Protein AF-W3AQH5-F1 (afdb_monomer_lite)

Structure (mmCIF, N/CA/C/O backbone):
data_AF-W3AQH5-F1
#
_entry.id   AF-W3AQH5-F1
#
loop_
_atom_site.group_PDB
_atom_site.id
_atom_site.type_symbol
_atom_site.label_atom_id
_atom_site.label_alt_id
_atom_site.label_comp_id
_atom_site.label_asym_id
_atom_site.label_entity_id
_atom_site.label_seq_id
_atom_site.pdbx_PDB_ins_code
_atom_site.Cartn_x
_atom_site.Cartn_y
_atom_site.Cartn_z
_atom_site.occupancy
_atom_site.B_iso_or_equiv
_atom_site.auth_seq_id
_atom_site.auth_comp_id
_atom_site.auth_asym_id
_atom_site.auth_atom_id
_atom_site.pdbx_PDB_model_num
ATOM 1 N N . MET A 1 1 ? -11.670 -75.601 -4.849 1.00 37.59 1 MET A N 1
ATOM 2 C CA . MET A 1 1 ? -11.246 -74.268 -4.365 1.00 37.59 1 MET A CA 1
ATOM 3 C C . MET A 1 1 ? -11.220 -73.338 -5.579 1.00 37.59 1 MET A C 1
ATOM 5 O O . MET A 1 1 ? -10.335 -73.478 -6.403 1.00 37.59 1 MET A O 1
ATOM 9 N N . LYS A 1 2 ? -12.421 -72.874 -5.970 1.00 36.34 2 LYS A N 1
ATOM 10 C CA . LYS A 1 2 ? -12.915 -71.470 -6.003 1.00 36.34 2 LYS A CA 1
ATOM 11 C C . LYS A 1 2 ? -12.340 -70.676 -7.206 1.00 36.34 2 LYS A C 1
ATOM 13 O O . LYS A 1 2 ? -11.312 -70.041 -7.059 1.00 36.34 2 LYS A O 1
ATOM 18 N N . LYS A 1 3 ? -12.753 -71.006 -8.447 1.00 29.41 3 LYS A N 1
ATOM 19 C CA . LYS A 1 3 ? -13.833 -70.408 -9.306 1.00 29.41 3 LYS A CA 1
ATOM 20 C C . LYS A 1 3 ? -13.543 -68.942 -9.722 1.00 29.41 3 LYS A C 1
ATOM 22 O O . LYS A 1 3 ? -13.540 -68.099 -8.844 1.00 29.41 3 LYS A O 1
ATOM 27 N N . GLN A 1 4 ? -13.121 -68.682 -10.980 1.00 31.50 4 GLN A N 1
ATOM 28 C CA . GLN A 1 4 ? -13.925 -68.304 -12.192 1.00 31.50 4 GLN A CA 1
ATOM 29 C C . GLN A 1 4 ? -14.362 -66.811 -12.161 1.00 31.50 4 GLN A C 1
ATOM 31 O O . GLN A 1 4 ? -14.837 -66.409 -11.115 1.00 31.50 4 GLN A O 1
ATOM 36 N N . PHE A 1 5 ? -14.272 -65.907 -13.162 1.00 25.17 5 PHE A N 1
ATOM 37 C CA . PHE A 1 5 ? -14.244 -65.874 -14.651 1.00 25.17 5 PHE A CA 1
ATOM 38 C C . PHE A 1 5 ? -13.725 -64.455 -15.088 1.00 25.17 5 PHE A C 1
ATOM 40 O O . PHE A 1 5 ? -13.974 -63.505 -14.362 1.00 25.17 5 PHE A O 1
ATOM 47 N N . ILE A 1 6 ? -12.843 -64.275 -16.091 1.00 28.55 6 ILE A N 1
ATOM 48 C CA . ILE A 1 6 ? -13.040 -63.952 -17.540 1.00 28.55 6 ILE A CA 1
ATOM 49 C C . ILE A 1 6 ? -13.237 -62.458 -17.946 1.00 28.55 6 ILE A C 1
ATOM 51 O O . ILE A 1 6 ? -14.267 -61.867 -17.666 1.00 28.55 6 ILE A O 1
ATOM 55 N N . LYS A 1 7 ? -12.262 -61.990 -18.763 1.00 26.92 7 LYS A N 1
ATOM 56 C CA . LYS A 1 7 ? -12.228 -61.018 -19.896 1.00 26.92 7 LYS A CA 1
ATOM 57 C C . LYS A 1 7 ? -12.841 -59.610 -19.777 1.00 26.92 7 LYS A C 1
ATOM 59 O O . LYS A 1 7 ? -14.047 -59.469 -19.640 1.00 26.92 7 LYS A O 1
ATOM 64 N N . GLY A 1 8 ? -12.045 -58.626 -20.222 1.00 23.48 8 GLY A N 1
ATOM 65 C CA . GLY A 1 8 ? -12.546 -57.560 -21.097 1.00 23.48 8 GLY A CA 1
ATOM 66 C C . GLY A 1 8 ? -11.755 -56.248 -21.109 1.00 23.48 8 GLY A C 1
ATOM 67 O O . GLY A 1 8 ? -11.875 -55.468 -20.184 1.00 23.48 8 GLY A O 1
ATOM 68 N N . LEU A 1 9 ? -11.101 -55.996 -22.247 1.00 22.64 9 LEU A N 1
ATOM 69 C CA . LEU A 1 9 ? -11.027 -54.708 -22.952 1.00 22.64 9 LEU A CA 1
ATOM 70 C C . LEU A 1 9 ? -10.055 -53.590 -22.500 1.00 22.64 9 LEU A C 1
ATOM 72 O O . LEU A 1 9 ? -10.113 -53.026 -21.418 1.00 22.64 9 LEU A O 1
ATOM 76 N N . SER A 1 10 ? -9.212 -53.259 -23.478 1.00 24.50 10 SER A N 1
ATOM 77 C CA . SER A 1 10 ? -8.414 -52.061 -23.742 1.00 24.50 10 SER A CA 1
ATOM 78 C C . SER A 1 10 ? -9.037 -50.708 -23.386 1.00 24.50 10 SER A C 1
ATOM 80 O O . SER A 1 10 ? -10.172 -50.478 -23.789 1.00 24.50 10 SER A O 1
ATOM 82 N N . VAL A 1 11 ? -8.219 -49.767 -22.895 1.00 26.39 11 VAL A N 1
ATOM 83 C CA . VAL A 1 11 ? -8.145 -48.379 -23.400 1.00 26.39 11 VAL A CA 1
ATOM 84 C C . VAL A 1 11 ? -6.698 -47.891 -23.252 1.00 26.39 11 VAL A C 1
ATOM 86 O O . VAL A 1 11 ? -6.056 -48.114 -22.229 1.00 26.39 11 VAL A O 1
ATOM 89 N N . ALA A 1 12 ? -6.184 -47.295 -24.325 1.00 25.00 12 ALA A N 1
ATOM 90 C CA . ALA A 1 12 ? -4.857 -46.716 -24.437 1.00 25.00 12 ALA A CA 1
ATOM 91 C C . ALA A 1 12 ? -4.754 -45.388 -23.670 1.00 25.00 12 ALA A C 1
ATOM 93 O O . ALA A 1 12 ? -5.664 -44.564 -23.713 1.00 25.00 12 ALA A O 1
ATOM 94 N N . THR A 1 13 ? -3.615 -45.180 -23.015 1.00 26.56 13 THR A N 1
ATOM 95 C CA . THR A 1 13 ? -3.215 -43.921 -22.384 1.00 26.56 13 THR A CA 1
ATOM 96 C C . THR A 1 13 ? -3.049 -42.839 -23.454 1.00 26.56 13 THR A C 1
ATOM 98 O O . THR A 1 13 ? -2.139 -42.918 -24.281 1.00 26.56 13 THR A O 1
ATOM 101 N N . ALA A 1 14 ? -3.937 -41.843 -23.460 1.00 24.09 14 ALA A N 1
ATOM 102 C CA . ALA A 1 14 ? -3.798 -40.646 -24.277 1.00 24.09 14 ALA A CA 1
ATOM 103 C C . ALA A 1 14 ? -2.811 -39.686 -23.599 1.00 24.09 14 ALA A C 1
ATOM 105 O O . ALA A 1 14 ? -3.080 -39.132 -22.537 1.00 24.09 14 ALA A O 1
ATOM 106 N N . VAL A 1 15 ? -1.651 -39.532 -24.229 1.00 25.28 15 VAL A N 1
ATOM 107 C CA . VAL A 1 15 ? -0.686 -38.460 -23.991 1.00 25.28 15 VAL A CA 1
ATOM 108 C C . VAL A 1 15 ? -1.190 -37.241 -24.768 1.00 25.28 15 VAL A C 1
ATOM 110 O O . VAL A 1 15 ? -1.307 -37.312 -25.992 1.00 25.28 15 VAL A O 1
ATOM 113 N N . CYS A 1 16 ? -1.501 -36.135 -24.089 1.00 22.92 16 CYS A N 1
ATOM 114 C CA . CYS A 1 16 ? -1.743 -34.853 -24.754 1.00 22.92 16 CYS A CA 1
ATOM 115 C C . CYS A 1 16 ? -0.412 -34.302 -25.285 1.00 22.92 16 CYS A C 1
ATOM 117 O O . CYS A 1 16 ? 0.308 -33.591 -24.594 1.00 22.92 16 CYS A O 1
ATOM 119 N N . LEU A 1 17 ? -0.086 -34.672 -26.522 1.00 24.77 17 LEU A N 1
ATOM 120 C CA . LEU A 1 17 ? 0.850 -33.966 -27.390 1.00 24.77 17 LEU A CA 1
ATOM 121 C C . LEU A 1 17 ? 0.073 -32.836 -28.080 1.00 24.77 17 LEU A C 1
ATOM 123 O O . LEU A 1 17 ? -0.717 -33.102 -28.986 1.00 24.77 17 LEU A O 1
ATOM 127 N N . SER A 1 18 ? 0.283 -31.581 -27.681 1.00 24.09 18 SER A N 1
ATOM 128 C CA . SER A 1 18 ? -0.084 -30.431 -28.511 1.00 24.09 18 SER A CA 1
ATOM 129 C C . SER A 1 18 ? 0.940 -30.314 -29.639 1.00 24.09 18 SER A C 1
ATOM 131 O O . SER A 1 18 ? 2.008 -29.723 -29.505 1.00 24.09 18 SER A O 1
ATOM 133 N N . VAL A 1 19 ? 0.630 -30.957 -30.764 1.00 26.00 19 VAL A N 1
ATOM 134 C CA . VAL A 1 19 ? 1.411 -30.848 -31.996 1.00 26.00 19 VAL A CA 1
ATOM 135 C C . VAL A 1 19 ? 1.088 -29.503 -32.641 1.00 26.00 19 VAL A C 1
ATOM 137 O O . VAL A 1 19 ? 0.041 -29.328 -33.260 1.00 26.00 19 VAL A O 1
ATOM 140 N N . SER A 1 20 ? 2.005 -28.556 -32.492 1.00 27.83 20 SER A N 1
ATOM 141 C CA . SER A 1 20 ? 2.173 -27.437 -33.406 1.00 27.83 20 SER A CA 1
ATOM 142 C C . SER A 1 20 ? 2.752 -27.962 -34.724 1.00 27.83 20 SER A C 1
ATOM 144 O O . SER A 1 20 ? 3.819 -28.574 -34.757 1.00 27.83 20 SER A O 1
ATOM 146 N N . ALA A 1 21 ? 2.044 -27.741 -35.831 1.00 27.06 21 ALA A N 1
ATOM 147 C CA . ALA A 1 21 ? 2.630 -27.755 -37.167 1.00 27.06 21 ALA A CA 1
ATOM 148 C C . ALA A 1 21 ? 1.795 -26.885 -38.125 1.00 27.06 21 ALA A C 1
ATOM 150 O O . ALA A 1 21 ? 0.585 -26.747 -37.936 1.00 27.06 21 ALA A O 1
ATOM 151 N N . PRO A 1 22 ? 2.437 -26.270 -39.131 1.00 31.92 22 PRO A N 1
ATOM 152 C CA . PRO A 1 22 ? 2.016 -25.008 -39.716 1.00 31.92 22 PRO A CA 1
ATOM 153 C C . PRO A 1 22 ? 1.216 -25.203 -41.004 1.00 31.92 22 PRO A C 1
ATOM 155 O O . PRO A 1 22 ? 1.447 -26.137 -41.771 1.00 31.92 22 PRO A O 1
ATOM 158 N N . VAL A 1 23 ? 0.326 -24.257 -41.296 1.00 25.56 23 VAL A N 1
ATOM 159 C CA . VAL A 1 23 ? -0.225 -24.094 -42.643 1.00 25.56 23 VAL A CA 1
ATOM 160 C C . VAL A 1 23 ? 0.662 -23.092 -43.374 1.00 25.56 23 VAL A C 1
ATOM 162 O O . VAL A 1 23 ? 0.473 -21.885 -43.271 1.00 25.56 23 VAL A O 1
ATOM 165 N N . SER A 1 24 ? 1.649 -23.596 -44.114 1.00 29.34 24 SER A N 1
ATOM 166 C CA . SER A 1 24 ? 2.305 -22.839 -45.177 1.00 29.34 24 SER A CA 1
ATOM 167 C C . SER A 1 24 ? 2.138 -23.582 -46.498 1.00 29.34 24 SER A C 1
ATOM 169 O O . SER A 1 24 ? 2.506 -24.747 -46.641 1.00 29.34 24 SER A O 1
ATOM 171 N N . THR A 1 25 ? 1.543 -22.914 -47.484 1.00 25.55 25 THR A N 1
ATOM 172 C CA . THR A 1 25 ? 1.892 -23.067 -48.904 1.00 25.55 25 THR A CA 1
ATOM 173 C C . THR A 1 25 ? 1.196 -21.982 -49.719 1.00 25.55 25 THR A C 1
ATOM 175 O O . THR A 1 25 ? -0.022 -21.998 -49.838 1.00 25.55 25 THR A O 1
ATOM 178 N N . LEU A 1 26 ? 1.983 -21.050 -50.274 1.00 25.59 26 LEU A N 1
ATOM 179 C CA . LEU A 1 26 ? 2.098 -20.736 -51.713 1.00 25.59 26 LEU A CA 1
ATOM 180 C C . LEU A 1 26 ? 2.549 -19.284 -51.949 1.00 25.59 26 LEU A C 1
ATOM 182 O O . LEU A 1 26 ? 1.730 -18.375 -51.931 1.00 25.59 26 LEU A O 1
ATOM 186 N N . ALA A 1 27 ? 3.844 -19.112 -52.244 1.00 25.94 27 ALA A N 1
ATOM 187 C CA . ALA A 1 27 ? 4.422 -18.287 -53.326 1.00 25.94 27 ALA A CA 1
ATOM 188 C C . ALA A 1 27 ? 5.926 -18.093 -53.024 1.00 25.94 27 ALA A C 1
ATOM 190 O O . ALA A 1 27 ? 6.291 -17.358 -52.122 1.00 25.94 27 ALA A O 1
ATOM 191 N N . LYS A 1 28 ? 6.800 -18.973 -53.517 1.00 24.17 28 LYS A N 1
ATOM 192 C CA . LYS A 1 28 ? 7.515 -18.923 -54.809 1.00 24.17 28 LYS A CA 1
ATOM 193 C C . LYS A 1 28 ? 8.732 -17.978 -54.790 1.00 24.17 28 LYS A C 1
ATOM 195 O O . LYS A 1 28 ? 8.599 -16.765 -54.733 1.00 24.17 28 LYS A O 1
ATOM 200 N N . GLU A 1 29 ? 9.889 -18.635 -54.865 1.00 23.14 29 GLU A N 1
ATOM 201 C CA . GLU A 1 29 ? 11.266 -18.184 -55.095 1.00 23.14 29 GLU A CA 1
ATOM 202 C C . GLU A 1 29 ? 11.461 -16.830 -55.793 1.00 23.14 29 GLU A C 1
ATOM 204 O O . GLU A 1 29 ? 10.935 -16.601 -56.884 1.00 23.14 29 GLU A O 1
ATOM 209 N N . THR A 1 30 ? 12.409 -16.036 -55.285 1.00 24.88 30 THR A N 1
ATOM 210 C CA . THR A 1 30 ? 13.553 -15.590 -56.101 1.00 24.88 30 THR A CA 1
ATOM 211 C C . THR A 1 30 ? 14.770 -15.298 -55.217 1.00 24.88 30 THR A C 1
ATOM 213 O O . THR A 1 30 ? 14.682 -14.602 -54.212 1.00 24.88 30 THR A O 1
ATOM 216 N N . THR A 1 31 ? 15.900 -15.883 -55.597 1.00 24.75 31 THR A N 1
ATOM 217 C CA . THR A 1 31 ? 17.250 -15.760 -55.032 1.00 24.75 31 THR A CA 1
ATOM 218 C C . THR A 1 31 ? 17.922 -14.430 -55.390 1.00 24.75 31 THR A C 1
ATOM 220 O O . THR A 1 31 ? 17.860 -14.048 -56.557 1.00 24.75 31 THR A O 1
ATOM 223 N N . SER A 1 32 ? 18.700 -13.835 -54.478 1.00 25.39 32 SER A N 1
ATOM 224 C CA . SER A 1 32 ? 20.060 -13.365 -54.805 1.00 25.39 32 SER A CA 1
ATOM 225 C C . SER A 1 32 ? 20.898 -13.095 -53.553 1.00 25.39 32 SER A C 1
ATOM 227 O O . SER A 1 32 ? 20.524 -12.301 -52.693 1.00 25.39 32 SER A O 1
ATOM 229 N N . GLU A 1 33 ? 22.051 -13.749 -53.521 1.00 24.02 33 GLU A N 1
ATOM 230 C CA . GLU A 1 33 ? 23.244 -13.445 -52.736 1.00 24.02 33 GLU A CA 1
ATOM 231 C C . GLU A 1 33 ? 23.699 -11.990 -52.964 1.00 24.02 33 GLU A C 1
ATOM 233 O O . GLU A 1 33 ? 23.639 -11.521 -54.101 1.00 24.02 33 GLU A O 1
ATOM 238 N N . ASN A 1 34 ? 24.224 -11.308 -51.938 1.00 24.94 34 ASN A N 1
ATOM 239 C CA . ASN A 1 34 ? 25.545 -10.686 -52.073 1.00 24.94 34 ASN A CA 1
ATOM 240 C C . ASN A 1 34 ? 26.180 -10.314 -50.727 1.00 24.94 34 ASN A C 1
ATOM 242 O O . ASN A 1 34 ? 25.529 -9.796 -49.821 1.00 24.94 34 ASN A O 1
ATOM 246 N N . GLU A 1 35 ? 27.475 -10.585 -50.653 1.00 23.75 35 GLU A N 1
ATOM 247 C CA . GLU A 1 35 ? 28.387 -10.331 -49.548 1.00 23.75 35 GLU A CA 1
ATOM 248 C C . GLU A 1 35 ? 28.813 -8.855 -49.454 1.00 23.75 35 GLU A C 1
ATOM 250 O O . GLU A 1 35 ? 28.937 -8.176 -50.470 1.00 23.75 35 GLU A O 1
ATOM 255 N N . GLY A 1 36 ? 29.162 -8.437 -48.230 1.00 22.44 36 GLY A N 1
ATOM 256 C CA . GLY A 1 36 ? 30.272 -7.525 -47.928 1.00 22.44 36 GLY A CA 1
ATOM 257 C C . GLY A 1 36 ? 30.087 -6.030 -48.217 1.00 22.44 36 GLY A C 1
ATOM 258 O O . GLY A 1 36 ? 29.911 -5.627 -49.356 1.00 22.44 36 GLY A O 1
ATOM 259 N N . TYR A 1 37 ? 30.285 -5.183 -47.201 1.00 22.56 37 TYR A N 1
ATOM 260 C CA . TYR A 1 37 ? 31.459 -4.298 -47.137 1.00 22.56 37 TYR A CA 1
ATOM 261 C C . TYR A 1 37 ? 31.524 -3.525 -45.809 1.00 22.56 37 TYR A C 1
ATOM 263 O O . TYR A 1 37 ? 30.525 -3.057 -45.277 1.00 22.56 37 TYR A O 1
ATOM 271 N N . VAL A 1 38 ? 32.753 -3.405 -45.314 1.00 27.23 38 VAL A N 1
ATOM 272 C CA . VAL A 1 38 ? 33.215 -2.623 -44.162 1.00 27.23 38 VAL A CA 1
ATOM 273 C C . VAL A 1 38 ? 33.351 -1.155 -44.574 1.00 27.23 38 VAL A C 1
ATOM 275 O O . VAL A 1 38 ? 33.935 -0.910 -45.631 1.00 27.23 38 VAL A O 1
ATOM 278 N N . ASN A 1 39 ? 32.932 -0.189 -43.743 1.00 24.59 39 ASN A N 1
ATOM 279 C CA . ASN A 1 39 ? 33.721 1.038 -43.580 1.00 24.59 39 ASN A CA 1
ATOM 280 C C . ASN A 1 39 ? 33.394 1.853 -42.319 1.00 24.59 39 ASN A C 1
ATOM 282 O O . ASN A 1 39 ? 32.238 2.080 -41.979 1.00 24.59 39 ASN A O 1
ATOM 286 N N . GLU A 1 40 ? 34.469 2.315 -41.686 1.00 22.77 40 GLU A N 1
ATOM 287 C CA . GLU A 1 40 ? 34.540 3.288 -40.596 1.00 22.77 40 GLU A CA 1
ATOM 288 C C . GLU A 1 40 ? 34.145 4.708 -41.067 1.00 22.77 40 GLU A C 1
ATOM 290 O O . GLU A 1 40 ? 34.311 5.021 -42.248 1.00 22.77 40 GLU A O 1
ATOM 295 N N . VAL A 1 41 ? 33.708 5.582 -40.137 1.00 24.58 41 VAL A N 1
ATOM 296 C CA . VAL A 1 41 ? 34.250 6.946 -39.859 1.00 24.58 41 VAL A CA 1
ATOM 297 C C . VAL A 1 41 ? 33.249 7.829 -39.063 1.00 24.58 41 VAL A C 1
ATOM 299 O O . VAL A 1 41 ? 32.211 8.244 -39.559 1.00 24.58 41 VAL A O 1
ATOM 302 N N . SER A 1 42 ? 33.646 8.114 -37.815 1.00 22.78 42 SER A N 1
ATOM 303 C CA . SER A 1 42 ? 33.515 9.299 -36.929 1.00 22.78 42 SER A CA 1
ATOM 304 C C . SER A 1 42 ? 32.421 10.403 -37.047 1.00 22.78 42 SER A C 1
ATOM 306 O O . SER A 1 42 ? 32.362 11.125 -38.038 1.00 22.78 42 SER A O 1
ATOM 308 N N . ASN A 1 43 ? 31.849 10.708 -35.863 1.00 25.42 43 ASN A N 1
ATOM 309 C CA . ASN A 1 43 ? 31.730 12.016 -35.159 1.00 25.42 43 ASN A CA 1
ATOM 310 C C . ASN A 1 43 ? 30.646 13.081 -35.510 1.00 25.42 43 ASN A C 1
ATOM 312 O O . ASN A 1 43 ? 30.813 13.859 -36.442 1.00 25.42 43 ASN A O 1
ATOM 316 N N . ASN A 1 44 ? 29.714 13.275 -34.549 1.00 24.08 44 ASN A N 1
ATOM 317 C CA . ASN A 1 44 ? 29.500 14.479 -33.693 1.00 24.08 44 ASN A CA 1
ATOM 318 C C . ASN A 1 44 ? 28.120 15.208 -33.714 1.00 24.08 44 ASN A C 1
ATOM 320 O O . ASN A 1 44 ? 27.762 15.857 -34.690 1.00 24.08 44 ASN A O 1
ATOM 324 N N . SER A 1 45 ? 27.485 15.214 -32.526 1.00 25.86 45 SER A N 1
ATOM 325 C CA . SER A 1 45 ? 26.721 16.273 -31.811 1.00 25.86 45 SER A CA 1
ATOM 326 C C . SER A 1 45 ? 25.408 16.918 -32.326 1.00 25.86 45 SER A C 1
ATOM 328 O O . SER A 1 45 ? 25.397 17.610 -33.337 1.00 25.86 45 SER A O 1
ATOM 330 N N . ASN A 1 46 ? 24.425 16.894 -31.404 1.00 24.31 46 ASN A N 1
ATOM 331 C CA . ASN A 1 46 ? 23.414 17.904 -31.012 1.00 24.31 46 ASN A CA 1
ATOM 332 C C . ASN A 1 46 ? 22.097 18.131 -31.801 1.00 24.31 46 ASN A C 1
ATOM 334 O O . ASN A 1 46 ? 22.056 18.850 -32.791 1.00 24.31 46 ASN A O 1
ATOM 338 N N . ALA A 1 47 ? 21.013 17.683 -31.146 1.00 25.28 47 ALA A N 1
ATOM 339 C CA . ALA A 1 47 ? 19.779 18.399 -30.770 1.00 25.28 47 ALA A CA 1
ATOM 340 C C . ALA A 1 47 ? 18.702 18.824 -31.805 1.00 25.28 47 ALA A C 1
ATOM 342 O O . ALA A 1 47 ? 18.873 19.741 -32.604 1.00 25.28 47 ALA A O 1
ATOM 343 N N . SER A 1 48 ? 17.496 18.314 -31.510 1.00 26.27 48 SER A N 1
ATOM 344 C CA . SER A 1 48 ? 16.150 18.911 -31.630 1.00 26.27 48 SER A CA 1
ATOM 345 C C . SER A 1 48 ? 15.366 18.842 -32.953 1.00 26.27 48 SER A C 1
ATOM 347 O O . SER A 1 48 ? 15.836 19.217 -34.021 1.00 26.27 48 SER A O 1
ATOM 349 N N . ASN A 1 49 ? 14.094 18.463 -32.765 1.00 25.94 49 ASN A N 1
ATOM 350 C CA . ASN A 1 49 ? 12.901 18.626 -33.598 1.00 25.94 49 ASN A CA 1
ATOM 351 C C . ASN A 1 49 ? 12.811 17.918 -34.959 1.00 25.94 49 ASN A C 1
ATOM 353 O O . ASN A 1 49 ? 13.351 18.364 -35.965 1.00 25.94 49 ASN A O 1
ATOM 357 N N . GLY A 1 50 ? 11.927 16.913 -34.981 1.00 29.91 50 GLY A N 1
ATOM 358 C CA . GLY A 1 50 ? 10.913 16.728 -36.019 1.00 29.91 50 GLY A CA 1
ATOM 359 C C . GLY A 1 50 ? 11.415 16.633 -37.454 1.00 29.91 50 GLY A C 1
ATOM 360 O O . GLY A 1 50 ? 11.322 17.595 -38.210 1.00 29.91 50 GLY A O 1
ATOM 361 N N . SER A 1 51 ? 11.834 15.436 -37.861 1.00 24.45 51 SER A N 1
ATOM 362 C CA . SER A 1 51 ? 11.770 15.008 -39.259 1.00 24.45 51 SER A CA 1
ATOM 363 C C . SER A 1 51 ? 11.948 13.495 -39.342 1.00 24.45 51 SER A C 1
ATOM 365 O O . SER A 1 51 ? 13.052 12.986 -39.167 1.00 24.45 51 SER A O 1
ATOM 367 N N . VAL A 1 52 ? 10.868 12.789 -39.680 1.00 41.03 52 VAL A N 1
ATOM 368 C CA . VAL A 1 52 ? 10.925 11.426 -40.215 1.00 41.03 52 VAL A CA 1
ATOM 369 C C . VAL A 1 52 ? 11.791 11.449 -41.474 1.00 41.03 52 VAL A C 1
ATOM 371 O O . VAL A 1 52 ? 11.394 11.987 -42.507 1.00 41.03 52 VAL A O 1
ATOM 374 N N . THR A 1 53 ? 12.975 10.849 -41.402 1.00 28.30 53 THR A N 1
ATOM 375 C CA . THR A 1 53 ? 13.704 10.387 -42.584 1.00 28.30 53 THR A CA 1
ATOM 376 C C . THR A 1 53 ? 14.220 8.984 -42.323 1.00 28.30 53 THR A C 1
ATOM 378 O O . THR A 1 53 ? 15.133 8.803 -41.522 1.00 28.30 53 THR A O 1
ATOM 381 N N . ASN A 1 54 ? 13.632 8.015 -43.034 1.00 38.25 54 ASN A N 1
ATOM 382 C CA . ASN A 1 54 ? 14.183 6.683 -43.273 1.00 38.25 54 ASN A CA 1
ATOM 383 C C . ASN A 1 54 ? 15.704 6.764 -43.479 1.00 38.25 54 ASN A C 1
ATOM 385 O O . ASN A 1 54 ? 16.165 7.304 -44.487 1.00 38.25 54 ASN A O 1
ATOM 389 N N . SER A 1 55 ? 16.464 6.210 -42.540 1.00 30.41 55 SER A N 1
ATOM 390 C CA . SER A 1 55 ? 17.896 5.974 -42.676 1.00 30.41 55 SER A CA 1
ATOM 391 C C . SER A 1 55 ? 18.182 4.571 -42.161 1.00 30.41 55 SER A C 1
ATOM 393 O O . SER A 1 55 ? 18.096 4.322 -40.963 1.00 30.41 55 SER A O 1
ATOM 395 N N . ASP A 1 56 ? 18.528 3.673 -43.081 1.00 35.75 56 ASP A N 1
ATOM 396 C CA . ASP A 1 56 ? 18.891 2.258 -42.902 1.00 35.75 56 ASP A CA 1
ATOM 397 C C . ASP A 1 56 ? 20.139 2.006 -42.016 1.00 35.75 56 ASP A C 1
ATOM 399 O O . ASP A 1 56 ? 20.850 1.021 -42.200 1.00 35.75 56 ASP A O 1
ATOM 403 N N . THR A 1 57 ? 20.445 2.857 -41.036 1.00 41.25 57 THR A N 1
ATOM 404 C CA . THR A 1 57 ? 21.550 2.635 -40.089 1.00 41.25 57 THR A CA 1
ATOM 405 C C . THR A 1 57 ? 21.242 3.245 -38.723 1.00 41.25 57 THR A C 1
ATOM 407 O O . THR A 1 57 ? 21.953 4.131 -38.249 1.00 41.25 57 THR A O 1
ATOM 410 N N . LEU A 1 58 ? 20.177 2.787 -38.073 1.00 55.66 58 LEU A N 1
ATOM 411 C CA . LEU A 1 58 ? 20.213 2.757 -36.615 1.00 55.66 58 LEU A CA 1
ATOM 412 C C . LEU A 1 58 ? 21.170 1.619 -36.230 1.00 55.66 58 LEU A C 1
ATOM 414 O O . LEU A 1 58 ? 21.049 0.513 -36.761 1.00 55.66 58 LEU A O 1
ATOM 418 N N . ASP A 1 59 ? 22.167 1.918 -35.397 1.00 81.00 59 ASP A N 1
ATOM 419 C CA . ASP A 1 59 ? 23.267 1.014 -35.030 1.00 81.00 59 ASP A CA 1
ATOM 420 C C . ASP A 1 59 ? 22.744 -0.073 -34.070 1.00 81.00 59 ASP A C 1
ATOM 422 O O . ASP A 1 59 ? 23.011 -0.062 -32.877 1.00 81.00 59 ASP A O 1
ATOM 426 N N . TYR A 1 60 ? 21.903 -0.980 -34.578 1.00 90.69 60 TYR A N 1
ATOM 427 C CA . TYR A 1 60 ? 21.348 -2.108 -33.828 1.00 90.69 60 TYR A CA 1
ATOM 428 C C . TYR A 1 60 ? 21.851 -3.427 -34.407 1.00 90.69 60 TYR A C 1
ATOM 430 O O . TYR A 1 60 ? 21.933 -3.598 -35.626 1.00 90.69 60 TYR A O 1
ATOM 438 N N . ALA A 1 61 ? 22.134 -4.401 -33.540 1.00 93.38 61 ALA A N 1
ATOM 439 C CA . ALA A 1 61 ? 22.586 -5.725 -33.962 1.00 93.38 61 ALA A CA 1
ATOM 440 C C . ALA A 1 61 ? 21.544 -6.437 -34.843 1.00 93.38 61 ALA A C 1
ATOM 442 O O . ALA A 1 61 ? 21.900 -7.131 -35.801 1.00 93.38 61 ALA A O 1
ATOM 443 N N . VAL A 1 62 ? 20.255 -6.249 -34.545 1.00 95.12 62 VAL A N 1
ATOM 444 C CA . VAL A 1 62 ? 19.145 -6.766 -35.348 1.00 95.12 62 VAL A CA 1
ATOM 445 C C . VAL A 1 62 ? 18.095 -5.681 -35.547 1.00 95.12 62 VAL A C 1
ATOM 447 O O . VAL A 1 62 ? 17.368 -5.338 -34.626 1.00 95.12 62 VAL A O 1
ATOM 450 N N . SER A 1 63 ? 17.962 -5.191 -36.777 1.00 94.81 63 SER A N 1
ATOM 451 C CA . SER A 1 63 ? 16.912 -4.239 -37.152 1.00 94.81 63 SER A CA 1
ATOM 452 C C . SER A 1 63 ? 15.924 -4.814 -38.168 1.00 94.81 63 SER A C 1
ATOM 454 O O . SER A 1 63 ? 16.315 -5.575 -39.063 1.00 94.81 63 SER A O 1
ATOM 456 N N . ASN A 1 64 ? 14.652 -4.442 -38.055 1.00 96.38 64 ASN A N 1
ATOM 457 C CA . ASN A 1 64 ? 13.652 -4.582 -39.106 1.00 96.38 64 ASN A CA 1
ATOM 458 C C . ASN A 1 64 ? 12.866 -3.271 -39.233 1.00 96.38 64 ASN A C 1
ATOM 460 O O . ASN A 1 64 ? 12.376 -2.741 -38.247 1.00 96.38 64 ASN A O 1
ATOM 464 N N . SER A 1 65 ? 12.760 -2.748 -40.449 1.00 94.88 65 SER A N 1
ATOM 465 C CA . SER A 1 65 ? 12.047 -1.490 -40.728 1.00 94.88 65 SER A CA 1
ATOM 466 C C . SER A 1 65 ? 11.133 -1.605 -41.943 1.00 94.88 65 SER A C 1
ATOM 468 O O . SER A 1 65 ? 10.624 -0.605 -42.450 1.00 94.88 65 SER A O 1
ATOM 470 N N . LYS A 1 66 ? 10.962 -2.831 -42.459 1.00 93.44 66 LYS A N 1
ATOM 471 C CA . LYS A 1 66 ? 10.142 -3.104 -43.634 1.00 93.44 66 LYS A CA 1
ATOM 472 C C . LYS A 1 66 ? 8.751 -3.543 -43.196 1.00 93.44 66 LYS A C 1
ATOM 474 O O . LYS A 1 66 ? 8.588 -4.624 -42.626 1.00 93.44 66 LYS A O 1
ATOM 479 N N . GLU A 1 67 ? 7.769 -2.727 -43.547 1.00 94.81 67 GLU A N 1
ATOM 480 C CA . GLU A 1 67 ? 6.366 -2.900 -43.177 1.00 94.81 67 GLU A CA 1
ATOM 481 C C . GLU A 1 67 ? 5.831 -4.301 -43.477 1.00 94.81 67 GLU A C 1
ATOM 483 O O . GLU A 1 67 ? 6.072 -4.872 -44.549 1.00 94.81 67 GLU A O 1
ATOM 488 N N . GLY A 1 68 ? 5.123 -4.868 -42.495 1.00 92.56 68 GLY A N 1
ATOM 489 C CA . GLY A 1 68 ? 4.479 -6.174 -42.598 1.00 92.56 68 GLY A CA 1
ATOM 490 C C . GLY A 1 68 ? 5.446 -7.354 -42.695 1.00 92.56 68 GLY A C 1
ATOM 491 O O . GLY A 1 68 ? 5.026 -8.448 -43.078 1.00 92.56 68 GLY A O 1
ATOM 492 N N . THR A 1 69 ? 6.737 -7.166 -42.402 1.00 96.94 69 THR A N 1
ATOM 493 C CA . THR A 1 69 ? 7.717 -8.258 -42.445 1.00 96.94 69 THR A CA 1
ATOM 494 C C . THR A 1 69 ? 8.165 -8.702 -41.066 1.00 96.94 69 THR A C 1
ATOM 496 O O . THR A 1 69 ? 8.152 -7.934 -40.108 1.00 96.94 69 THR A O 1
ATOM 499 N N . VAL A 1 70 ? 8.615 -9.954 -40.998 1.00 97.69 70 VAL A N 1
ATOM 500 C CA . VAL A 1 70 ? 9.154 -10.586 -39.794 1.00 97.69 70 VAL A CA 1
ATOM 501 C C . VAL A 1 70 ? 10.628 -10.905 -40.020 1.00 97.69 70 VAL A C 1
ATOM 503 O O . VAL A 1 70 ? 10.987 -11.496 -41.042 1.00 97.69 70 VAL A O 1
ATOM 506 N N . LYS A 1 71 ? 11.472 -10.538 -39.056 1.00 97.25 71 LYS A N 1
ATOM 507 C CA . LYS A 1 71 ? 12.887 -10.907 -39.008 1.00 97.25 71 LYS A CA 1
ATOM 508 C C . LYS A 1 71 ? 13.137 -11.834 -37.826 1.00 97.25 71 LYS A C 1
ATOM 510 O O . LYS A 1 71 ? 12.856 -11.479 -36.689 1.00 97.25 71 LYS A O 1
ATOM 515 N N . GLU A 1 72 ? 13.694 -13.003 -38.116 1.00 97.50 72 GLU A N 1
ATOM 516 C CA . GLU A 1 72 ? 14.069 -14.010 -37.122 1.00 97.50 72 GLU A CA 1
ATOM 517 C C . GLU A 1 72 ? 15.574 -13.929 -36.849 1.00 97.50 72 GLU A C 1
ATOM 519 O O . GLU A 1 72 ? 16.376 -13.995 -37.787 1.00 97.50 72 GLU A O 1
ATOM 524 N N . ASN A 1 73 ? 15.970 -13.836 -35.581 1.00 95.88 73 ASN A N 1
ATOM 525 C CA . ASN A 1 73 ? 17.350 -14.044 -35.156 1.00 95.88 73 ASN A CA 1
ATOM 526 C C . ASN A 1 73 ? 17.414 -15.139 -34.085 1.00 95.88 73 ASN A C 1
ATOM 528 O O . ASN A 1 73 ? 16.861 -15.012 -32.996 1.00 95.88 73 ASN A O 1
ATOM 532 N N . ASN A 1 74 ? 18.118 -16.227 -34.401 1.00 94.44 74 ASN A N 1
ATOM 533 C CA . ASN A 1 74 ? 18.137 -17.447 -33.585 1.00 94.44 74 ASN A CA 1
ATOM 534 C C . ASN A 1 74 ? 19.390 -17.591 -32.703 1.00 94.44 74 ASN A C 1
ATOM 536 O O . ASN A 1 74 ? 19.670 -18.677 -32.198 1.00 94.44 74 ASN A O 1
ATOM 540 N N . SER A 1 75 ? 20.168 -16.518 -32.556 1.00 91.19 75 SER A N 1
ATOM 541 C CA . SER A 1 75 ? 21.410 -16.494 -31.779 1.00 91.19 75 SER A CA 1
ATOM 542 C C . SER A 1 75 ? 21.356 -15.388 -30.736 1.00 91.19 75 SER A C 1
ATOM 544 O O . SER A 1 75 ? 20.827 -14.315 -31.020 1.00 91.19 75 SER A O 1
ATOM 546 N N . ALA A 1 76 ? 21.974 -15.609 -29.574 1.00 95.00 76 ALA A N 1
ATOM 547 C CA . ALA A 1 76 ? 22.145 -14.562 -28.570 1.00 95.00 76 ALA A CA 1
ATOM 548 C C . ALA A 1 76 ? 22.870 -13.337 -29.158 1.00 95.00 76 ALA A C 1
ATOM 550 O O . ALA A 1 76 ? 23.800 -13.478 -29.959 1.00 95.00 76 ALA A O 1
ATOM 551 N N . ILE A 1 77 ? 22.454 -12.145 -28.741 1.00 96.50 77 ILE A N 1
ATOM 552 C CA . ILE A 1 77 ? 23.042 -10.873 -29.161 1.00 96.50 77 ILE A CA 1
ATOM 553 C C . ILE A 1 77 ? 24.028 -10.412 -28.089 1.00 96.50 77 ILE A C 1
ATOM 555 O O . ILE A 1 77 ? 23.703 -10.372 -26.904 1.00 96.50 77 ILE A O 1
ATOM 559 N N . LYS A 1 78 ? 25.234 -10.027 -28.513 1.00 95.44 78 LYS A N 1
ATOM 560 C CA . LYS A 1 78 ? 26.185 -9.273 -27.695 1.00 95.44 78 LYS A CA 1
ATOM 561 C C . LYS A 1 78 ? 26.781 -8.157 -28.540 1.00 95.44 78 LYS A C 1
ATOM 563 O O . LYS A 1 78 ? 27.466 -8.441 -29.521 1.00 95.44 78 LYS A O 1
ATOM 568 N N . THR A 1 79 ? 26.519 -6.914 -28.166 1.00 90.69 79 THR A N 1
ATOM 569 C CA . THR A 1 79 ? 26.903 -5.735 -28.946 1.00 90.69 79 THR A CA 1
ATOM 570 C C . THR A 1 79 ? 27.257 -4.566 -28.031 1.00 90.69 79 THR A C 1
ATOM 572 O O . THR A 1 79 ? 26.755 -4.466 -26.917 1.00 90.69 79 THR A O 1
ATOM 575 N N . ASP A 1 80 ? 28.129 -3.678 -28.506 1.00 88.31 80 ASP A N 1
ATOM 576 C CA . ASP A 1 80 ? 28.425 -2.401 -27.841 1.00 88.31 80 ASP A CA 1
ATOM 577 C C . ASP A 1 80 ? 27.439 -1.289 -28.258 1.00 88.31 80 ASP A C 1
ATOM 579 O O . ASP A 1 80 ? 27.627 -0.131 -27.899 1.00 88.31 80 ASP A O 1
ATOM 583 N N . LYS A 1 81 ? 26.428 -1.642 -29.056 1.00 88.25 81 LYS A N 1
ATOM 584 C CA . LYS A 1 81 ? 25.431 -0.757 -29.669 1.00 88.25 81 LYS A CA 1
ATOM 585 C C . LYS A 1 81 ? 24.020 -1.168 -29.257 1.00 88.25 81 LYS A C 1
ATOM 587 O O . LYS A 1 81 ? 23.891 -1.926 -28.296 1.00 88.25 81 LYS A O 1
ATOM 592 N N . GLY A 1 82 ? 22.986 -0.718 -29.964 1.00 90.31 82 GLY A N 1
ATOM 593 C CA . GLY A 1 82 ? 21.617 -1.178 -29.746 1.00 90.31 82 GLY A CA 1
ATOM 594 C C . GLY A 1 82 ? 21.456 -2.679 -30.023 1.00 90.31 82 GLY A C 1
ATOM 595 O O . GLY A 1 82 ? 22.105 -3.246 -30.907 1.00 90.31 82 GLY A O 1
ATOM 596 N N . GLY A 1 83 ? 20.601 -3.362 -29.268 1.00 95.00 83 GLY A N 1
ATOM 597 C CA . GLY A 1 83 ? 20.315 -4.785 -29.440 1.00 95.00 83 GLY A CA 1
ATOM 598 C C . GLY A 1 83 ? 19.360 -5.033 -30.606 1.00 95.00 83 GLY A C 1
ATOM 599 O O . GLY A 1 83 ? 19.774 -5.492 -31.676 1.00 95.00 83 GLY A O 1
ATOM 600 N N . ILE A 1 84 ? 18.079 -4.725 -30.398 1.00 97.12 84 ILE A N 1
ATOM 601 C CA . ILE A 1 84 ? 16.996 -4.966 -31.360 1.00 97.12 84 ILE A CA 1
ATOM 602 C C . ILE A 1 84 ? 16.253 -3.675 -31.695 1.00 97.12 84 ILE A C 1
ATOM 604 O O . ILE A 1 84 ? 15.920 -2.911 -30.795 1.00 97.12 84 ILE A O 1
ATOM 608 N N . TYR A 1 85 ? 15.924 -3.484 -32.972 1.00 96.69 85 TYR A N 1
ATOM 609 C CA . TYR A 1 85 ? 15.080 -2.390 -33.440 1.00 96.69 85 TYR A CA 1
ATOM 610 C C . TYR A 1 85 ? 13.990 -2.879 -34.402 1.00 96.69 85 TYR A C 1
ATOM 612 O O . TYR A 1 85 ? 14.288 -3.569 -35.380 1.00 96.69 85 TYR A O 1
ATOM 620 N N . ALA A 1 86 ? 12.739 -2.501 -34.151 1.00 97.06 86 ALA A N 1
ATOM 621 C CA . ALA A 1 86 ? 11.613 -2.716 -35.055 1.00 97.06 86 ALA A CA 1
ATOM 622 C C . ALA A 1 86 ? 10.882 -1.393 -35.330 1.00 97.06 86 ALA A C 1
ATOM 624 O O . ALA A 1 86 ? 10.558 -0.660 -34.398 1.00 97.06 86 ALA A O 1
ATOM 625 N N . SER A 1 87 ? 10.609 -1.092 -36.599 1.00 96.56 87 SER A N 1
ATOM 626 C CA . SER A 1 87 ? 9.840 0.096 -36.998 1.00 96.56 87 SER A CA 1
ATOM 627 C C . SER A 1 87 ? 8.916 -0.145 -38.189 1.00 96.56 87 SER A C 1
ATOM 629 O O . SER A 1 87 ? 9.012 -1.180 -38.859 1.00 96.56 87 SER A O 1
ATOM 631 N N . ASN A 1 88 ? 8.040 0.825 -38.468 1.00 95.50 88 ASN A N 1
ATOM 632 C CA . ASN A 1 88 ? 7.091 0.832 -39.584 1.00 95.50 88 ASN A CA 1
ATOM 633 C C . ASN A 1 88 ? 6.186 -0.414 -39.636 1.00 95.50 88 ASN A C 1
ATOM 635 O O . ASN A 1 88 ? 6.071 -1.040 -40.688 1.00 95.50 88 ASN A O 1
ATOM 639 N N . GLY A 1 89 ? 5.578 -0.831 -38.525 1.00 95.50 89 GLY A N 1
ATOM 640 C CA . GLY A 1 89 ? 4.694 -2.001 -38.491 1.00 95.50 89 GLY A CA 1
ATOM 641 C C . GLY A 1 89 ? 5.402 -3.317 -38.828 1.00 95.50 89 GLY A C 1
ATOM 642 O O . GLY A 1 89 ? 4.838 -4.182 -39.507 1.00 95.50 89 GLY A O 1
ATOM 643 N N . SER A 1 90 ? 6.670 -3.452 -38.436 1.00 97.75 90 SER A N 1
ATOM 644 C CA . SER A 1 90 ? 7.466 -4.661 -38.664 1.00 97.75 90 SER A CA 1
ATOM 645 C C . SER A 1 90 ? 7.636 -5.484 -37.385 1.00 97.75 90 SER A C 1
ATOM 647 O O . SER A 1 90 ? 7.286 -5.054 -36.286 1.00 97.75 90 SER A O 1
ATOM 649 N N . THR A 1 91 ? 8.153 -6.706 -37.518 1.00 98.56 91 THR A N 1
ATOM 650 C CA . THR A 1 91 ? 8.366 -7.614 -36.385 1.00 98.56 91 THR A CA 1
ATOM 651 C C . THR A 1 91 ? 9.804 -8.113 -36.322 1.00 98.56 91 THR A C 1
ATOM 653 O O . THR A 1 91 ? 10.376 -8.501 -37.348 1.00 98.56 91 THR A O 1
ATOM 656 N N . VAL A 1 92 ? 10.368 -8.174 -35.114 1.00 98.44 92 VAL A N 1
ATOM 657 C CA . VAL A 1 92 ? 11.603 -8.910 -34.815 1.00 98.44 92 VAL A CA 1
ATOM 658 C C . VAL A 1 92 ? 11.332 -9.984 -33.765 1.00 98.44 92 VAL A C 1
ATOM 660 O O . VAL A 1 92 ? 10.837 -9.698 -32.680 1.00 98.44 92 VAL A O 1
ATOM 663 N N . ASN A 1 93 ? 11.710 -11.218 -34.081 1.00 97.88 93 ASN A N 1
ATOM 664 C CA . ASN A 1 93 ? 11.692 -12.350 -33.166 1.00 97.88 93 ASN A CA 1
ATOM 665 C C . ASN A 1 93 ? 13.138 -12.735 -32.830 1.00 97.88 93 ASN A C 1
ATOM 667 O O . ASN A 1 93 ? 13.926 -13.096 -33.707 1.00 97.88 93 ASN A O 1
ATOM 671 N N . GLN A 1 94 ? 13.484 -12.640 -31.552 1.00 97.94 94 GLN A N 1
ATOM 672 C CA . GLN A 1 94 ? 14.801 -12.924 -31.004 1.00 97.94 94 GLN A CA 1
ATOM 673 C C . GLN A 1 94 ? 14.750 -14.170 -30.119 1.00 97.94 94 GLN A C 1
ATOM 675 O O . GLN A 1 94 ? 14.071 -14.192 -29.091 1.00 97.94 94 GLN A O 1
ATOM 680 N N . THR A 1 95 ? 15.555 -15.178 -30.459 1.00 96.56 95 THR A N 1
ATOM 681 C CA . THR A 1 95 ? 15.792 -16.334 -29.587 1.00 96.56 95 THR A CA 1
ATOM 682 C C . THR A 1 95 ? 17.077 -16.163 -28.781 1.00 96.56 95 THR A C 1
ATOM 684 O O . THR A 1 95 ? 18.160 -15.987 -29.339 1.00 96.56 95 THR A O 1
ATOM 687 N N . GLY A 1 96 ? 16.970 -16.312 -27.462 1.00 94.62 96 GLY A N 1
ATOM 688 C CA . GLY A 1 96 ? 18.091 -16.207 -26.524 1.00 94.62 96 GLY A CA 1
ATOM 689 C C . GLY A 1 96 ? 18.337 -14.784 -26.023 1.00 94.62 96 GLY A C 1
ATOM 690 O O . GLY A 1 96 ? 17.589 -13.865 -26.348 1.00 94.62 96 GLY A O 1
ATOM 691 N N . ASP A 1 97 ? 19.377 -14.631 -25.205 1.00 98.00 97 ASP A N 1
ATOM 692 C CA . ASP A 1 97 ? 19.655 -13.385 -24.484 1.00 98.00 97 ASP A CA 1
ATOM 693 C C . ASP A 1 97 ? 20.122 -12.245 -25.403 1.00 98.00 97 ASP A C 1
ATOM 695 O O . ASP A 1 97 ? 20.798 -12.469 -26.414 1.00 98.00 97 ASP A O 1
ATOM 699 N N . VAL A 1 98 ? 19.815 -11.014 -24.995 1.00 97.94 98 VAL A N 1
ATOM 700 C CA . VAL A 1 98 ? 20.266 -9.765 -25.612 1.00 97.94 98 VAL A CA 1
ATOM 701 C C . VAL A 1 98 ? 21.132 -9.006 -24.620 1.00 97.94 98 VAL A C 1
ATOM 703 O O . VAL A 1 98 ? 20.679 -8.663 -23.531 1.00 97.94 98 VAL A O 1
ATOM 706 N N . LYS A 1 99 ? 22.380 -8.737 -25.006 1.00 96.62 99 LYS A N 1
ATOM 707 C CA . LYS A 1 99 ? 23.305 -7.880 -24.266 1.00 96.62 99 LYS A CA 1
ATOM 708 C C . LYS A 1 99 ? 23.752 -6.709 -25.131 1.00 96.62 99 LYS A C 1
ATOM 710 O O . LYS A 1 99 ? 24.363 -6.935 -26.180 1.00 96.62 99 LYS A O 1
ATOM 715 N N . SER A 1 100 ? 23.464 -5.492 -24.691 1.00 92.50 100 SER A N 1
ATOM 716 C CA . SER A 1 100 ? 23.782 -4.240 -25.392 1.00 92.50 100 SER A CA 1
ATOM 717 C C . SER A 1 100 ? 24.456 -3.234 -24.458 1.00 92.50 100 SER A C 1
ATOM 719 O O . SER A 1 100 ? 24.487 -3.437 -23.244 1.00 92.50 100 SER A O 1
ATOM 721 N N . LYS A 1 101 ? 25.007 -2.159 -25.036 1.00 88.88 101 LYS A N 1
ATOM 722 C CA . LYS A 1 101 ? 25.479 -0.980 -24.284 1.00 88.88 101 LYS A CA 1
ATOM 723 C C . LYS A 1 101 ? 24.717 0.316 -24.572 1.00 88.88 101 LYS A C 1
ATOM 725 O O . LYS A 1 101 ? 24.981 1.352 -23.966 1.00 88.88 101 LYS A O 1
ATOM 730 N N . GLU A 1 102 ? 23.819 0.247 -25.543 1.00 87.44 102 GLU A N 1
ATOM 731 C CA . GLU A 1 102 ? 22.765 1.224 -25.810 1.00 87.44 102 GLU A CA 1
ATOM 732 C C . GLU A 1 102 ? 21.431 0.478 -25.593 1.00 87.44 102 GLU A C 1
ATOM 734 O O . GLU A 1 102 ? 21.388 -0.485 -24.825 1.00 87.44 102 GLU A O 1
ATOM 739 N N . ASP A 1 103 ? 20.356 0.838 -26.289 1.00 89.88 103 ASP A N 1
ATOM 740 C CA . ASP A 1 103 ? 19.042 0.228 -26.061 1.00 89.88 103 ASP A CA 1
ATOM 741 C C . ASP A 1 103 ? 19.037 -1.302 -26.219 1.00 89.88 103 ASP A C 1
ATOM 743 O O . ASP A 1 103 ? 19.632 -1.849 -27.152 1.00 89.88 103 ASP A O 1
ATOM 747 N N . GLY A 1 104 ? 18.330 -2.008 -25.336 1.00 94.88 104 GLY A N 1
ATOM 748 C CA . GLY A 1 104 ? 18.194 -3.467 -25.409 1.00 94.88 104 GLY A CA 1
ATOM 749 C C . GLY A 1 104 ? 17.264 -3.898 -26.541 1.00 94.88 104 GLY A C 1
ATOM 750 O O . GLY A 1 104 ? 17.676 -4.579 -27.487 1.00 94.88 104 GLY A O 1
ATOM 751 N N . ALA A 1 105 ? 16.006 -3.472 -26.463 1.00 97.12 105 ALA A N 1
ATOM 752 C CA . ALA A 1 105 ? 14.997 -3.676 -27.491 1.00 97.12 105 ALA A CA 1
ATOM 753 C C . ALA A 1 105 ? 14.144 -2.420 -27.668 1.00 97.12 105 ALA A C 1
ATOM 755 O O . ALA A 1 105 ? 13.597 -1.902 -26.697 1.00 97.12 105 ALA A O 1
ATOM 756 N N . ARG A 1 106 ? 13.994 -1.979 -28.917 1.00 96.94 106 ARG A N 1
ATOM 757 C CA . ARG A 1 106 ? 13.201 -0.808 -29.283 1.00 96.94 106 ARG A CA 1
ATOM 758 C C . ARG A 1 106 ? 12.178 -1.137 -30.368 1.00 96.94 106 ARG A C 1
ATOM 760 O O . ARG A 1 106 ? 12.533 -1.727 -31.390 1.00 96.94 106 ARG A O 1
ATOM 767 N N . ALA A 1 107 ? 10.926 -0.736 -30.164 1.00 97.56 107 ALA A N 1
ATOM 768 C CA . ALA A 1 107 ? 9.836 -0.888 -31.125 1.00 97.56 107 ALA A CA 1
ATOM 769 C C . ALA A 1 107 ? 9.063 0.430 -31.271 1.00 97.56 107 ALA A C 1
ATOM 771 O O . ALA A 1 107 ? 8.616 0.986 -30.271 1.00 97.56 107 ALA A O 1
ATOM 772 N N . ILE A 1 108 ? 8.908 0.912 -32.505 1.00 96.44 108 ILE A N 1
ATOM 773 C CA . ILE A 1 108 ? 8.192 2.160 -32.823 1.00 96.44 108 ILE A CA 1
ATOM 774 C C . ILE A 1 108 ? 7.220 1.963 -33.995 1.00 96.44 108 ILE A C 1
ATOM 776 O O . ILE A 1 108 ? 7.332 0.971 -34.724 1.00 96.44 108 ILE A O 1
ATOM 780 N N . ASP A 1 109 ? 6.301 2.904 -34.218 1.00 96.19 109 ASP A N 1
ATOM 781 C CA . ASP A 1 109 ? 5.344 2.880 -35.333 1.00 96.19 109 ASP A C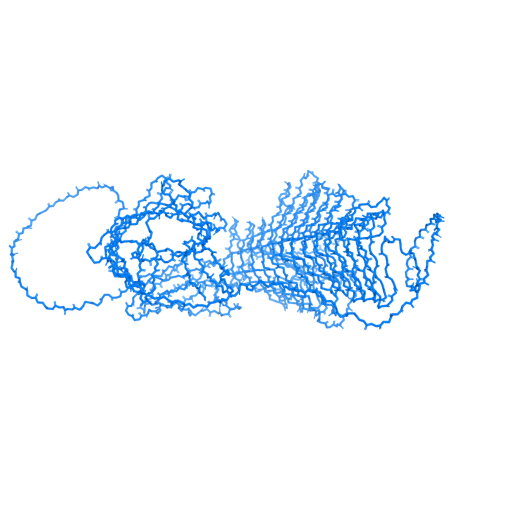A 1
ATOM 782 C C . ASP A 1 109 ? 4.575 1.546 -35.455 1.00 96.19 109 ASP A C 1
ATOM 784 O O . ASP A 1 109 ? 4.649 0.853 -36.476 1.00 96.19 109 ASP A O 1
ATOM 788 N N . SER A 1 110 ? 3.845 1.150 -34.408 1.00 97.25 110 SER A N 1
ATOM 789 C CA . SER A 1 110 ? 3.020 -0.073 -34.372 1.00 97.25 110 SER A CA 1
ATOM 790 C C . SER A 1 110 ? 3.790 -1.376 -34.645 1.00 97.25 110 SER A C 1
ATOM 792 O O . SER A 1 110 ? 3.263 -2.310 -35.256 1.00 97.25 110 SER A O 1
ATOM 794 N N . SER A 1 111 ? 5.052 -1.445 -34.219 1.00 98.31 111 SER A N 1
ATOM 795 C CA . SER A 1 111 ? 5.925 -2.604 -34.448 1.00 98.31 111 SER A CA 1
ATOM 796 C C . SER A 1 111 ? 5.925 -3.589 -33.279 1.00 98.31 111 SER A C 1
ATOM 798 O O . SER A 1 111 ? 5.457 -3.289 -32.181 1.00 98.31 111 SER A O 1
ATOM 800 N N . THR A 1 112 ? 6.478 -4.783 -33.506 1.00 98.62 112 THR A N 1
ATOM 801 C CA . THR A 1 112 ? 6.541 -5.847 -32.494 1.00 98.62 112 THR A CA 1
ATOM 802 C C . THR A 1 112 ? 7.959 -6.375 -32.301 1.00 98.62 112 THR A C 1
ATOM 804 O O . THR A 1 112 ? 8.632 -6.734 -33.270 1.00 98.62 112 THR A O 1
ATOM 807 N N . VAL A 1 113 ? 8.393 -6.520 -31.048 1.00 98.69 113 VAL A N 1
ATOM 808 C CA . VAL A 1 113 ? 9.611 -7.262 -30.690 1.00 98.69 113 VAL A CA 1
ATOM 809 C C . VAL A 1 113 ? 9.276 -8.377 -29.703 1.00 98.69 113 VAL A C 1
ATOM 811 O O . VAL A 1 113 ? 8.684 -8.132 -28.658 1.00 98.69 113 VAL A O 1
ATOM 814 N N . ASN A 1 114 ? 9.693 -9.605 -30.011 1.00 98.44 114 ASN A N 1
ATOM 815 C CA . ASN A 1 114 ? 9.559 -10.755 -29.116 1.00 98.44 114 ASN A CA 1
ATOM 816 C C . ASN A 1 114 ? 10.941 -11.302 -28.764 1.00 98.44 114 ASN A C 1
ATOM 818 O O . ASN A 1 114 ? 11.704 -11.653 -29.663 1.00 98.44 114 ASN A O 1
ATOM 822 N N . VAL A 1 115 ? 11.253 -11.426 -27.476 1.00 98.56 115 VAL A N 1
ATOM 823 C CA . VAL A 1 115 ? 12.531 -11.949 -26.977 1.00 98.56 115 VAL A CA 1
ATOM 824 C C . VAL A 1 115 ? 12.271 -13.164 -26.096 1.00 98.56 115 VAL A C 1
ATOM 826 O O . VAL A 1 115 ? 11.552 -13.079 -25.105 1.00 98.56 115 VAL A O 1
ATOM 829 N N . THR A 1 116 ? 12.854 -14.319 -26.430 1.00 97.56 116 THR A N 1
ATOM 830 C CA . THR A 1 116 ? 12.665 -15.535 -25.617 1.00 97.56 116 THR A CA 1
ATOM 831 C C . THR A 1 116 ? 13.590 -15.613 -24.398 1.00 97.56 116 THR A C 1
ATOM 833 O O . THR A 1 116 ? 13.398 -16.493 -23.565 1.00 97.56 116 THR A O 1
ATOM 836 N N . GLY A 1 117 ? 14.650 -14.803 -24.362 1.00 95.94 117 GLY A N 1
ATOM 837 C CA . GLY A 1 117 ? 15.660 -14.779 -23.302 1.00 95.94 117 GLY A CA 1
ATOM 838 C C . GLY A 1 117 ? 15.615 -13.502 -22.468 1.00 95.94 117 GLY A C 1
ATOM 839 O O . GLY A 1 117 ? 14.621 -12.780 -22.465 1.00 95.94 117 GLY A O 1
ATOM 840 N N . ASN A 1 118 ? 16.711 -13.230 -21.767 1.00 98.44 118 ASN A N 1
ATOM 841 C CA . ASN A 1 118 ? 16.872 -12.017 -20.971 1.00 98.44 118 ASN A CA 1
ATOM 842 C C . ASN A 1 118 ? 17.309 -10.834 -21.840 1.00 98.44 118 ASN A C 1
ATOM 844 O O . ASN A 1 118 ? 17.982 -11.016 -22.856 1.00 98.44 118 ASN A O 1
ATOM 848 N N . ILE A 1 119 ? 17.013 -9.623 -21.381 1.00 98.44 119 ILE A N 1
ATOM 849 C CA . ILE A 1 119 ? 17.628 -8.390 -21.872 1.00 98.44 119 ILE A CA 1
ATOM 850 C C . ILE A 1 119 ? 18.519 -7.836 -20.759 1.00 98.44 119 ILE A C 1
ATOM 852 O O . ILE A 1 119 ? 18.110 -7.747 -19.600 1.00 98.44 119 ILE A O 1
ATOM 856 N N . SER A 1 120 ? 19.758 -7.494 -21.096 1.00 96.56 120 SER A N 1
ATOM 857 C CA . SER A 1 120 ? 20.697 -6.841 -20.186 1.00 96.56 120 SER A CA 1
ATOM 858 C C . SER A 1 120 ? 21.394 -5.700 -20.909 1.00 96.56 120 SER A C 1
ATOM 860 O O . SER A 1 120 ? 22.145 -5.936 -21.858 1.00 96.56 120 SER A O 1
ATOM 862 N N . VAL A 1 121 ? 21.165 -4.480 -20.446 1.00 92.56 121 VAL A N 1
ATOM 863 C CA . VAL A 1 121 ? 21.874 -3.303 -20.930 1.00 92.56 121 VAL A CA 1
ATOM 864 C C . VAL A 1 121 ? 22.948 -2.934 -19.928 1.00 92.56 121 VAL A C 1
ATOM 866 O O . VAL A 1 121 ? 22.660 -2.616 -18.779 1.00 92.56 121 VAL A O 1
ATOM 869 N N . GLU A 1 122 ? 24.194 -3.038 -20.371 1.00 85.69 122 GLU A N 1
ATOM 870 C CA . GLU A 1 122 ? 25.361 -2.613 -19.611 1.00 85.69 122 GLU A CA 1
ATOM 871 C C . GLU A 1 122 ? 25.720 -1.179 -19.991 1.00 85.69 122 GLU A C 1
ATOM 873 O O . GLU A 1 122 ? 25.418 -0.705 -21.082 1.00 85.69 122 GLU A O 1
ATOM 878 N N . LYS A 1 123 ? 26.464 -0.499 -19.132 1.00 73.38 123 LYS A N 1
ATOM 879 C CA . LYS A 1 123 ? 26.924 0.849 -19.423 1.00 73.38 123 LYS A CA 1
ATOM 880 C C . LYS A 1 123 ? 27.709 0.983 -20.732 1.00 73.38 123 LYS A C 1
ATOM 882 O O . LYS A 1 123 ? 28.753 0.346 -20.933 1.00 73.38 123 LYS A O 1
ATOM 887 N N . GLY A 1 124 ? 27.284 1.919 -21.578 1.00 63.19 124 GLY A N 1
ATOM 888 C CA . GLY A 1 124 ? 28.079 2.452 -22.683 1.00 63.19 124 GLY A CA 1
ATOM 889 C C . GLY A 1 124 ? 29.024 3.569 -22.230 1.00 63.19 124 GLY A C 1
ATOM 890 O O . GLY A 1 124 ? 28.673 4.408 -21.411 1.00 63.19 124 GLY A O 1
ATOM 891 N N . ALA A 1 125 ? 30.226 3.656 -22.807 1.00 49.66 125 ALA A N 1
ATOM 892 C CA . ALA A 1 125 ? 31.223 4.681 -22.457 1.00 49.66 125 ALA A CA 1
ATOM 893 C C . ALA A 1 125 ? 30.835 6.132 -22.849 1.00 49.66 125 ALA A C 1
ATOM 895 O O . ALA A 1 125 ? 31.686 7.020 -22.803 1.00 49.66 125 ALA A O 1
ATOM 896 N N . SER A 1 126 ? 29.614 6.385 -23.337 1.00 51.91 126 SER A N 1
ATOM 897 C CA . SER A 1 126 ? 29.245 7.648 -24.003 1.00 51.91 126 SER A CA 1
ATOM 898 C C . SER A 1 126 ? 27.805 8.130 -23.786 1.00 51.91 126 SER A C 1
ATOM 900 O O . SER A 1 126 ? 27.482 9.203 -24.289 1.00 51.91 126 SER A O 1
ATOM 902 N N . TYR A 1 127 ? 26.957 7.401 -23.055 1.00 52.78 127 TYR A N 1
ATOM 903 C CA . TYR A 1 127 ? 25.544 7.760 -22.878 1.00 52.78 127 TYR A CA 1
ATOM 904 C C . TYR A 1 127 ? 25.184 7.824 -21.398 1.00 52.78 127 TYR A C 1
ATOM 906 O O . TYR A 1 127 ? 25.612 6.975 -20.623 1.00 52.78 127 TYR A O 1
ATOM 914 N N . SER A 1 128 ? 24.428 8.855 -21.021 1.00 52.50 128 SER A N 1
ATOM 915 C CA . SER A 1 128 ? 24.041 9.135 -19.637 1.00 52.50 128 SER A CA 1
ATOM 916 C C . SER A 1 128 ? 22.838 8.317 -19.159 1.00 52.50 128 SER A C 1
ATOM 918 O O . SER A 1 128 ? 22.618 8.242 -17.963 1.00 52.50 128 SER A O 1
ATOM 920 N N . SER A 1 129 ? 22.073 7.673 -20.042 1.00 59.97 129 SER A N 1
ATOM 921 C CA . SER A 1 129 ? 20.973 6.781 -19.652 1.00 59.97 129 SER A CA 1
ATOM 922 C C . SER A 1 129 ? 20.631 5.852 -20.811 1.00 59.97 129 SER A C 1
ATOM 924 O O . SER A 1 129 ? 20.298 6.327 -21.897 1.00 59.97 129 SER A O 1
ATOM 926 N N . SER A 1 130 ? 20.732 4.545 -20.595 1.00 75.44 130 SER A N 1
ATOM 927 C CA . SER A 1 130 ? 20.342 3.532 -21.579 1.00 75.44 130 SER A CA 1
ATOM 928 C C . SER A 1 130 ? 19.014 2.885 -21.177 1.00 75.44 130 SER A C 1
ATOM 930 O O . SER A 1 130 ? 18.757 2.720 -19.983 1.00 75.44 130 SER A O 1
ATOM 932 N N . THR A 1 131 ? 18.167 2.548 -22.156 1.00 89.88 131 THR A N 1
ATOM 933 C CA . THR A 1 131 ? 16.842 1.957 -21.905 1.00 89.88 131 THR A CA 1
ATOM 934 C C . THR A 1 131 ? 16.838 0.481 -22.291 1.00 89.88 131 THR A C 1
ATOM 936 O O . THR A 1 131 ? 17.132 0.130 -23.436 1.00 89.88 131 THR A O 1
ATOM 939 N N . ALA A 1 132 ? 16.492 -0.424 -21.372 1.00 95.62 132 ALA A N 1
ATOM 940 C CA . ALA A 1 132 ? 16.475 -1.847 -21.716 1.00 95.62 132 ALA A CA 1
ATOM 941 C C . ALA A 1 132 ? 15.331 -2.225 -22.656 1.00 95.62 132 ALA A C 1
ATOM 943 O O . ALA A 1 132 ? 15.555 -2.966 -23.618 1.00 95.62 132 ALA A O 1
ATOM 944 N N . VAL A 1 133 ? 14.134 -1.694 -22.421 1.00 97.88 133 VAL A N 1
ATOM 945 C CA . VAL A 1 133 ? 12.966 -1.915 -23.276 1.00 97.88 133 VAL A CA 1
ATOM 946 C C . VAL A 1 133 ? 12.281 -0.590 -23.574 1.00 97.88 133 VAL A C 1
ATOM 948 O O . VAL A 1 133 ? 11.811 0.072 -22.657 1.00 97.88 133 VAL A O 1
ATOM 951 N N . GLU A 1 134 ? 12.188 -0.222 -24.850 1.00 96.50 134 GLU A N 1
ATOM 952 C CA . GLU A 1 134 ? 11.502 0.991 -25.300 1.00 96.50 134 GLU A CA 1
ATOM 953 C C . GLU A 1 134 ? 10.419 0.660 -26.336 1.00 96.50 134 GLU A C 1
ATOM 955 O O . GLU A 1 134 ? 10.720 0.245 -27.457 1.00 96.50 134 GLU A O 1
ATOM 960 N N . ALA A 1 135 ? 9.152 0.848 -25.972 1.00 97.12 135 ALA A N 1
ATOM 961 C CA . ALA A 1 135 ? 8.009 0.663 -26.860 1.00 97.12 135 ALA A CA 1
ATOM 962 C C . ALA A 1 135 ? 7.275 1.995 -27.033 1.00 97.12 135 ALA A C 1
ATOM 964 O O . ALA A 1 135 ? 6.894 2.620 -26.049 1.00 97.12 135 ALA A O 1
ATOM 965 N N . LEU A 1 136 ? 7.085 2.429 -28.279 1.00 94.50 136 LEU A N 1
ATOM 966 C CA . LEU A 1 136 ? 6.468 3.716 -28.608 1.00 94.50 136 LEU A CA 1
ATOM 967 C C . LEU A 1 136 ? 5.384 3.543 -29.685 1.00 94.50 136 LEU A C 1
ATOM 969 O O . LEU A 1 136 ? 5.478 2.640 -30.523 1.00 94.50 136 LEU A O 1
ATOM 973 N N . GLU A 1 137 ? 4.391 4.430 -29.715 1.00 94.75 137 GLU A N 1
ATOM 974 C CA . GLU A 1 137 ? 3.504 4.668 -30.872 1.00 94.75 137 GLU A CA 1
ATOM 975 C C . GLU A 1 137 ? 2.749 3.411 -31.356 1.00 94.75 137 GLU A C 1
ATOM 977 O O . GLU A 1 137 ? 2.887 2.944 -32.491 1.00 94.75 137 GLU A O 1
ATOM 982 N N . GLY A 1 138 ? 1.957 2.809 -30.476 1.00 93.88 138 GLY A N 1
ATOM 983 C CA . GLY A 1 138 ? 1.156 1.612 -30.743 1.00 93.88 138 GLY A CA 1
ATOM 984 C C . GLY A 1 138 ? 1.956 0.308 -30.776 1.00 93.88 138 GLY A C 1
ATOM 985 O O . GLY A 1 138 ? 1.419 -0.731 -31.165 1.00 93.88 138 GLY A O 1
ATOM 986 N N . SER A 1 139 ? 3.244 0.342 -30.423 1.00 98.12 139 SER A N 1
ATOM 987 C CA . SER A 1 139 ? 4.126 -0.826 -30.500 1.00 98.12 139 SER A CA 1
ATOM 988 C C . SER A 1 139 ? 3.947 -1.806 -29.339 1.00 98.12 139 SER A C 1
ATOM 990 O O . SER A 1 139 ? 3.324 -1.518 -28.317 1.00 98.12 139 SER A O 1
ATOM 992 N N . SER A 1 140 ? 4.508 -3.004 -29.508 1.00 98.44 140 SER A N 1
ATOM 993 C CA . SER A 1 140 ? 4.447 -4.092 -28.529 1.00 98.44 140 SER A CA 1
ATOM 994 C C . SER A 1 140 ? 5.807 -4.755 -28.330 1.00 98.44 140 SER A C 1
ATOM 996 O O . SER A 1 140 ? 6.476 -5.121 -29.299 1.00 98.44 140 SER A O 1
ATOM 998 N N . ILE A 1 141 ? 6.216 -4.958 -27.077 1.00 98.75 141 ILE A N 1
ATOM 999 C CA . ILE A 1 141 ? 7.416 -5.736 -26.746 1.00 98.75 141 ILE A CA 1
ATOM 1000 C C . ILE A 1 141 ? 7.080 -6.823 -25.727 1.00 98.75 141 ILE A C 1
ATOM 1002 O O . ILE A 1 141 ? 6.480 -6.551 -24.692 1.00 98.75 141 ILE A O 1
ATOM 1006 N N . THR A 1 142 ? 7.489 -8.062 -26.009 1.00 98.81 142 THR A N 1
ATOM 1007 C CA . THR A 1 142 ? 7.380 -9.196 -25.077 1.00 98.81 142 THR A CA 1
ATOM 1008 C C . THR A 1 142 ? 8.754 -9.782 -24.770 1.00 98.81 142 THR A C 1
ATOM 1010 O O . THR A 1 142 ? 9.505 -10.117 -25.688 1.00 98.81 142 THR A O 1
ATOM 1013 N N . VAL A 1 143 ? 9.067 -9.959 -23.485 1.00 98.75 143 VAL A N 1
ATOM 1014 C CA . VAL A 1 143 ? 10.313 -10.560 -22.990 1.00 98.75 143 VAL A CA 1
ATOM 1015 C C . VAL A 1 143 ? 9.982 -11.762 -22.104 1.00 98.75 143 VAL A C 1
ATOM 1017 O O . VAL A 1 143 ? 9.424 -11.616 -21.020 1.00 98.75 143 VAL A O 1
ATOM 1020 N N . ASN A 1 144 ? 10.357 -12.970 -22.531 1.00 98.00 144 ASN A N 1
ATOM 1021 C CA . ASN A 1 144 ? 10.143 -14.216 -21.776 1.00 98.00 144 ASN A CA 1
ATOM 1022 C C . ASN A 1 144 ? 11.253 -14.489 -20.738 1.00 98.00 144 ASN A C 1
ATOM 1024 O O . ASN A 1 144 ? 11.563 -15.641 -20.435 1.00 98.00 144 ASN A O 1
ATOM 1028 N N . GLY A 1 145 ? 11.884 -13.436 -20.225 1.00 97.44 145 GLY A N 1
ATOM 1029 C CA . GLY A 1 145 ? 13.015 -13.492 -19.306 1.00 97.44 145 GLY A CA 1
ATOM 1030 C C . GLY A 1 145 ? 13.110 -12.220 -18.471 1.00 97.44 145 GLY A C 1
ATOM 1031 O O . GLY A 1 145 ? 12.169 -11.431 -18.422 1.00 97.44 145 GLY A O 1
ATOM 1032 N N . ASN A 1 146 ? 14.248 -12.027 -17.809 1.00 98.56 146 ASN A N 1
ATOM 1033 C CA . ASN A 1 146 ? 14.504 -10.839 -17.001 1.00 98.56 146 ASN A CA 1
ATOM 1034 C C . ASN A 1 146 ? 14.963 -9.663 -17.867 1.00 98.56 146 ASN A C 1
ATOM 1036 O O . ASN A 1 146 ? 15.641 -9.851 -18.880 1.00 98.56 146 ASN A O 1
ATOM 1040 N N . VAL A 1 147 ? 14.662 -8.453 -17.412 1.00 98.62 147 VAL A N 1
ATOM 1041 C CA . VAL A 1 147 ? 15.142 -7.193 -17.983 1.00 98.62 147 VAL A CA 1
ATOM 1042 C C . VAL A 1 147 ? 16.065 -6.536 -16.965 1.00 98.62 147 VAL A C 1
ATOM 1044 O O . VAL A 1 147 ? 15.692 -6.384 -15.809 1.00 98.62 147 VAL A O 1
ATOM 1047 N N . ASN A 1 148 ? 17.279 -6.180 -17.380 1.00 96.81 148 ASN A N 1
ATOM 1048 C CA . ASN A 1 148 ? 18.260 -5.499 -16.537 1.00 96.81 148 ASN A CA 1
ATOM 1049 C C . ASN A 1 148 ? 18.783 -4.267 -17.280 1.00 96.81 148 ASN A C 1
ATOM 1051 O O . ASN A 1 148 ? 19.141 -4.391 -18.455 1.00 96.81 148 ASN A O 1
ATOM 1055 N N . SER A 1 149 ? 18.857 -3.121 -16.614 1.00 92.94 149 SER A N 1
ATOM 1056 C CA . SER A 1 149 ? 19.316 -1.859 -17.201 1.00 92.94 149 SER A CA 1
ATOM 1057 C C . SER A 1 149 ? 20.247 -1.086 -16.281 1.00 92.94 149 SER A C 1
ATOM 1059 O O . SER A 1 149 ? 20.021 -1.033 -15.074 1.00 92.94 149 SER A O 1
ATOM 1061 N N . ASP A 1 150 ? 21.210 -0.398 -16.891 1.00 87.62 150 ASP A N 1
ATOM 1062 C CA . ASP A 1 150 ? 21.952 0.711 -16.292 1.00 87.62 150 ASP A CA 1
ATOM 1063 C C . ASP A 1 150 ? 21.256 2.045 -16.637 1.00 87.62 150 ASP A C 1
ATOM 1065 O O . ASP A 1 150 ? 21.576 2.693 -17.644 1.00 87.62 150 ASP A O 1
ATOM 1069 N N . GLY A 1 151 ? 20.196 2.386 -15.893 1.00 84.88 151 GLY A N 1
ATOM 1070 C CA . GLY A 1 151 ? 19.318 3.530 -16.181 1.00 84.88 151 GLY A CA 1
ATOM 1071 C C . GLY A 1 151 ? 17.824 3.195 -16.177 1.00 84.88 151 GLY A C 1
ATOM 1072 O O . GLY A 1 151 ? 17.240 3.017 -15.110 1.00 84.88 151 GLY A O 1
ATOM 1073 N N . ILE A 1 152 ? 17.191 3.169 -17.358 1.00 91.25 152 ILE A N 1
ATOM 1074 C CA . ILE A 1 152 ? 15.739 2.966 -17.496 1.00 91.25 152 ILE A CA 1
ATOM 1075 C C . ILE A 1 152 ? 15.440 1.504 -17.842 1.00 91.25 152 ILE A C 1
ATOM 1077 O O . ILE A 1 152 ? 15.921 0.983 -18.852 1.00 91.25 152 ILE A O 1
ATOM 1081 N N . GLY A 1 153 ? 14.600 0.851 -17.040 1.00 95.56 153 GLY A N 1
ATOM 1082 C CA . GLY A 1 153 ? 14.198 -0.537 -17.275 1.00 95.56 153 GLY A CA 1
ATOM 1083 C C . GLY A 1 153 ? 13.244 -0.650 -18.460 1.00 95.56 153 GLY A C 1
ATOM 1084 O O . GLY A 1 153 ? 13.552 -1.290 -19.470 1.00 95.56 153 GLY A O 1
ATOM 1085 N N . ILE A 1 154 ? 12.088 0.001 -18.344 1.00 96.69 154 ILE A N 1
ATOM 1086 C CA . ILE A 1 154 ? 11.038 0.038 -19.365 1.00 96.69 154 ILE A CA 1
ATOM 1087 C C . ILE A 1 154 ? 10.621 1.488 -19.618 1.00 96.69 154 ILE A C 1
ATOM 1089 O O . ILE A 1 154 ? 10.281 2.199 -18.679 1.00 96.69 154 ILE A O 1
ATOM 1093 N N . ASN A 1 155 ? 10.583 1.891 -20.886 1.00 94.88 155 ASN A N 1
ATOM 1094 C CA . ASN A 1 155 ? 9.923 3.102 -21.361 1.00 94.88 155 ASN A CA 1
ATOM 1095 C C . ASN A 1 155 ? 8.774 2.705 -22.300 1.00 94.88 155 ASN A C 1
ATOM 1097 O O . ASN A 1 155 ? 9.015 2.081 -23.338 1.00 94.88 155 ASN A O 1
ATOM 1101 N N . ALA A 1 156 ? 7.539 3.026 -21.928 1.00 93.94 156 ALA A N 1
ATOM 1102 C CA . ALA A 1 156 ? 6.345 2.708 -22.699 1.00 93.94 156 ALA A CA 1
ATOM 1103 C C . ALA A 1 156 ? 5.523 3.977 -22.964 1.00 93.94 156 ALA A C 1
ATOM 1105 O O . ALA A 1 156 ? 5.004 4.586 -22.030 1.00 93.94 156 ALA A O 1
ATOM 1106 N N . ASP A 1 157 ? 5.370 4.352 -24.235 1.00 92.12 157 ASP A N 1
ATOM 1107 C CA . ASP A 1 157 ? 4.544 5.492 -24.660 1.00 92.12 157 ASP A CA 1
ATOM 1108 C C . ASP A 1 157 ? 3.540 5.066 -25.737 1.00 92.12 157 ASP A C 1
ATOM 1110 O O . ASP A 1 157 ? 3.928 4.538 -26.781 1.00 92.12 157 ASP A O 1
ATOM 1114 N N . ASP A 1 158 ? 2.246 5.238 -25.467 1.00 92.25 158 ASP A N 1
ATOM 1115 C CA . ASP A 1 158 ? 1.139 4.763 -26.305 1.00 92.25 158 ASP A CA 1
ATOM 1116 C C . ASP A 1 158 ? 1.312 3.297 -26.758 1.00 92.25 158 ASP A C 1
ATOM 1118 O O . ASP A 1 158 ? 1.121 2.958 -27.921 1.00 92.25 158 ASP A O 1
ATOM 1122 N N . SER A 1 159 ? 1.770 2.407 -25.875 1.00 95.25 159 SER A N 1
ATOM 1123 C CA . SER A 1 159 ? 2.305 1.096 -26.265 1.00 95.25 159 SER A CA 1
ATOM 1124 C C . SER A 1 159 ? 2.003 -0.017 -25.257 1.00 95.25 159 SER A C 1
ATOM 1126 O O . SER A 1 159 ? 1.299 0.165 -24.261 1.00 95.25 159 SER A O 1
ATOM 1128 N N . SER A 1 160 ? 2.520 -1.219 -25.534 1.00 97.12 160 SER A N 1
ATOM 1129 C CA . SER A 1 160 ? 2.394 -2.373 -24.645 1.00 97.12 160 SER A CA 1
ATOM 1130 C C . SER A 1 160 ? 3.724 -3.089 -24.405 1.00 97.12 160 SER A C 1
ATOM 1132 O O . SER A 1 160 ? 4.454 -3.417 -25.339 1.00 97.12 160 SER A O 1
ATOM 1134 N N . VAL A 1 161 ? 4.027 -3.384 -23.141 1.00 98.38 161 VAL A N 1
ATOM 1135 C CA . VAL A 1 161 ? 5.217 -4.145 -22.741 1.00 98.38 161 VAL A CA 1
ATOM 1136 C C . VAL A 1 161 ? 4.820 -5.275 -21.797 1.00 98.38 161 VAL A C 1
ATOM 1138 O O . VAL A 1 161 ? 4.102 -5.068 -20.823 1.00 98.38 161 VAL A O 1
ATOM 1141 N N . THR A 1 162 ? 5.285 -6.491 -22.077 1.00 98.44 162 THR A N 1
ATOM 1142 C CA . THR A 1 162 ? 5.110 -7.660 -21.203 1.00 98.44 162 THR A CA 1
ATOM 1143 C C . THR A 1 162 ? 6.459 -8.287 -20.885 1.00 98.44 162 THR A C 1
ATOM 1145 O O . THR A 1 162 ? 7.213 -8.649 -21.787 1.00 98.44 162 THR A O 1
ATOM 1148 N N . VAL A 1 163 ? 6.750 -8.455 -19.598 1.00 98.69 163 VAL A N 1
ATOM 1149 C CA . VAL A 1 163 ? 7.952 -9.112 -19.084 1.00 98.69 163 VAL A CA 1
ATOM 1150 C C . VAL A 1 163 ? 7.526 -10.276 -18.195 1.00 98.69 163 VAL A C 1
ATOM 1152 O O . VAL A 1 163 ? 6.916 -10.085 -17.147 1.00 98.69 163 VAL A O 1
ATOM 1155 N N . HIS A 1 164 ? 7.859 -11.499 -18.605 1.00 97.62 164 HIS A N 1
ATOM 1156 C CA . HIS A 1 164 ? 7.553 -12.710 -17.834 1.00 97.62 164 HIS A CA 1
ATOM 1157 C C . HIS A 1 164 ? 8.583 -13.006 -16.725 1.00 97.62 164 HIS A C 1
ATOM 1159 O O . HIS A 1 164 ? 8.425 -13.962 -15.968 1.00 97.62 164 HIS A O 1
ATOM 1165 N N . GLY A 1 165 ? 9.661 -12.221 -16.649 1.00 96.88 165 GLY A N 1
ATOM 1166 C CA . GLY A 1 165 ? 10.646 -12.249 -15.569 1.00 96.88 165 GLY A CA 1
ATOM 1167 C C . GLY A 1 165 ? 10.548 -11.037 -14.642 1.00 96.88 165 GLY A C 1
ATOM 1168 O O . GLY A 1 165 ? 9.501 -10.404 -14.519 1.00 96.88 165 GLY A O 1
ATOM 1169 N N . SER A 1 166 ? 11.662 -10.728 -13.979 1.00 97.94 166 SER A N 1
ATOM 1170 C CA . SER A 1 166 ? 11.824 -9.512 -13.173 1.00 97.94 166 SER A CA 1
ATOM 1171 C C . SER A 1 166 ? 12.411 -8.370 -14.000 1.00 97.94 166 SER A C 1
ATOM 1173 O O . SER A 1 166 ? 13.111 -8.610 -14.989 1.00 97.94 166 SER A O 1
ATOM 1175 N N . VAL A 1 167 ? 12.181 -7.140 -13.550 1.00 98.44 167 VAL A N 1
ATOM 1176 C CA . VAL A 1 167 ? 12.844 -5.937 -14.070 1.00 98.44 167 VAL A CA 1
ATOM 1177 C C . VAL A 1 167 ? 13.776 -5.392 -12.990 1.00 98.44 167 VAL A C 1
ATOM 1179 O O . VAL A 1 167 ? 13.361 -5.256 -11.840 1.00 98.44 167 VAL A O 1
ATOM 1182 N N . SER A 1 168 ? 15.022 -5.100 -13.353 1.00 97.50 168 SER A N 1
ATOM 1183 C CA . SER A 1 168 ? 16.017 -4.501 -12.462 1.00 97.50 168 SER A CA 1
ATOM 1184 C C . SER A 1 168 ? 16.697 -3.307 -13.131 1.00 97.50 168 SER A C 1
ATOM 1186 O O . SER A 1 168 ? 17.317 -3.470 -14.181 1.00 97.50 168 SER A O 1
ATOM 1188 N N . SER A 1 169 ? 16.620 -2.136 -12.506 1.00 95.00 169 SER A N 1
ATOM 1189 C CA . SER A 1 169 ? 17.348 -0.932 -12.913 1.00 95.00 169 SER A CA 1
ATOM 1190 C C . SER A 1 169 ? 18.376 -0.580 -11.847 1.00 95.00 169 SER A C 1
ATOM 1192 O O . SER A 1 169 ? 18.007 -0.344 -10.701 1.00 95.00 169 SER A O 1
ATOM 1194 N N . GLU A 1 170 ? 19.653 -0.541 -12.208 1.00 91.81 170 GLU A N 1
ATOM 1195 C CA . GLU A 1 170 ? 20.744 -0.192 -11.292 1.00 91.81 170 GLU A CA 1
ATOM 1196 C C . GLU A 1 170 ? 21.515 1.005 -11.853 1.00 91.81 170 GLU A C 1
ATOM 1198 O O . GLU A 1 170 ? 21.703 1.083 -13.061 1.00 91.81 170 GLU A O 1
ATOM 1203 N N . ASN A 1 171 ? 21.958 1.941 -11.015 1.00 86.38 171 ASN A N 1
ATOM 1204 C CA . ASN A 1 171 ? 22.857 3.025 -11.423 1.00 86.38 171 ASN A CA 1
ATOM 1205 C C . ASN A 1 171 ? 23.783 3.427 -10.269 1.00 86.38 171 ASN A C 1
ATOM 1207 O O . ASN A 1 171 ? 23.415 3.303 -9.102 1.00 86.38 171 ASN A O 1
ATOM 1211 N N . ASN A 1 172 ? 24.989 3.895 -10.589 1.00 85.56 172 ASN A N 1
ATOM 1212 C CA . ASN A 1 172 ? 26.000 4.271 -9.601 1.00 85.56 172 ASN A CA 1
ATOM 1213 C C . ASN A 1 172 ? 26.750 5.575 -9.884 1.00 85.56 172 ASN A C 1
ATOM 1215 O O . ASN A 1 172 ? 27.684 5.910 -9.150 1.00 85.56 172 ASN A O 1
ATOM 1219 N N . ASP A 1 173 ? 26.397 6.288 -10.951 1.00 81.81 173 ASP A N 1
ATOM 1220 C CA . ASP A 1 173 ? 27.039 7.558 -11.295 1.00 81.81 173 ASP A CA 1
ATOM 1221 C C . ASP A 1 173 ? 26.153 8.518 -12.109 1.00 81.81 173 ASP A C 1
ATOM 1223 O O . ASP A 1 173 ? 26.653 9.412 -12.804 1.00 81.81 173 ASP A O 1
ATOM 1227 N N . ASN A 1 174 ? 24.838 8.310 -12.056 1.00 81.50 174 ASN A N 1
ATOM 1228 C CA . ASN A 1 174 ? 23.841 9.261 -12.516 1.00 81.50 174 ASN A CA 1
ATOM 1229 C C . ASN A 1 174 ? 22.821 9.500 -11.407 1.00 81.50 174 ASN A C 1
ATOM 1231 O O . ASN A 1 174 ? 22.336 8.571 -10.759 1.00 81.50 174 ASN A O 1
ATOM 1235 N N . GLU A 1 175 ? 22.432 10.761 -11.287 1.00 82.88 175 GLU A N 1
ATOM 1236 C CA . GLU A 1 175 ? 21.411 11.228 -10.373 1.00 82.88 175 GLU A CA 1
ATOM 1237 C C . GLU A 1 175 ? 20.083 10.480 -10.503 1.00 82.88 175 GLU A C 1
ATOM 1239 O O . GLU A 1 175 ? 19.433 10.297 -9.491 1.00 82.88 175 GLU A O 1
ATOM 1244 N N . ASN A 1 176 ? 19.658 10.012 -11.685 1.00 88.62 176 ASN A N 1
ATOM 1245 C CA . ASN A 1 176 ? 18.301 9.472 -11.869 1.00 88.62 176 ASN A CA 1
ATOM 1246 C C . ASN A 1 176 ? 18.268 8.029 -12.394 1.00 88.62 176 ASN A C 1
ATOM 1248 O O . ASN A 1 176 ? 18.888 7.713 -13.412 1.00 88.62 176 ASN A O 1
ATOM 1252 N N . THR A 1 177 ? 17.456 7.182 -11.755 1.00 91.38 177 THR A N 1
ATOM 1253 C CA . THR A 1 177 ? 17.188 5.792 -12.167 1.00 91.38 177 THR A CA 1
ATOM 1254 C C . THR A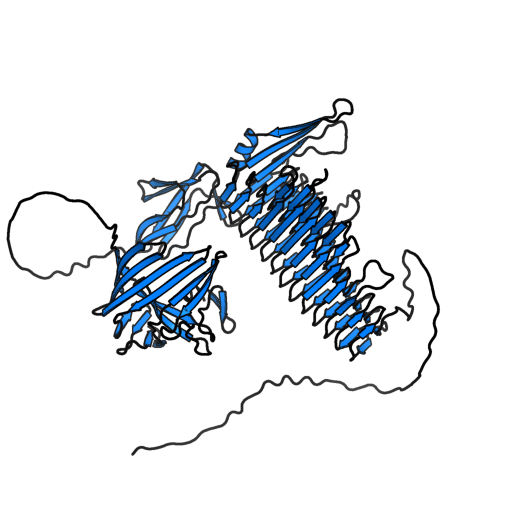 1 177 ? 15.693 5.504 -12.141 1.00 91.38 177 THR A C 1
ATOM 1256 O O . THR A 1 177 ? 15.026 5.812 -11.156 1.00 91.38 177 THR A O 1
ATOM 1259 N N . VAL A 1 178 ? 15.160 4.892 -13.204 1.00 92.31 178 VAL A N 1
ATOM 1260 C CA . VAL A 1 178 ? 13.723 4.595 -13.318 1.00 92.31 178 VAL A CA 1
ATOM 1261 C C . VAL A 1 178 ? 13.502 3.127 -13.674 1.00 92.31 178 VAL A C 1
ATOM 1263 O O . VAL A 1 178 ? 14.115 2.582 -14.595 1.00 92.31 178 VAL A O 1
ATOM 1266 N N . GLY A 1 179 ? 12.611 2.462 -12.946 1.00 94.94 179 GLY A N 1
ATOM 1267 C CA . GLY A 1 179 ? 12.196 1.095 -13.244 1.00 94.94 179 GLY A CA 1
ATOM 1268 C C . GLY A 1 179 ? 11.303 1.036 -14.478 1.00 94.94 179 GLY A C 1
ATOM 1269 O O . GLY A 1 179 ? 11.650 0.429 -15.493 1.00 94.94 179 GLY A O 1
ATOM 1270 N N . VAL A 1 180 ? 10.154 1.701 -14.387 1.00 94.31 180 VAL A N 1
ATOM 1271 C CA . VAL A 1 180 ? 9.139 1.778 -15.438 1.00 94.31 180 VAL A CA 1
ATOM 1272 C C . VAL A 1 180 ? 8.705 3.225 -15.613 1.00 94.31 180 VAL A C 1
ATOM 1274 O O . VAL A 1 180 ? 8.219 3.836 -14.669 1.00 94.31 180 VAL A O 1
ATOM 1277 N N . PHE A 1 181 ? 8.822 3.739 -16.830 1.00 92.06 181 PHE A N 1
ATOM 1278 C CA . PHE A 1 181 ? 8.201 4.982 -17.264 1.00 92.06 181 PHE A CA 1
ATOM 1279 C C . PHE A 1 181 ? 7.059 4.651 -18.227 1.00 92.06 181 PHE A C 1
ATOM 1281 O O . PHE A 1 181 ? 7.268 3.923 -19.201 1.00 92.06 181 PHE A O 1
ATOM 1288 N N . SER A 1 182 ? 5.850 5.141 -17.950 1.00 89.12 182 SER A N 1
ATOM 1289 C CA . SER A 1 182 ? 4.653 4.800 -18.725 1.00 89.12 182 SER A CA 1
ATOM 1290 C C . SER A 1 182 ? 3.778 6.012 -19.013 1.00 89.12 182 SER A C 1
ATOM 1292 O O . SER A 1 182 ? 3.291 6.672 -18.097 1.00 89.12 182 SER A O 1
ATOM 1294 N N . THR A 1 183 ? 3.474 6.216 -20.290 1.00 88.00 183 THR A N 1
ATOM 1295 C CA . THR A 1 183 ? 2.548 7.237 -20.789 1.00 88.00 183 THR A CA 1
ATOM 1296 C C . THR A 1 183 ? 1.511 6.564 -21.683 1.00 88.00 183 THR A C 1
ATOM 1298 O O . THR A 1 183 ? 1.868 5.913 -22.662 1.00 88.00 183 THR A O 1
ATOM 1301 N N . ASN A 1 184 ? 0.223 6.651 -21.333 1.00 85.50 184 ASN A N 1
ATOM 1302 C CA . ASN A 1 184 ? -0.885 6.035 -22.085 1.00 85.50 184 ASN A CA 1
ATOM 1303 C C . ASN A 1 184 ? -0.639 4.567 -22.513 1.00 85.50 184 ASN A C 1
ATOM 1305 O O . ASN A 1 184 ? -0.953 4.177 -23.635 1.00 85.50 184 ASN A O 1
ATOM 1309 N N . SER A 1 185 ? -0.014 3.764 -21.649 1.00 89.25 185 SER A N 1
ATOM 1310 C CA . SER A 1 185 ? 0.535 2.454 -22.027 1.00 89.25 185 SER A CA 1
ATOM 1311 C C . SER A 1 185 ? 0.108 1.333 -21.089 1.00 89.25 185 SER A C 1
ATOM 1313 O O . SER A 1 185 ? -0.321 1.565 -19.961 1.00 89.25 185 SER A O 1
ATOM 1315 N N . SER A 1 186 ? 0.254 0.087 -21.543 1.00 91.44 186 SER A N 1
ATOM 1316 C CA . SER A 1 186 ? 0.068 -1.095 -20.696 1.00 91.44 186 SER A CA 1
ATOM 1317 C C . SER A 1 186 ? 1.395 -1.798 -20.422 1.00 91.44 186 SER A C 1
ATOM 1319 O O . SER A 1 186 ? 2.031 -2.282 -21.362 1.00 91.44 186 SER A O 1
ATOM 1321 N N . VAL A 1 187 ? 1.782 -1.932 -19.154 1.00 94.12 187 VAL A N 1
ATOM 1322 C CA . VAL A 1 187 ? 3.003 -2.648 -18.746 1.00 94.12 187 VAL A CA 1
ATOM 1323 C C . VAL A 1 187 ? 2.643 -3.789 -17.796 1.00 94.12 187 VAL A C 1
ATOM 1325 O O . VAL A 1 187 ? 1.950 -3.579 -16.805 1.00 94.12 187 VAL A O 1
ATOM 1328 N N . SER A 1 188 ? 3.114 -5.004 -18.082 1.00 95.00 188 SER A N 1
ATOM 1329 C CA . SER A 1 188 ? 2.913 -6.184 -17.230 1.00 95.00 188 SER A CA 1
ATOM 1330 C C . SER A 1 188 ? 4.246 -6.839 -16.879 1.00 95.00 188 SER A C 1
ATOM 1332 O O . SER A 1 188 ? 4.994 -7.221 -17.777 1.00 95.00 188 SER A O 1
ATOM 1334 N N . ILE A 1 189 ? 4.509 -7.023 -15.585 1.00 95.38 189 ILE A N 1
ATOM 1335 C CA . ILE A 1 189 ? 5.691 -7.696 -15.031 1.00 95.38 189 ILE A CA 1
ATOM 1336 C C . ILE A 1 189 ? 5.215 -8.865 -14.159 1.00 95.38 189 ILE A C 1
ATOM 1338 O O . ILE A 1 189 ? 4.503 -8.671 -13.171 1.00 95.38 189 ILE A O 1
ATOM 1342 N N . ASP A 1 190 ? 5.591 -10.092 -14.525 1.00 94.06 190 ASP A N 1
ATOM 1343 C CA . ASP A 1 190 ? 5.115 -11.304 -13.840 1.00 94.06 190 ASP A CA 1
ATOM 1344 C C . ASP A 1 190 ? 5.822 -11.597 -12.510 1.00 94.06 190 ASP A C 1
ATOM 1346 O O . ASP A 1 190 ? 5.275 -12.335 -11.690 1.00 94.06 190 ASP A O 1
ATOM 1350 N N . ASN A 1 191 ? 7.007 -11.026 -12.289 1.00 94.06 191 ASN A N 1
ATOM 1351 C CA . ASN A 1 191 ? 7.737 -11.122 -11.026 1.00 94.06 191 ASN A CA 1
ATOM 1352 C C . ASN A 1 191 ? 7.821 -9.736 -10.359 1.00 94.06 191 ASN A C 1
ATOM 1354 O O . ASN A 1 191 ? 6.831 -9.011 -10.324 1.00 94.06 191 ASN A O 1
ATOM 1358 N N . GLY A 1 192 ? 8.979 -9.381 -9.797 1.00 94.00 192 GLY A N 1
ATOM 1359 C CA . GLY A 1 192 ? 9.199 -8.113 -9.103 1.00 94.00 192 GLY A CA 1
ATOM 1360 C C . GLY A 1 192 ? 9.930 -7.069 -9.944 1.00 94.00 192 GLY A C 1
ATOM 1361 O O . GLY A 1 192 ? 10.535 -7.377 -10.978 1.00 94.00 192 GLY A O 1
ATOM 1362 N N . LEU A 1 193 ? 9.900 -5.844 -9.437 1.00 97.44 193 LEU A N 1
ATOM 1363 C CA . LEU A 1 193 ? 10.613 -4.683 -9.948 1.00 97.44 193 LEU A CA 1
ATOM 1364 C C . LEU A 1 193 ? 11.622 -4.224 -8.892 1.00 97.44 193 LEU A C 1
ATOM 1366 O O . LEU A 1 193 ? 11.236 -3.967 -7.757 1.00 97.44 193 LEU A O 1
ATOM 1370 N N . ASN A 1 194 ? 12.899 -4.117 -9.253 1.00 98.00 194 ASN A N 1
ATOM 1371 C CA . ASN A 1 194 ? 13.941 -3.598 -8.369 1.00 98.00 194 ASN A CA 1
ATOM 1372 C C . ASN A 1 194 ? 14.597 -2.375 -9.010 1.00 98.00 194 ASN A C 1
ATOM 1374 O O . ASN A 1 194 ? 15.019 -2.435 -10.161 1.00 98.00 194 ASN A O 1
ATOM 1378 N N . VAL A 1 195 ? 14.707 -1.285 -8.265 1.00 97.81 195 VAL A N 1
ATOM 1379 C CA . VAL A 1 195 ? 15.395 -0.066 -8.683 1.00 97.81 195 VAL A CA 1
ATOM 1380 C C . VAL A 1 195 ? 16.396 0.305 -7.603 1.00 97.81 195 VAL A C 1
ATOM 1382 O O . VAL A 1 195 ? 16.024 0.428 -6.437 1.00 97.81 195 VAL A O 1
ATOM 1385 N N . HIS A 1 196 ? 17.662 0.455 -7.977 1.00 97.06 196 HIS A N 1
ATOM 1386 C CA . HIS A 1 196 ? 18.735 0.814 -7.058 1.00 97.06 196 HIS A CA 1
ATOM 1387 C C . HIS A 1 196 ? 19.601 1.923 -7.647 1.00 97.06 196 HIS A C 1
ATOM 1389 O O . HIS A 1 196 ? 20.122 1.778 -8.750 1.00 97.06 196 HIS A O 1
ATOM 1395 N N . ASN A 1 197 ? 19.774 3.013 -6.905 1.00 94.44 197 ASN A N 1
ATOM 1396 C CA . ASN A 1 197 ? 20.711 4.075 -7.243 1.00 94.44 197 ASN A CA 1
ATOM 1397 C C . ASN A 1 197 ? 21.666 4.317 -6.071 1.00 94.44 197 ASN A C 1
ATOM 1399 O O . ASN A 1 197 ? 21.238 4.475 -4.928 1.00 94.44 197 ASN A O 1
ATOM 1403 N N . ASN A 1 198 ? 22.964 4.350 -6.351 1.00 94.38 198 ASN A N 1
ATOM 1404 C CA . ASN A 1 198 ? 23.983 4.684 -5.363 1.00 94.38 198 ASN A CA 1
ATOM 1405 C C . ASN A 1 198 ? 25.024 5.686 -5.874 1.00 94.38 198 ASN A C 1
ATOM 1407 O O . ASN A 1 198 ? 26.193 5.629 -5.471 1.00 94.38 198 ASN A O 1
ATOM 1411 N N . ASP A 1 199 ? 24.601 6.614 -6.742 1.00 92.25 199 ASP A N 1
ATOM 1412 C CA . ASP A 1 199 ? 25.411 7.778 -7.101 1.00 92.25 199 ASP A CA 1
ATOM 1413 C C . ASP A 1 199 ? 25.922 8.489 -5.830 1.00 92.25 199 ASP A C 1
ATOM 1415 O O . ASP A 1 199 ? 25.147 8.784 -4.917 1.00 92.25 199 ASP A O 1
ATOM 1419 N N . PRO A 1 200 ? 27.234 8.754 -5.719 1.00 92.06 200 PRO A N 1
ATOM 1420 C CA . PRO A 1 200 ? 27.832 9.235 -4.478 1.00 92.06 200 PRO A CA 1
ATOM 1421 C C . PRO A 1 200 ? 27.462 10.679 -4.105 1.00 92.06 200 PRO A C 1
ATOM 1423 O O . PRO A 1 200 ? 27.698 11.064 -2.953 1.00 92.06 200 PRO A O 1
ATOM 1426 N N . GLU A 1 201 ? 26.964 11.489 -5.042 1.00 91.38 201 GLU A N 1
ATOM 1427 C CA . GLU A 1 201 ? 26.588 12.888 -4.823 1.00 91.38 201 GLU A CA 1
ATOM 1428 C C . GLU A 1 201 ? 25.081 13.033 -4.600 1.00 91.38 201 GLU A C 1
ATOM 1430 O O . GLU A 1 201 ? 24.684 13.598 -3.582 1.00 91.38 201 GLU A O 1
ATOM 1435 N N . GLU A 1 202 ? 24.254 12.499 -5.493 1.00 91.81 202 GLU A N 1
ATOM 1436 C CA . GLU A 1 202 ? 22.797 12.553 -5.377 1.00 91.81 202 GLU A CA 1
ATOM 1437 C C . GLU A 1 202 ? 22.178 11.345 -6.078 1.00 91.81 202 GLU A C 1
ATOM 1439 O O . GLU A 1 202 ? 22.440 11.123 -7.251 1.00 91.81 202 GLU A O 1
ATOM 1444 N N . ALA A 1 203 ? 21.367 10.559 -5.371 1.00 94.06 203 ALA A N 1
ATOM 1445 C CA . ALA A 1 203 ? 20.720 9.365 -5.900 1.00 94.06 203 ALA A CA 1
ATOM 1446 C C . ALA A 1 203 ? 19.196 9.510 -5.835 1.00 94.06 203 ALA A C 1
ATOM 1448 O O . ALA A 1 203 ? 18.593 9.423 -4.765 1.00 94.06 203 ALA A O 1
ATOM 1449 N N . ASN A 1 204 ? 18.578 9.685 -6.997 1.00 93.06 204 ASN A N 1
ATOM 1450 C CA . ASN A 1 204 ? 17.138 9.729 -7.208 1.00 93.06 204 ASN A CA 1
ATOM 1451 C C . ASN A 1 204 ? 16.697 8.444 -7.922 1.00 93.06 204 ASN A C 1
ATOM 1453 O O . ASN A 1 204 ? 17.214 8.084 -8.987 1.00 93.06 204 ASN A O 1
ATOM 1457 N N . SER A 1 205 ? 15.743 7.739 -7.321 1.00 94.69 205 SER A N 1
ATOM 1458 C CA . SER A 1 205 ? 15.210 6.478 -7.839 1.00 94.69 205 SER A CA 1
ATOM 1459 C C . SER A 1 205 ? 13.693 6.516 -7.886 1.00 94.69 205 SER A C 1
ATOM 1461 O O . SER A 1 205 ? 13.065 6.833 -6.880 1.00 94.69 205 SER A O 1
ATOM 1463 N N . SER A 1 206 ? 13.109 6.097 -9.004 1.00 94.12 206 SER A N 1
ATOM 1464 C CA . SER A 1 206 ? 11.664 5.899 -9.130 1.00 94.12 206 SER A CA 1
ATOM 1465 C C . SER A 1 206 ? 11.373 4.474 -9.595 1.00 94.12 206 SER A C 1
ATOM 1467 O O . SER A 1 206 ? 11.917 4.010 -10.598 1.00 94.12 206 SER A O 1
ATOM 1469 N N . GLY A 1 207 ? 10.514 3.757 -8.875 1.00 95.25 207 GLY A N 1
ATOM 1470 C CA . GLY A 1 207 ? 10.063 2.422 -9.261 1.00 95.25 207 GLY A CA 1
ATOM 1471 C C . GLY A 1 207 ? 9.209 2.498 -10.516 1.00 95.25 207 GLY A C 1
ATOM 1472 O O . GLY A 1 207 ? 9.636 2.108 -11.603 1.00 95.25 207 GLY A O 1
ATOM 1473 N N . ILE A 1 208 ? 8.006 3.036 -10.356 1.00 93.06 208 ILE A N 1
ATOM 1474 C CA . ILE A 1 208 ? 7.043 3.242 -11.432 1.00 93.06 208 ILE A CA 1
ATOM 1475 C C . ILE A 1 208 ? 6.725 4.727 -11.526 1.00 93.06 208 ILE A C 1
ATOM 1477 O O . ILE A 1 208 ? 6.321 5.326 -10.538 1.00 93.06 208 ILE A O 1
ATOM 1481 N N . GLN A 1 209 ? 6.848 5.291 -12.720 1.00 90.69 209 GLN A N 1
ATOM 1482 C CA . GLN A 1 209 ? 6.452 6.653 -13.028 1.00 90.69 209 GLN A CA 1
ATOM 1483 C C . GLN A 1 209 ? 5.394 6.641 -14.130 1.00 90.69 209 GLN A C 1
ATOM 1485 O O . GLN A 1 209 ? 5.629 6.150 -15.239 1.00 90.69 209 GLN A O 1
ATOM 1490 N N . VAL A 1 210 ? 4.220 7.181 -13.810 1.00 86.00 210 VAL A N 1
ATOM 1491 C CA . VAL A 1 210 ? 3.084 7.275 -14.724 1.00 86.00 210 VAL A CA 1
ATOM 1492 C C . VAL A 1 210 ? 2.815 8.731 -15.046 1.00 86.00 210 VAL A C 1
ATOM 1494 O O . VAL A 1 210 ? 2.269 9.458 -14.214 1.00 86.00 210 VAL A O 1
ATOM 1497 N N . ASP A 1 211 ? 3.141 9.131 -16.275 1.00 78.31 211 ASP A N 1
ATOM 1498 C CA . ASP A 1 211 ? 2.742 10.443 -16.769 1.00 78.31 211 ASP A CA 1
ATOM 1499 C C . ASP A 1 211 ? 1.291 10.386 -17.253 1.00 78.31 211 ASP A C 1
ATOM 1501 O O . ASP A 1 211 ? 0.878 9.526 -18.044 1.00 78.31 211 ASP A O 1
ATOM 1505 N N . SER A 1 212 ? 0.478 11.280 -16.705 1.00 64.31 212 SER A N 1
ATOM 1506 C CA . SER A 1 212 ? -0.975 11.174 -16.757 1.00 64.31 212 SER A CA 1
ATOM 1507 C C . SER A 1 212 ? -1.611 12.501 -17.150 1.00 64.31 212 SER A C 1
ATOM 1509 O O . SER A 1 212 ? -2.081 13.290 -16.330 1.00 64.31 212 SER A O 1
ATOM 1511 N N . LEU A 1 213 ? -1.689 12.717 -18.464 1.00 64.38 213 LEU A N 1
ATOM 1512 C CA . LEU A 1 213 ? -2.524 13.767 -19.039 1.00 64.38 213 LEU A CA 1
ATOM 1513 C C . LEU A 1 213 ? -4.019 13.404 -18.960 1.00 64.38 213 LEU A C 1
ATOM 1515 O O . LEU A 1 213 ? -4.367 12.221 -18.910 1.00 64.38 213 LEU A O 1
ATOM 1519 N N . PRO A 1 214 ? -4.930 14.399 -19.028 1.00 57.09 214 PRO A N 1
ATOM 1520 C CA . PRO A 1 214 ? -6.385 14.205 -18.969 1.00 57.09 214 PRO A CA 1
ATOM 1521 C C . PRO A 1 214 ? -6.950 13.120 -19.904 1.00 57.09 214 PRO A C 1
ATOM 1523 O O . PRO A 1 214 ? -8.003 12.553 -19.639 1.00 57.09 214 PRO A O 1
ATOM 1526 N N . THR A 1 215 ? -6.267 12.812 -21.009 1.00 59.97 215 THR A N 1
ATOM 1527 C CA . THR A 1 215 ? -6.701 11.817 -22.003 1.00 59.97 215 THR A CA 1
ATOM 1528 C C . THR A 1 215 ? -5.969 10.482 -21.933 1.00 59.97 215 THR A C 1
ATOM 1530 O O . THR A 1 215 ? -6.295 9.594 -22.718 1.00 59.97 215 THR A O 1
ATOM 1533 N N . TYR A 1 216 ? -4.970 10.346 -21.064 1.00 70.25 216 TYR A N 1
ATOM 1534 C CA . TYR A 1 216 ? -4.117 9.163 -21.008 1.00 70.25 216 TYR A CA 1
ATOM 1535 C C . TYR A 1 216 ? -4.634 8.164 -19.986 1.00 70.25 216 TYR A C 1
ATOM 1537 O O . TYR A 1 216 ? -5.099 8.540 -18.911 1.00 70.25 216 TYR A O 1
ATOM 1545 N N . ASN A 1 217 ? -4.541 6.884 -20.337 1.00 72.06 217 ASN A N 1
ATOM 1546 C CA . ASN A 1 217 ? -4.860 5.785 -19.441 1.00 72.06 217 ASN A CA 1
ATOM 1547 C C . ASN A 1 217 ? -3.711 4.779 -19.476 1.00 72.06 217 ASN A C 1
ATOM 1549 O O . ASN A 1 217 ? -3.588 3.994 -20.417 1.00 72.06 217 ASN A O 1
ATOM 1553 N N . SER A 1 218 ? -2.854 4.849 -18.461 1.00 80.50 218 SER A N 1
ATOM 1554 C CA . SER A 1 218 ? -1.829 3.838 -18.232 1.00 80.50 218 SER A CA 1
ATOM 1555 C C . SER A 1 218 ? -2.388 2.739 -17.333 1.00 80.50 218 SER A C 1
ATOM 1557 O O . SER A 1 218 ? -3.123 3.011 -16.382 1.00 80.50 218 SER A O 1
ATOM 1559 N N . LYS A 1 219 ? -2.021 1.497 -17.648 1.00 84.69 219 LYS A N 1
ATOM 1560 C CA . LYS A 1 219 ? -2.326 0.319 -16.841 1.00 84.69 219 LYS A CA 1
ATOM 1561 C C . LYS A 1 219 ? -1.048 -0.444 -16.557 1.00 84.69 219 LYS A C 1
ATOM 1563 O O . LYS A 1 219 ? -0.508 -1.100 -17.453 1.00 84.69 219 LYS A O 1
ATOM 1568 N N . ILE A 1 220 ? -0.612 -0.424 -15.307 1.00 87.06 220 ILE A N 1
ATOM 1569 C CA . ILE A 1 220 ? 0.582 -1.147 -14.888 1.00 87.06 220 ILE A CA 1
ATOM 1570 C C . ILE A 1 220 ? 0.199 -2.291 -13.956 1.00 87.06 220 ILE A C 1
ATOM 1572 O O . ILE A 1 220 ? -0.656 -2.172 -13.076 1.00 87.06 220 ILE A O 1
ATOM 1576 N N . THR A 1 221 ? 0.811 -3.449 -14.188 1.00 87.69 221 THR A N 1
ATOM 1577 C CA . THR A 1 221 ? 0.666 -4.631 -13.344 1.00 87.69 221 THR A CA 1
ATOM 1578 C C . THR A 1 221 ? 2.035 -5.185 -12.996 1.00 87.69 221 THR A C 1
ATOM 1580 O O . THR A 1 221 ? 2.787 -5.588 -13.880 1.00 87.69 221 THR A O 1
ATOM 1583 N N . VAL A 1 222 ? 2.333 -5.247 -11.700 1.00 88.56 222 VAL A N 1
ATOM 1584 C CA . VAL A 1 222 ? 3.511 -5.932 -11.154 1.00 88.56 222 VAL A CA 1
ATOM 1585 C C . VAL A 1 222 ? 3.014 -6.971 -10.164 1.00 88.56 222 VAL A C 1
ATOM 1587 O O . VAL A 1 222 ? 2.302 -6.637 -9.212 1.00 88.56 222 VAL A O 1
ATOM 1590 N N . LYS A 1 223 ? 3.317 -8.245 -10.430 1.00 86.31 223 LYS A N 1
ATOM 1591 C CA . LYS A 1 223 ? 2.790 -9.344 -9.614 1.00 86.31 223 LYS A CA 1
ATOM 1592 C C . LYS A 1 223 ? 3.566 -9.562 -8.315 1.00 86.31 223 LYS A C 1
ATOM 1594 O O . LYS A 1 223 ? 2.976 -9.953 -7.311 1.00 86.31 223 LYS A O 1
ATOM 1599 N N . GLY A 1 224 ? 4.879 -9.360 -8.359 1.00 86.44 224 GLY A N 1
ATOM 1600 C CA . GLY A 1 224 ? 5.771 -9.403 -7.205 1.00 86.44 224 GLY A CA 1
ATOM 1601 C C . GLY A 1 224 ? 6.007 -8.022 -6.601 1.00 86.44 224 GLY A C 1
ATOM 1602 O O . GLY A 1 224 ? 5.332 -7.054 -6.945 1.00 86.44 224 GLY A O 1
ATOM 1603 N N . ASP A 1 225 ? 6.981 -7.946 -5.695 1.00 93.00 225 ASP A N 1
ATOM 1604 C CA . ASP A 1 225 ? 7.302 -6.711 -4.976 1.00 93.00 225 ASP A CA 1
ATOM 1605 C C . ASP A 1 225 ? 7.921 -5.644 -5.886 1.00 93.00 225 ASP A C 1
ATOM 1607 O O . ASP A 1 225 ? 8.666 -5.954 -6.823 1.00 93.00 225 ASP A O 1
ATOM 1611 N N . ILE A 1 226 ? 7.671 -4.384 -5.537 1.00 96.56 226 ILE A N 1
ATOM 1612 C CA . ILE A 1 226 ? 8.373 -3.209 -6.046 1.00 96.56 226 ILE A CA 1
ATOM 1613 C C . ILE A 1 226 ? 9.351 -2.764 -4.963 1.00 96.56 226 ILE A C 1
ATOM 1615 O O . ILE A 1 226 ? 8.940 -2.398 -3.864 1.00 96.56 226 ILE A O 1
ATOM 1619 N N . LYS A 1 227 ? 10.646 -2.804 -5.265 1.00 98.31 227 LYS A N 1
ATOM 1620 C CA . LYS A 1 227 ? 11.723 -2.397 -4.362 1.00 98.31 227 LYS A CA 1
ATOM 1621 C C . LYS A 1 227 ? 12.469 -1.226 -4.967 1.00 98.31 227 LYS A C 1
ATOM 1623 O O . LYS A 1 227 ? 13.019 -1.362 -6.055 1.00 98.31 227 LYS A O 1
ATOM 1628 N N . VAL A 1 228 ? 12.500 -0.102 -4.266 1.00 98.50 228 VAL A N 1
ATOM 1629 C CA . VAL A 1 228 ? 13.206 1.105 -4.702 1.00 98.50 228 VAL A CA 1
ATOM 1630 C C . VAL A 1 228 ? 14.175 1.514 -3.610 1.00 98.50 228 VAL A C 1
ATOM 1632 O O . VAL A 1 228 ? 13.800 1.628 -2.445 1.00 98.50 228 VAL A O 1
ATOM 1635 N N . THR A 1 229 ? 15.445 1.677 -3.956 1.00 98.38 229 THR A N 1
ATOM 1636 C CA . THR A 1 229 ? 16.491 1.994 -2.987 1.00 98.38 229 THR A CA 1
ATOM 1637 C C . THR A 1 229 ? 17.430 3.051 -3.541 1.00 98.38 229 THR A C 1
ATOM 1639 O O . THR A 1 229 ? 18.031 2.851 -4.592 1.00 98.38 229 THR A O 1
ATOM 1642 N N . SER A 1 230 ? 17.594 4.143 -2.806 1.00 97.50 230 SER A N 1
ATOM 1643 C CA . SER A 1 230 ? 18.657 5.124 -3.026 1.00 97.50 230 SER A CA 1
ATOM 1644 C C . SER A 1 230 ? 19.560 5.119 -1.800 1.00 97.50 230 SER A C 1
ATOM 1646 O O . SER A 1 230 ? 19.092 5.452 -0.718 1.00 97.50 230 SER A O 1
ATOM 1648 N N . ASP A 1 231 ? 20.818 4.696 -1.918 1.00 95.88 231 ASP A N 1
ATOM 1649 C CA . ASP A 1 231 ? 21.709 4.538 -0.760 1.00 95.88 231 ASP A CA 1
ATOM 1650 C C . ASP A 1 231 ? 23.159 4.958 -1.041 1.00 95.88 231 ASP A C 1
ATOM 1652 O O . ASP A 1 231 ? 23.527 5.325 -2.153 1.00 95.88 231 ASP A O 1
ATOM 1656 N N . ASN A 1 232 ? 24.005 4.942 -0.003 1.00 91.12 232 ASN A N 1
ATOM 1657 C CA . ASN A 1 232 ? 25.442 5.249 -0.092 1.00 91.12 232 ASN A CA 1
ATOM 1658 C C . ASN A 1 232 ? 25.795 6.635 -0.682 1.00 91.12 232 ASN A C 1
ATOM 1660 O O . ASN A 1 232 ? 26.955 6.891 -1.027 1.00 91.12 232 ASN A O 1
ATOM 1664 N N . THR A 1 233 ? 24.839 7.560 -0.702 1.00 92.06 233 THR A N 1
ATOM 1665 C CA . THR A 1 233 ? 24.932 8.876 -1.348 1.00 92.06 233 THR A CA 1
ATOM 1666 C C . THR A 1 233 ? 25.042 10.023 -0.332 1.00 92.06 233 THR A C 1
ATOM 1668 O O . THR A 1 233 ? 24.983 9.808 0.885 1.00 92.06 233 THR A O 1
ATOM 1671 N N . LYS A 1 234 ? 25.255 11.266 -0.785 1.00 92.38 234 LYS A N 1
ATOM 1672 C CA . LYS A 1 234 ? 25.044 12.444 0.075 1.00 92.38 234 LYS A CA 1
ATOM 1673 C C . LYS A 1 234 ? 23.568 12.814 0.150 1.00 92.38 234 LYS A C 1
ATOM 1675 O O . LYS A 1 234 ? 23.112 13.127 1.241 1.00 92.38 234 LYS A O 1
ATOM 1680 N N . ALA A 1 235 ? 22.847 12.751 -0.958 1.00 92.62 235 ALA A N 1
ATOM 1681 C CA . ALA A 1 235 ? 21.457 13.168 -1.072 1.00 92.62 235 ALA A CA 1
ATOM 1682 C C . ALA A 1 235 ? 20.636 12.031 -1.685 1.00 92.62 235 ALA A C 1
ATOM 1684 O O . ALA A 1 235 ? 20.950 11.600 -2.788 1.00 92.62 235 ALA A O 1
ATOM 1685 N N . ALA A 1 236 ? 19.634 11.515 -0.974 1.00 95.12 236 ALA A N 1
ATOM 1686 C CA . ALA A 1 236 ? 18.859 10.362 -1.432 1.00 95.12 236 ALA A CA 1
ATOM 1687 C C . ALA A 1 236 ? 17.382 10.717 -1.614 1.00 95.12 236 ALA A C 1
ATOM 1689 O O . ALA A 1 236 ? 16.740 11.166 -0.670 1.00 95.12 236 ALA A O 1
ATOM 1690 N N . SER A 1 237 ? 16.824 10.430 -2.787 1.00 96.06 237 SER A N 1
ATOM 1691 C CA . SER A 1 237 ? 15.379 10.402 -3.016 1.00 96.06 237 SER A CA 1
ATOM 1692 C C . SER A 1 237 ? 14.960 9.050 -3.580 1.00 96.06 237 SER A C 1
ATOM 1694 O O . SER A 1 237 ? 15.594 8.533 -4.505 1.00 96.06 237 SER A O 1
ATOM 1696 N N . ALA A 1 238 ? 13.901 8.459 -3.040 1.00 97.50 238 ALA A N 1
ATOM 1697 C CA . ALA A 1 238 ? 13.343 7.208 -3.533 1.00 97.50 238 ALA A CA 1
ATOM 1698 C C . ALA A 1 238 ? 11.812 7.271 -3.572 1.00 97.50 238 ALA A C 1
ATOM 1700 O O . ALA A 1 238 ? 11.163 7.525 -2.562 1.00 97.50 238 ALA A O 1
ATOM 1701 N N . GLU A 1 239 ? 11.228 6.982 -4.729 1.00 96.75 239 GLU A N 1
ATOM 1702 C CA . GLU A 1 239 ? 9.782 6.949 -4.943 1.00 96.75 239 GLU A CA 1
ATOM 1703 C C . GLU A 1 239 ? 9.375 5.562 -5.447 1.00 96.75 239 GLU A C 1
ATOM 1705 O O . GLU A 1 239 ? 9.878 5.081 -6.462 1.00 96.75 239 GLU A O 1
ATOM 1710 N N . GLY A 1 240 ? 8.467 4.887 -4.743 1.00 96.12 240 GLY A N 1
ATOM 1711 C CA . GLY A 1 240 ? 7.962 3.575 -5.142 1.00 96.12 240 GLY A CA 1
ATOM 1712 C C . GLY A 1 240 ? 7.137 3.673 -6.418 1.00 96.12 240 GLY A C 1
ATOM 1713 O O . GLY A 1 240 ? 7.492 3.107 -7.456 1.00 96.12 240 GLY A O 1
ATOM 1714 N N . ILE A 1 241 ? 6.031 4.404 -6.327 1.00 93.19 241 ILE A N 1
ATOM 1715 C CA . ILE A 1 241 ? 5.097 4.641 -7.425 1.00 93.19 241 ILE A CA 1
ATOM 1716 C C . ILE A 1 241 ? 4.743 6.123 -7.446 1.00 93.19 241 ILE A C 1
ATOM 1718 O O . ILE A 1 241 ? 4.260 6.660 -6.453 1.00 93.19 241 ILE A O 1
ATOM 1722 N N . GLU A 1 242 ? 4.924 6.757 -8.593 1.00 90.12 242 GLU A N 1
ATOM 1723 C CA . GLU A 1 242 ? 4.489 8.115 -8.880 1.00 90.12 242 GLU A CA 1
ATOM 1724 C C . GLU A 1 242 ? 3.394 8.079 -9.947 1.00 90.12 242 GLU A C 1
ATOM 1726 O O . GLU A 1 242 ? 3.600 7.591 -11.061 1.00 90.12 242 GLU A O 1
ATOM 1731 N N . VAL A 1 243 ? 2.235 8.642 -9.611 1.00 85.88 243 VAL A N 1
ATOM 1732 C CA . VAL A 1 243 ? 1.131 8.874 -10.543 1.00 85.88 243 VAL A CA 1
ATOM 1733 C C . VAL A 1 243 ? 0.831 10.363 -10.568 1.00 85.88 243 VAL A C 1
ATOM 1735 O O . VAL A 1 243 ? 0.270 10.910 -9.620 1.00 85.88 243 VAL A O 1
ATOM 1738 N N . GLY A 1 244 ? 1.177 11.042 -11.653 1.00 75.44 244 GLY A N 1
ATOM 1739 C CA . GLY A 1 244 ? 0.868 12.460 -11.761 1.00 75.44 244 GLY A CA 1
ATOM 1740 C C . GLY A 1 244 ? 1.315 13.085 -13.066 1.00 75.44 244 GLY A C 1
ATOM 1741 O O . GLY A 1 244 ? 1.836 12.415 -13.952 1.00 75.44 244 GLY A O 1
ATOM 1742 N N . TYR A 1 245 ? 1.068 14.383 -13.186 1.00 60.69 245 TYR A N 1
ATOM 1743 C CA . TYR A 1 245 ? 1.531 15.190 -14.306 1.00 60.69 245 TYR A CA 1
ATOM 1744 C C . TYR A 1 245 ? 2.827 15.913 -13.928 1.00 60.69 245 TYR A C 1
ATOM 1746 O O . TYR A 1 245 ? 2.871 16.619 -12.917 1.00 60.69 245 TYR A O 1
ATOM 1754 N N . ARG A 1 246 ? 3.872 15.775 -14.753 1.00 49.88 246 ARG A N 1
ATOM 1755 C CA . ARG A 1 246 ? 5.099 16.581 -14.655 1.00 49.88 246 ARG A CA 1
ATOM 1756 C C . ARG A 1 246 ? 5.227 17.520 -15.860 1.00 49.88 246 ARG A C 1
ATOM 1758 O O . ARG A 1 246 ? 6.085 17.309 -16.704 1.00 49.88 246 ARG A O 1
ATOM 1765 N N . GLU A 1 247 ? 4.476 18.623 -15.904 1.00 43.56 247 GLU A N 1
ATOM 1766 C CA . GLU A 1 247 ? 4.971 19.819 -16.609 1.00 43.56 247 GLU A CA 1
ATOM 1767 C C . GLU A 1 247 ? 4.739 21.106 -15.800 1.00 43.56 247 GLU A C 1
ATOM 1769 O O . GLU A 1 247 ? 3.621 21.504 -15.484 1.00 43.56 247 GLU A O 1
ATOM 1774 N N . ASP A 1 248 ? 5.851 21.769 -15.473 1.00 33.50 248 ASP A N 1
ATOM 1775 C CA . ASP A 1 248 ? 6.020 23.217 -15.336 1.00 33.50 248 ASP A CA 1
ATOM 1776 C C . ASP A 1 248 ? 4.777 24.067 -14.994 1.00 33.50 248 ASP A C 1
ATOM 1778 O O . ASP A 1 248 ? 4.214 24.732 -15.856 1.00 33.50 248 ASP A O 1
ATOM 1782 N N . LYS A 1 249 ? 4.435 24.133 -13.697 1.00 33.12 249 LYS A N 1
ATOM 1783 C CA . LYS A 1 249 ? 3.854 25.236 -12.875 1.00 33.12 249 LYS A CA 1
ATOM 1784 C C . LYS A 1 249 ? 2.908 26.325 -13.451 1.00 33.12 249 LYS A C 1
ATOM 1786 O O . LYS A 1 249 ? 2.526 27.199 -12.672 1.00 33.12 249 LYS A O 1
ATOM 1791 N N . TYR A 1 250 ? 2.495 26.364 -14.718 1.00 29.61 250 TYR A N 1
ATOM 1792 C CA . TYR A 1 250 ? 1.867 27.560 -15.308 1.00 29.61 250 TYR A CA 1
ATOM 1793 C C . TYR A 1 250 ? 0.902 27.335 -16.484 1.00 29.61 250 TYR A C 1
ATOM 1795 O O . TYR A 1 250 ? 0.689 28.270 -17.259 1.00 29.61 250 TYR A O 1
ATOM 1803 N N . LEU A 1 251 ? 0.244 26.181 -16.624 1.00 29.20 251 LEU A N 1
ATOM 1804 C CA . LEU A 1 251 ? -0.789 26.021 -17.658 1.00 29.20 251 LEU A CA 1
ATOM 1805 C C . LEU A 1 251 ? -2.096 25.464 -17.086 1.00 29.20 251 LEU A C 1
ATOM 1807 O O . LEU A 1 251 ? -2.267 24.272 -16.880 1.00 29.20 251 LEU A O 1
ATOM 1811 N N . GLN A 1 252 ? -3.052 26.369 -16.852 1.00 30.86 252 GLN A N 1
ATOM 1812 C CA . GLN A 1 252 ? -4.439 26.013 -16.561 1.00 30.86 252 GLN A CA 1
ATOM 1813 C C . GLN A 1 252 ? -5.087 25.440 -17.828 1.00 30.86 252 GLN A C 1
ATOM 1815 O O . GLN A 1 252 ? -5.320 26.181 -18.786 1.00 30.86 252 GLN A O 1
ATOM 1820 N N . TYR A 1 253 ? -5.409 24.147 -17.827 1.00 34.66 253 TYR A N 1
ATOM 1821 C CA . TYR A 1 253 ? -6.261 23.531 -18.843 1.00 34.66 253 TYR A CA 1
ATOM 1822 C C . TYR A 1 253 ? -7.630 23.176 -18.252 1.00 34.66 253 TYR A C 1
ATOM 1824 O O . TYR A 1 253 ? -7.747 22.436 -17.278 1.00 34.66 253 TYR A O 1
ATOM 1832 N N . GLU A 1 254 ? -8.694 23.694 -18.868 1.00 31.89 254 GLU A N 1
ATOM 1833 C CA . GLU A 1 254 ? -10.070 23.271 -18.602 1.00 31.89 254 GLU A CA 1
ATOM 1834 C C . GLU A 1 254 ? -10.435 22.111 -19.547 1.00 31.89 254 GLU A C 1
ATOM 1836 O O . GLU A 1 254 ? -10.805 22.336 -20.701 1.00 31.89 254 GLU A O 1
ATOM 1841 N N . GLY A 1 255 ? -10.342 20.855 -19.086 1.00 32.59 255 GLY A N 1
ATOM 1842 C CA . GLY A 1 255 ? -10.812 19.715 -19.884 1.00 32.59 255 GLY A CA 1
ATOM 1843 C C . GLY A 1 255 ? -10.596 18.305 -19.309 1.00 32.59 255 GLY A C 1
ATOM 1844 O O . GLY A 1 255 ? -9.475 17.837 -19.260 1.00 32.59 255 GLY A O 1
ATOM 1845 N N . LYS A 1 256 ? -11.725 17.637 -18.997 1.00 38.16 256 LYS A N 1
ATOM 1846 C CA . LYS A 1 256 ? -12.056 16.186 -18.892 1.00 38.16 256 LYS A CA 1
ATOM 1847 C C . LYS A 1 256 ? -11.043 15.155 -18.328 1.00 38.16 256 LYS A C 1
ATOM 1849 O O . LYS A 1 256 ? -10.143 14.747 -19.037 1.00 38.16 256 LYS A O 1
ATOM 1854 N N . LYS A 1 257 ? -11.428 14.555 -17.185 1.00 45.72 257 LYS A N 1
ATOM 1855 C CA . LYS A 1 257 ? -11.286 13.150 -16.709 1.00 45.72 257 LYS A CA 1
ATOM 1856 C C . LYS A 1 257 ? -10.194 12.257 -17.342 1.00 45.72 257 LYS A C 1
ATOM 1858 O O . LYS A 1 257 ? -10.505 11.506 -18.264 1.00 45.72 257 LYS A O 1
ATOM 1863 N N . SER A 1 258 ? -9.016 12.233 -16.712 1.00 42.84 258 SER A N 1
ATOM 1864 C CA . SER A 1 258 ? -8.057 11.110 -16.755 1.00 42.84 258 SER A CA 1
ATOM 1865 C C . SER A 1 258 ? -8.492 9.983 -15.811 1.00 42.84 258 SER A C 1
ATOM 1867 O O . SER A 1 258 ? -9.218 10.258 -14.856 1.00 42.84 258 SER A O 1
ATOM 1869 N N . SER A 1 259 ? -8.065 8.748 -16.079 1.00 48.28 259 SER A N 1
ATOM 1870 C CA . SER A 1 259 ? -7.993 7.665 -15.094 1.00 48.28 259 SER A CA 1
ATOM 1871 C C . SER A 1 259 ? -6.801 6.775 -15.404 1.00 48.28 259 SER A C 1
ATOM 1873 O O . SER A 1 259 ? -6.778 6.181 -16.479 1.00 48.28 259 SER A O 1
ATOM 1875 N N . SER A 1 260 ? -5.850 6.665 -14.480 1.00 52.69 260 SER A N 1
ATOM 1876 C CA . SER A 1 260 ? -4.963 5.505 -14.397 1.00 52.69 260 SER A CA 1
ATOM 1877 C C . SER A 1 260 ? -5.672 4.413 -13.594 1.00 52.69 260 SER A C 1
ATOM 1879 O O . SER A 1 260 ? -6.416 4.715 -12.661 1.00 52.69 260 SER A O 1
ATOM 1881 N N . GLU A 1 261 ? -5.495 3.154 -13.989 1.00 55.94 261 GLU A N 1
ATOM 1882 C CA . GLU A 1 261 ? -5.871 1.991 -13.180 1.00 55.94 261 GLU A CA 1
ATOM 1883 C C . GLU A 1 261 ? -4.629 1.117 -13.024 1.00 55.94 261 GLU A C 1
ATOM 1885 O O . GLU A 1 261 ? -4.362 0.233 -13.843 1.00 55.94 261 GLU A O 1
ATOM 1890 N N . ASP A 1 262 ? -3.868 1.363 -11.961 1.00 58.06 262 ASP A N 1
ATOM 1891 C CA . ASP A 1 262 ? -2.715 0.535 -11.622 1.00 58.06 262 ASP A CA 1
ATOM 1892 C C . ASP A 1 262 ? -3.133 -0.535 -10.614 1.00 58.06 262 ASP A C 1
ATOM 1894 O O . ASP A 1 262 ? -3.754 -0.247 -9.588 1.00 58.06 262 ASP A O 1
ATOM 1898 N N . SER A 1 263 ? -2.828 -1.793 -10.942 1.00 62.38 263 SER A N 1
ATOM 1899 C CA . SER A 1 263 ? -3.125 -2.951 -10.101 1.00 62.38 263 SER A CA 1
ATOM 1900 C C . SER A 1 263 ? -1.829 -3.675 -9.790 1.00 62.38 263 SER A C 1
ATOM 1902 O O . SER A 1 263 ? -1.264 -4.365 -10.637 1.00 62.38 263 SER A O 1
ATOM 1904 N N . ILE A 1 264 ? -1.357 -3.512 -8.562 1.00 75.75 264 ILE A N 1
ATOM 1905 C CA . ILE A 1 264 ? -0.109 -4.110 -8.087 1.00 75.75 264 ILE A CA 1
ATOM 1906 C C . ILE A 1 264 ? -0.466 -5.133 -7.016 1.00 75.75 264 ILE A C 1
ATOM 1908 O O . ILE A 1 264 ? -1.358 -4.886 -6.202 1.00 75.75 264 ILE A O 1
ATOM 1912 N N . THR A 1 265 ? 0.163 -6.309 -7.053 1.00 68.25 265 THR A N 1
ATOM 1913 C CA . THR A 1 265 ? -0.152 -7.399 -6.110 1.00 68.25 265 THR A CA 1
ATOM 1914 C C . THR A 1 265 ? 0.961 -7.749 -5.138 1.00 68.25 265 THR A C 1
ATOM 1916 O O . THR A 1 265 ? 0.709 -8.522 -4.223 1.00 68.25 265 THR A O 1
ATOM 1919 N N . GLY A 1 266 ? 2.169 -7.219 -5.324 1.00 72.00 266 GLY A N 1
ATOM 1920 C CA . GLY A 1 266 ? 3.237 -7.329 -4.333 1.00 72.00 266 GLY A CA 1
ATOM 1921 C C . GLY A 1 266 ? 3.321 -6.111 -3.421 1.00 72.00 266 GLY A C 1
ATOM 1922 O O . GLY A 1 266 ? 2.563 -5.149 -3.563 1.00 72.00 266 GLY A O 1
ATOM 1923 N N . ASN A 1 267 ? 4.283 -6.159 -2.504 1.00 90.19 267 ASN A N 1
ATOM 1924 C CA . ASN A 1 267 ? 4.548 -5.065 -1.577 1.00 90.19 267 ASN A CA 1
ATOM 1925 C C . ASN A 1 267 ? 5.318 -3.935 -2.269 1.00 90.19 267 ASN A C 1
ATOM 1927 O O . ASN A 1 267 ? 6.113 -4.180 -3.180 1.00 90.19 267 ASN A O 1
ATOM 1931 N N . VAL A 1 268 ? 5.134 -2.704 -1.797 1.00 95.88 268 VAL A N 1
ATOM 1932 C CA . VAL A 1 268 ? 5.926 -1.534 -2.195 1.00 95.88 268 VAL A CA 1
ATOM 1933 C C . VAL A 1 268 ? 6.909 -1.231 -1.072 1.00 95.88 268 VAL A C 1
ATOM 1935 O O . VAL A 1 268 ? 6.507 -0.879 0.032 1.00 95.88 268 VAL A O 1
ATOM 1938 N N . ILE A 1 269 ? 8.200 -1.412 -1.334 1.00 98.31 269 ILE A N 1
ATOM 1939 C CA . ILE A 1 269 ? 9.274 -1.266 -0.348 1.00 98.31 269 ILE A CA 1
ATOM 1940 C C . ILE A 1 269 ? 10.230 -0.187 -0.846 1.00 98.31 269 ILE A C 1
ATOM 1942 O O . ILE A 1 269 ? 10.882 -0.359 -1.877 1.00 98.31 269 ILE A O 1
ATOM 1946 N N . VAL A 1 270 ? 10.318 0.922 -0.119 1.00 98.69 270 VAL A N 1
ATOM 1947 C CA . VAL A 1 270 ? 11.072 2.109 -0.535 1.00 98.69 270 VAL A CA 1
ATOM 1948 C C . VAL A 1 270 ? 12.052 2.505 0.557 1.00 98.69 270 VAL A C 1
ATOM 1950 O O . VAL A 1 270 ? 11.665 2.661 1.710 1.00 98.69 270 VAL A O 1
ATOM 1953 N N . SER A 1 271 ? 13.321 2.678 0.193 1.00 98.44 271 SER A N 1
ATOM 1954 C CA . SER A 1 271 ? 14.374 3.078 1.124 1.00 98.44 271 SER A CA 1
ATOM 1955 C C . SER A 1 271 ? 15.236 4.196 0.550 1.00 98.44 271 SER A C 1
ATOM 1957 O O . SER A 1 271 ? 15.760 4.063 -0.554 1.00 98.44 271 SER A O 1
ATOM 1959 N N . ALA A 1 272 ? 15.447 5.260 1.320 1.00 97.88 272 ALA A N 1
ATOM 1960 C CA . ALA A 1 272 ? 16.398 6.323 1.007 1.00 97.88 272 ALA A CA 1
ATOM 1961 C C . ALA A 1 272 ? 17.410 6.479 2.152 1.00 97.88 272 ALA A C 1
ATOM 1963 O O . ALA A 1 272 ? 17.018 6.709 3.292 1.00 97.88 272 ALA A O 1
ATOM 1964 N N . GLU A 1 273 ? 18.706 6.372 1.865 1.00 96.00 273 GLU A N 1
ATOM 1965 C CA . GLU A 1 273 ? 19.792 6.595 2.823 1.00 96.00 273 GLU A CA 1
ATOM 1966 C C . GLU A 1 273 ? 20.798 7.608 2.264 1.00 96.00 273 GLU A C 1
ATOM 1968 O O . GLU A 1 273 ? 21.607 7.303 1.381 1.00 96.00 273 GLU A O 1
ATOM 1973 N N . GLY A 1 274 ? 20.754 8.826 2.801 1.00 93.19 274 GLY A N 1
ATOM 1974 C CA . GLY A 1 274 ? 21.637 9.929 2.437 1.00 93.19 274 GLY A CA 1
ATOM 1975 C C . GLY A 1 274 ? 22.484 10.387 3.619 1.00 93.19 274 GLY A C 1
ATOM 1976 O O . GLY A 1 274 ? 22.148 10.187 4.782 1.00 93.19 274 GLY A O 1
ATOM 1977 N N . LYS A 1 275 ? 23.627 11.019 3.355 1.00 90.81 275 LYS A N 1
ATOM 1978 C CA . LYS A 1 275 ? 24.412 11.651 4.430 1.00 90.81 275 LYS A CA 1
ATOM 1979 C C . LYS A 1 275 ? 23.802 12.984 4.829 1.00 90.81 275 LYS A C 1
ATOM 1981 O O . LYS A 1 275 ? 23.630 13.229 6.010 1.00 90.81 275 LYS A O 1
ATOM 1986 N N . ASP A 1 276 ? 23.515 13.838 3.858 1.00 89.44 276 ASP A N 1
ATOM 1987 C CA . ASP A 1 276 ? 22.958 15.161 4.092 1.00 89.44 276 ASP A CA 1
ATOM 1988 C C . ASP A 1 276 ? 21.443 15.082 4.226 1.00 89.44 276 ASP A C 1
ATOM 1990 O O . ASP A 1 276 ? 20.954 15.446 5.275 1.00 89.44 276 ASP A O 1
ATOM 1994 N N . TRP A 1 277 ? 20.708 14.547 3.252 1.00 92.69 277 TRP A N 1
ATOM 1995 C CA . TRP A 1 277 ? 19.254 14.392 3.372 1.00 92.69 277 TRP A CA 1
ATOM 1996 C C . TRP A 1 277 ? 18.753 13.115 2.703 1.00 92.69 277 TRP A C 1
ATOM 1998 O O . TRP A 1 277 ? 19.410 12.584 1.800 1.00 92.69 277 TRP A O 1
ATOM 2008 N N . ALA A 1 278 ? 17.592 12.633 3.142 1.00 95.56 278 ALA A N 1
ATOM 2009 C CA . ALA A 1 278 ? 16.925 11.465 2.585 1.00 95.56 278 ALA A CA 1
ATOM 2010 C C . ALA A 1 278 ? 15.404 11.657 2.525 1.00 95.56 278 ALA A C 1
ATOM 2012 O O . ALA A 1 278 ? 14.782 11.935 3.546 1.00 95.56 278 ALA A O 1
ATOM 2013 N N . TYR A 1 279 ? 14.798 11.452 1.357 1.00 97.00 279 TYR A N 1
ATOM 2014 C CA . TYR A 1 279 ? 13.346 11.426 1.185 1.00 97.00 279 TYR A CA 1
ATOM 2015 C C . TYR A 1 279 ? 12.900 10.111 0.558 1.00 97.00 279 TYR A C 1
ATOM 2017 O O . TYR A 1 279 ? 13.457 9.667 -0.444 1.00 97.00 279 TYR A O 1
ATOM 2025 N N . ALA A 1 280 ? 11.887 9.486 1.146 1.00 98.25 280 ALA A N 1
ATOM 2026 C CA . ALA A 1 280 ? 11.292 8.268 0.630 1.00 98.25 280 ALA A CA 1
ATOM 2027 C C . ALA A 1 280 ? 9.769 8.413 0.550 1.00 98.25 280 ALA A C 1
ATOM 2029 O O . ALA A 1 280 ? 9.127 8.903 1.479 1.00 98.25 280 ALA A O 1
ATOM 2030 N N . THR A 1 281 ? 9.170 7.977 -0.553 1.00 98.31 281 THR A N 1
ATOM 2031 C CA . THR A 1 281 ? 7.712 7.947 -0.706 1.00 98.31 281 THR A CA 1
ATOM 2032 C C . THR A 1 281 ? 7.264 6.626 -1.307 1.00 98.31 281 THR A C 1
ATOM 2034 O O . THR A 1 281 ? 7.751 6.219 -2.358 1.00 98.31 281 THR A O 1
ATOM 2037 N N . GLY A 1 282 ? 6.329 5.941 -0.649 1.00 97.62 282 GLY A N 1
ATOM 2038 C CA . GLY A 1 282 ? 5.778 4.673 -1.128 1.00 97.62 282 GLY A CA 1
ATOM 2039 C C . GLY A 1 282 ? 4.932 4.870 -2.381 1.00 97.62 282 GLY A C 1
ATOM 2040 O O . GLY A 1 282 ? 5.243 4.342 -3.450 1.00 97.62 282 GLY A O 1
ATOM 2041 N N . LEU A 1 283 ? 3.883 5.677 -2.245 1.00 95.56 283 LEU A N 1
ATOM 2042 C CA . LEU A 1 283 ? 2.985 6.067 -3.326 1.00 95.56 283 LEU A CA 1
ATOM 2043 C C . LEU A 1 283 ? 2.789 7.584 -3.327 1.00 95.56 283 LEU A C 1
ATOM 2045 O O . LEU A 1 283 ? 2.228 8.129 -2.381 1.00 95.56 283 LEU A O 1
ATOM 2049 N N . PHE A 1 284 ? 3.175 8.246 -4.412 1.00 92.62 284 PHE A N 1
ATOM 2050 C CA . PHE A 1 284 ? 2.881 9.650 -4.662 1.00 92.62 284 PHE A CA 1
ATOM 2051 C C . PHE A 1 284 ? 1.791 9.783 -5.728 1.00 92.62 284 PHE A C 1
ATOM 2053 O O . PHE A 1 284 ? 1.907 9.220 -6.818 1.00 92.62 284 PHE A O 1
ATOM 2060 N N . VAL A 1 285 ? 0.735 10.542 -5.427 1.00 88.94 285 VAL A N 1
ATOM 2061 C CA . VAL A 1 285 ? -0.320 10.864 -6.393 1.00 88.94 285 VAL A CA 1
ATOM 2062 C C . VAL A 1 285 ? -0.533 12.369 -6.473 1.00 88.94 285 VAL A C 1
ATOM 2064 O O . VAL A 1 285 ? -0.920 13.010 -5.496 1.00 88.94 285 VAL A O 1
ATOM 2067 N N . SER A 1 286 ? -0.343 12.931 -7.662 1.00 84.69 286 SER A N 1
ATOM 2068 C CA . SER A 1 286 ? -0.629 14.333 -7.959 1.00 84.69 286 SER A CA 1
ATOM 2069 C C . SER A 1 286 ? -1.725 14.422 -9.008 1.00 84.69 286 SER A C 1
ATOM 2071 O O . SER A 1 286 ? -1.545 13.989 -10.146 1.00 84.69 286 SER A O 1
ATOM 2073 N N . SER A 1 287 ? -2.874 14.976 -8.623 1.00 77.81 287 SER A N 1
ATOM 2074 C CA . SER A 1 287 ? -3.994 15.175 -9.541 1.00 77.81 287 SER A CA 1
ATOM 2075 C C . SER A 1 287 ? -4.153 16.638 -9.934 1.00 77.81 287 SER A C 1
ATOM 2077 O O . SER A 1 287 ? -4.152 17.537 -9.092 1.00 77.81 287 SER A O 1
ATOM 2079 N N . GLU A 1 288 ? -4.366 16.875 -11.228 1.00 73.38 288 GLU A N 1
ATOM 2080 C CA . GLU A 1 288 ? -4.745 18.182 -11.759 1.00 73.38 288 GLU A CA 1
ATOM 2081 C C . GLU A 1 288 ? -5.985 18.066 -12.671 1.00 73.38 288 GLU A C 1
ATOM 2083 O O . GLU A 1 288 ? -6.319 17.005 -13.203 1.00 73.38 288 GLU A O 1
ATOM 2088 N N . SER A 1 289 ? -6.663 19.188 -12.932 1.00 64.44 289 SER A N 1
ATOM 2089 C CA . SER A 1 289 ? -7.565 19.393 -14.087 1.00 64.44 289 SER A CA 1
ATOM 2090 C C . SER A 1 289 ? -8.833 18.512 -14.189 1.00 64.44 289 SER A C 1
ATOM 2092 O O . SER A 1 289 ? -9.157 17.979 -15.250 1.00 64.44 289 SER A O 1
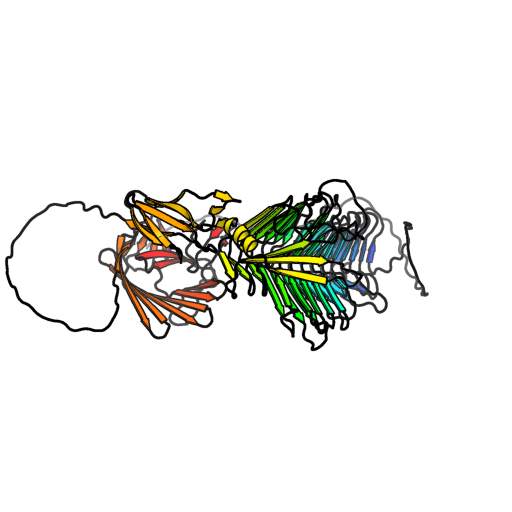ATOM 2094 N N . ASN A 1 290 ? -9.641 18.414 -13.124 1.00 64.44 290 ASN A N 1
ATOM 2095 C CA . ASN A 1 290 ? -10.869 17.586 -13.077 1.00 64.44 290 ASN A CA 1
ATOM 2096 C C . ASN A 1 290 ? -10.662 16.103 -13.495 1.00 64.44 290 ASN A C 1
ATOM 2098 O O . ASN A 1 290 ? -11.606 15.446 -13.962 1.00 64.44 290 ASN A O 1
ATOM 2102 N N . GLY A 1 291 ? -9.426 15.593 -13.395 1.00 66.06 291 GLY A N 1
ATOM 2103 C CA . GLY A 1 291 ? -9.064 14.188 -13.602 1.00 66.06 291 GLY A CA 1
ATOM 2104 C C . GLY A 1 291 ? -9.554 13.283 -12.466 1.00 66.06 291 GLY A C 1
ATOM 2105 O O . GLY A 1 291 ? -9.857 13.781 -11.387 1.00 66.06 291 GLY A O 1
ATOM 2106 N N . ASN A 1 292 ? -9.656 11.972 -12.700 1.00 73.81 292 ASN A N 1
ATOM 2107 C CA . ASN A 1 292 ? -9.953 10.974 -11.669 1.00 73.81 292 ASN A CA 1
ATOM 2108 C C . ASN A 1 292 ? -8.849 9.911 -11.601 1.00 73.81 292 ASN A C 1
ATOM 2110 O O . ASN A 1 292 ? -8.870 8.955 -12.364 1.00 73.81 292 ASN A O 1
ATOM 2114 N N . TYR A 1 293 ? -7.918 10.049 -10.673 1.00 78.94 293 TYR A N 1
ATOM 2115 C CA . TYR A 1 293 ? -6.752 9.180 -10.544 1.00 78.94 293 TYR A CA 1
ATOM 2116 C C . TYR A 1 293 ? -7.067 8.040 -9.578 1.00 78.94 293 TYR A C 1
ATOM 2118 O O . TYR A 1 293 ? -7.522 8.304 -8.465 1.00 78.94 293 TYR A O 1
ATOM 2126 N N . ALA A 1 294 ? -6.857 6.787 -9.992 1.00 80.75 294 ALA A N 1
ATOM 2127 C CA . ALA A 1 294 ? -7.172 5.619 -9.178 1.00 80.75 294 ALA A CA 1
ATOM 2128 C C . ALA A 1 294 ? -5.974 4.668 -9.065 1.00 80.75 294 ALA A C 1
ATOM 2130 O O . ALA A 1 294 ? -5.421 4.216 -10.063 1.00 80.75 294 ALA A O 1
ATOM 2131 N N . VAL A 1 295 ? -5.592 4.325 -7.837 1.00 83.88 295 VAL A N 1
ATOM 2132 C CA . VAL A 1 295 ? -4.494 3.384 -7.572 1.00 83.88 295 VAL A CA 1
ATOM 2133 C C . VAL A 1 295 ? -4.980 2.298 -6.621 1.00 83.88 295 VAL A C 1
ATOM 2135 O O . VAL A 1 295 ? -5.542 2.608 -5.567 1.00 83.88 295 VAL A O 1
ATOM 2138 N N . VAL A 1 296 ? -4.774 1.028 -6.988 1.00 83.94 296 VAL A N 1
ATOM 2139 C CA . VAL A 1 296 ? -5.116 -0.130 -6.151 1.00 83.94 296 VAL A CA 1
ATOM 2140 C C . VAL A 1 296 ? -3.880 -0.993 -5.906 1.00 83.94 296 VAL A C 1
ATOM 2142 O O . VAL A 1 296 ? -3.334 -1.620 -6.816 1.00 83.94 296 VAL A O 1
ATOM 2145 N N . LEU A 1 297 ? -3.485 -1.074 -4.639 1.00 87.12 297 LEU A N 1
ATOM 2146 C CA . LEU A 1 297 ? -2.358 -1.860 -4.150 1.00 87.12 297 LEU A CA 1
ATOM 2147 C C . LEU A 1 297 ? -2.877 -3.050 -3.339 1.00 87.12 297 LEU A C 1
ATOM 2149 O O . LEU A 1 297 ? -3.601 -2.872 -2.362 1.00 87.12 297 LEU A O 1
ATOM 2153 N N . ASN A 1 298 ? -2.520 -4.272 -3.736 1.00 83.31 298 ASN A N 1
ATOM 2154 C CA . ASN A 1 298 ? -2.868 -5.510 -3.028 1.00 83.31 298 ASN A CA 1
ATOM 2155 C C . ASN A 1 298 ? -1.688 -6.072 -2.226 1.00 83.31 298 ASN A C 1
ATOM 2157 O O . ASN A 1 298 ? -1.412 -7.265 -2.294 1.00 83.31 298 ASN A O 1
ATOM 2161 N N . GLY A 1 299 ? -1.000 -5.203 -1.495 1.00 83.44 299 GLY A N 1
ATOM 2162 C CA . GLY A 1 299 ? 0.121 -5.539 -0.628 1.00 83.44 299 GLY A CA 1
ATOM 2163 C C . GLY A 1 299 ? 0.401 -4.397 0.341 1.00 83.44 299 GLY A C 1
ATOM 2164 O O . GLY A 1 299 ? -0.339 -3.408 0.368 1.00 83.44 299 GLY A O 1
ATOM 2165 N N . ASP A 1 300 ? 1.472 -4.547 1.108 1.00 93.81 300 ASP A N 1
ATOM 2166 C CA . ASP A 1 300 ? 1.897 -3.573 2.109 1.00 93.81 300 ASP A CA 1
ATOM 2167 C C . ASP A 1 300 ? 2.754 -2.468 1.480 1.00 93.81 300 ASP A C 1
ATOM 2169 O O . ASP A 1 300 ? 3.447 -2.688 0.479 1.00 93.81 300 ASP A O 1
ATOM 2173 N N . ILE A 1 301 ? 2.757 -1.291 2.101 1.00 97.50 301 ILE A N 1
ATOM 2174 C CA . ILE A 1 301 ? 3.670 -0.190 1.787 1.00 97.50 301 ILE A CA 1
ATOM 2175 C C . ILE A 1 301 ? 4.636 -0.011 2.959 1.00 97.50 301 ILE A C 1
ATOM 2177 O O . ILE A 1 301 ? 4.218 0.336 4.057 1.00 97.50 301 ILE A O 1
ATOM 2181 N N . ASN A 1 302 ? 5.930 -0.209 2.717 1.00 98.25 302 ASN A N 1
ATOM 2182 C CA . ASN A 1 302 ? 6.988 -0.047 3.712 1.00 98.25 302 ASN A CA 1
ATOM 2183 C C . ASN A 1 302 ? 7.992 0.997 3.225 1.00 98.25 302 ASN A C 1
ATOM 2185 O O . ASN A 1 302 ? 8.664 0.787 2.213 1.00 98.25 302 ASN A O 1
ATOM 2189 N N . VAL A 1 303 ? 8.097 2.112 3.938 1.00 98.69 303 VAL A N 1
ATOM 2190 C CA . VAL A 1 303 ? 8.909 3.266 3.544 1.00 98.69 303 VAL A CA 1
ATOM 2191 C C . VAL A 1 303 ? 9.875 3.613 4.662 1.00 98.69 303 VAL A C 1
ATOM 2193 O O . VAL A 1 303 ? 9.462 3.787 5.805 1.00 98.69 303 VAL A O 1
ATOM 2196 N N . SER A 1 304 ? 11.155 3.748 4.329 1.00 98.31 304 SER A N 1
ATOM 2197 C CA . SER A 1 304 ? 12.187 4.169 5.275 1.00 98.31 304 SER A CA 1
ATOM 2198 C C . SER A 1 304 ? 13.089 5.250 4.687 1.00 98.31 304 SER A C 1
ATOM 2200 O O . SER A 1 304 ? 13.644 5.076 3.602 1.00 98.31 304 SER A O 1
ATOM 2202 N N . ALA A 1 305 ? 13.303 6.336 5.422 1.00 97.81 305 ALA A N 1
ATOM 2203 C CA . ALA A 1 305 ? 14.273 7.372 5.088 1.00 97.81 305 ALA A CA 1
ATOM 2204 C C . ALA A 1 305 ? 15.278 7.553 6.225 1.00 97.81 305 ALA A C 1
ATOM 2206 O O . ALA A 1 305 ? 14.906 7.635 7.394 1.00 97.81 305 ALA A O 1
ATOM 2207 N N . LYS A 1 306 ? 16.564 7.633 5.891 1.00 95.69 306 LYS A N 1
ATOM 2208 C CA . LYS A 1 306 ? 17.635 7.796 6.869 1.00 95.69 306 LYS A CA 1
ATOM 2209 C C . LYS A 1 306 ? 18.652 8.835 6.426 1.00 95.69 306 LYS A C 1
ATOM 2211 O O . LYS A 1 306 ? 19.288 8.671 5.386 1.00 95.69 306 LYS A O 1
ATOM 2216 N N . SER A 1 307 ? 18.858 9.855 7.253 1.00 91.81 307 SER A N 1
ATOM 2217 C CA . SER A 1 307 ? 19.975 10.791 7.136 1.00 91.81 307 SER A CA 1
ATOM 2218 C C . SER A 1 307 ? 20.998 10.549 8.257 1.00 91.81 307 SER A C 1
ATOM 2220 O O . SER A 1 307 ? 20.639 10.261 9.400 1.00 91.81 307 SER A O 1
ATOM 2222 N N . ALA A 1 308 ? 22.297 10.564 7.932 1.00 76.44 308 ALA A N 1
ATOM 2223 C CA . ALA A 1 308 ? 23.350 10.094 8.846 1.00 76.44 308 ALA A CA 1
ATOM 2224 C C . ALA A 1 308 ? 24.578 11.022 8.952 1.00 76.44 308 ALA A C 1
ATOM 2226 O O . ALA A 1 308 ? 25.719 10.544 8.954 1.00 76.44 308 ALA A O 1
ATOM 2227 N N . ASN A 1 309 ? 24.394 12.346 9.047 1.00 71.12 309 ASN A N 1
ATOM 2228 C CA . ASN A 1 309 ? 25.522 13.285 9.157 1.00 71.12 309 ASN A CA 1
ATOM 2229 C C . ASN A 1 309 ? 25.289 14.441 10.143 1.00 71.12 309 ASN A C 1
ATOM 2231 O O . ASN A 1 309 ? 24.199 14.976 10.272 1.00 71.12 309 ASN A O 1
ATOM 2235 N N . GLU A 1 310 ? 26.374 14.919 10.766 1.00 57.34 310 GLU A N 1
ATOM 2236 C CA . GLU A 1 310 ? 26.402 16.094 11.661 1.00 57.34 310 GLU A CA 1
ATOM 2237 C C . GLU A 1 310 ? 26.315 17.440 10.894 1.00 57.34 310 GLU A C 1
ATOM 2239 O O . GLU A 1 310 ? 26.710 18.497 11.406 1.00 57.34 310 GLU A O 1
ATOM 2244 N N . SER A 1 311 ? 25.877 17.417 9.629 1.00 58.47 311 SER A N 1
ATOM 2245 C CA . SER A 1 311 ? 25.751 18.612 8.792 1.00 58.47 311 SER A CA 1
ATOM 2246 C C . SER A 1 311 ? 24.481 19.396 9.163 1.00 58.47 311 SER A C 1
ATOM 2248 O O . SER A 1 311 ? 23.616 18.922 9.890 1.00 58.47 311 SER A O 1
ATOM 2250 N N . LYS A 1 312 ? 24.368 20.656 8.724 1.00 59.09 312 LYS A N 1
ATOM 2251 C CA . LYS A 1 312 ? 23.192 21.495 9.039 1.00 59.09 312 LYS A CA 1
ATOM 2252 C C . LYS A 1 312 ? 21.927 21.114 8.258 1.00 59.09 312 LYS A C 1
ATOM 2254 O O . LYS A 1 312 ? 20.901 21.732 8.516 1.00 59.09 312 LYS A O 1
ATOM 2259 N N . ASN A 1 313 ? 22.032 20.186 7.310 1.00 68.50 313 ASN A N 1
ATOM 2260 C CA . ASN A 1 313 ? 20.974 19.848 6.358 1.00 68.50 313 ASN A CA 1
ATOM 2261 C C . ASN A 1 313 ? 20.452 18.413 6.553 1.00 68.50 313 ASN A C 1
ATOM 2263 O O . ASN A 1 313 ? 19.916 17.873 5.599 1.00 68.50 313 ASN A O 1
ATOM 2267 N N . ASP A 1 314 ? 20.671 17.835 7.743 1.00 81.38 314 ASP A N 1
ATOM 2268 C CA . ASP A 1 314 ? 20.313 16.473 8.180 1.00 81.38 314 ASP A CA 1
ATOM 2269 C C . ASP A 1 314 ? 18.793 16.257 8.247 1.00 81.38 314 ASP A C 1
ATOM 2271 O O . ASP A 1 314 ? 18.234 16.161 9.335 1.00 81.38 314 ASP A O 1
ATOM 2275 N N . ASP A 1 315 ? 18.142 16.242 7.083 1.00 90.19 315 ASP A N 1
ATOM 2276 C CA . ASP A 1 315 ? 16.694 16.088 6.930 1.00 90.19 315 ASP A CA 1
ATOM 2277 C C . ASP A 1 315 ? 16.350 14.670 6.446 1.00 90.19 315 ASP A C 1
ATOM 2279 O O . ASP A 1 315 ? 16.870 14.208 5.426 1.00 90.19 315 ASP A O 1
ATOM 2283 N N . ALA A 1 316 ? 15.436 13.992 7.142 1.00 94.69 316 ALA A N 1
ATOM 2284 C CA . ALA A 1 316 ? 14.899 12.693 6.742 1.00 94.69 316 ALA A CA 1
ATOM 2285 C C . ALA A 1 316 ? 13.369 12.759 6.661 1.00 94.69 316 ALA A C 1
ATOM 2287 O O . ALA A 1 316 ? 12.715 13.086 7.649 1.00 94.69 316 ALA A O 1
ATOM 2288 N N . GLY A 1 317 ? 12.793 12.429 5.505 1.00 96.50 317 GLY A N 1
ATOM 2289 C CA . GLY A 1 317 ? 11.345 12.424 5.306 1.00 96.50 317 GLY A CA 1
ATOM 2290 C C . GLY A 1 317 ? 10.826 11.119 4.713 1.00 96.50 317 GLY A C 1
ATOM 2291 O O . GLY A 1 317 ? 11.385 10.634 3.731 1.00 96.50 317 GLY A O 1
ATOM 2292 N N . ALA A 1 318 ? 9.758 10.556 5.276 1.00 98.19 318 ALA A N 1
ATOM 2293 C CA . ALA A 1 318 ? 9.159 9.312 4.792 1.00 98.19 318 ALA A CA 1
ATOM 2294 C C . ALA A 1 318 ? 7.629 9.391 4.737 1.00 98.19 318 ALA A C 1
ATOM 2296 O O . ALA A 1 318 ? 6.971 9.464 5.768 1.00 98.19 318 ALA A O 1
ATOM 2297 N N . ASP A 1 319 ? 7.059 9.285 3.539 1.00 98.44 319 ASP A N 1
ATOM 2298 C CA . ASP A 1 319 ? 5.608 9.225 3.349 1.00 98.44 319 ASP A CA 1
ATOM 2299 C C . ASP A 1 319 ? 5.194 7.846 2.823 1.00 98.44 319 ASP A C 1
ATOM 2301 O O . ASP A 1 319 ? 5.643 7.416 1.759 1.00 98.44 319 ASP A O 1
ATOM 2305 N N . GLY A 1 320 ? 4.296 7.150 3.523 1.00 98.38 320 GLY A N 1
ATOM 2306 C CA . GLY A 1 320 ? 3.699 5.912 3.009 1.00 98.38 320 GLY A CA 1
ATOM 2307 C C . GLY A 1 320 ? 2.893 6.187 1.736 1.00 98.38 320 GLY A C 1
ATOM 2308 O O . GLY A 1 320 ? 3.220 5.711 0.646 1.00 98.38 320 GLY A O 1
ATOM 2309 N N . ILE A 1 321 ? 1.868 7.027 1.873 1.00 97.75 321 ILE A N 1
ATOM 2310 C CA . ILE A 1 321 ? 1.108 7.624 0.769 1.00 97.75 321 ILE A CA 1
ATOM 2311 C C . ILE A 1 321 ? 1.258 9.141 0.845 1.00 97.75 321 ILE A C 1
ATOM 2313 O O . ILE A 1 321 ? 1.053 9.704 1.912 1.00 97.75 321 ILE A O 1
ATOM 2317 N N . SER A 1 322 ? 1.510 9.807 -0.279 1.00 95.69 322 SER A N 1
ATOM 2318 C CA . SER A 1 322 ? 1.537 11.266 -0.387 1.00 95.69 322 SER A CA 1
ATOM 2319 C C . SER A 1 322 ? 0.626 11.734 -1.525 1.00 95.69 322 SER A C 1
ATOM 2321 O O . SER A 1 322 ? 0.760 11.282 -2.663 1.00 95.69 322 SER A O 1
ATOM 2323 N N . VAL A 1 323 ? -0.348 12.601 -1.230 1.00 92.94 323 VAL A N 1
ATOM 2324 C CA . VAL A 1 323 ? -1.351 13.060 -2.208 1.00 92.94 323 VAL A CA 1
ATOM 2325 C C . VAL A 1 323 ? -1.418 14.579 -2.291 1.00 92.94 323 VAL A C 1
ATOM 2327 O O . VAL A 1 323 ? -1.540 15.264 -1.274 1.00 92.94 323 VAL A O 1
ATOM 2330 N N . THR A 1 324 ? -1.456 15.080 -3.526 1.00 88.44 324 THR A N 1
ATOM 2331 C CA . THR A 1 324 ? -1.824 16.461 -3.862 1.00 88.44 324 THR A CA 1
ATOM 2332 C C . THR A 1 324 ? -2.967 16.489 -4.879 1.00 88.44 324 THR A C 1
ATOM 2334 O O . THR A 1 324 ? -3.103 15.589 -5.718 1.00 88.44 324 THR A O 1
ATOM 2337 N N . ALA A 1 325 ? -3.837 17.500 -4.796 1.00 85.69 325 ALA A N 1
ATOM 2338 C CA . ALA A 1 325 ? -4.972 17.619 -5.706 1.00 85.69 325 ALA A CA 1
ATOM 2339 C C . ALA A 1 325 ? -5.346 19.074 -6.003 1.00 85.69 325 ALA A C 1
ATOM 2341 O O . ALA A 1 325 ? -5.663 19.862 -5.107 1.00 85.69 325 ALA A O 1
ATOM 2342 N N . TYR A 1 326 ? -5.347 19.412 -7.290 1.00 80.31 326 TYR A N 1
ATOM 2343 C CA . TYR A 1 326 ? -5.592 20.758 -7.788 1.00 80.31 326 TYR A CA 1
ATOM 2344 C C . TYR A 1 326 ? -6.644 20.786 -8.898 1.00 80.31 326 TYR A C 1
ATOM 2346 O O . TYR A 1 326 ? -6.839 19.842 -9.665 1.00 80.31 326 TYR A O 1
ATOM 2354 N N . ASN A 1 327 ? -7.265 21.951 -9.062 1.00 77.81 327 ASN A N 1
ATOM 2355 C CA . ASN A 1 327 ? -8.192 22.299 -10.130 1.00 77.81 327 ASN A CA 1
ATOM 2356 C C . ASN A 1 327 ? -9.348 21.294 -10.277 1.00 77.81 327 ASN A C 1
ATOM 2358 O O . ASN A 1 327 ? -9.722 20.936 -11.399 1.00 77.81 327 ASN A O 1
ATOM 2362 N N . GLY A 1 328 ? -9.910 20.841 -9.152 1.00 78.50 328 GLY A N 1
ATOM 2363 C CA . GLY A 1 328 ? -11.030 19.897 -9.124 1.00 78.50 328 GLY A CA 1
ATOM 2364 C C . GLY A 1 328 ? -10.667 18.428 -9.352 1.00 78.50 328 GLY A C 1
ATOM 2365 O O . GLY A 1 328 ? -11.534 17.644 -9.738 1.00 78.50 328 GLY A O 1
ATOM 2366 N N . GLY A 1 329 ? -9.396 18.055 -9.181 1.00 79.88 329 GLY A N 1
ATOM 2367 C CA . GLY A 1 329 ? -8.939 16.671 -9.290 1.00 79.88 329 GLY A CA 1
ATOM 2368 C C . GLY A 1 329 ? -9.617 15.755 -8.267 1.00 79.88 329 GLY A C 1
ATOM 2369 O O . GLY A 1 329 ? -9.845 16.130 -7.120 1.00 79.88 329 GLY A O 1
ATOM 2370 N N . THR A 1 330 ? -9.969 14.543 -8.690 1.00 84.94 330 THR A N 1
ATOM 2371 C CA . THR A 1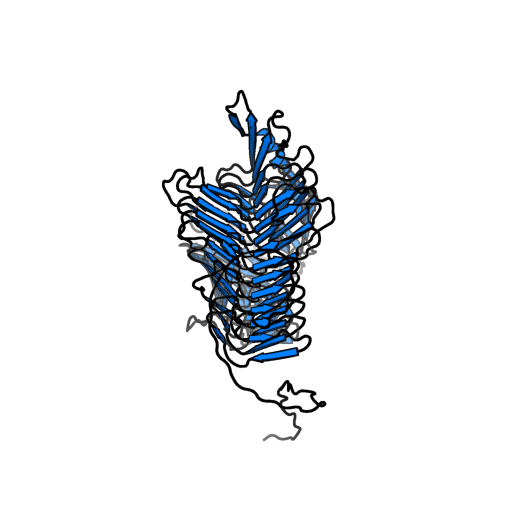 330 ? -10.387 13.460 -7.798 1.00 84.94 330 THR A CA 1
ATOM 2372 C C . THR A 1 330 ? -9.272 12.425 -7.729 1.00 84.94 330 THR A C 1
ATOM 2374 O O . THR A 1 330 ? -8.845 11.913 -8.761 1.00 84.94 330 THR A O 1
ATOM 2377 N N . THR A 1 331 ? -8.831 12.083 -6.525 1.00 88.00 331 THR A N 1
ATOM 2378 C CA . THR A 1 331 ? -7.858 11.015 -6.279 1.00 88.00 331 THR A CA 1
ATOM 2379 C C . THR A 1 331 ? -8.514 9.922 -5.450 1.00 88.00 331 THR A C 1
ATOM 2381 O O . THR A 1 331 ? -9.193 10.208 -4.467 1.00 88.00 331 THR A O 1
ATOM 2384 N N . SER A 1 332 ? -8.324 8.665 -5.841 1.00 89.56 332 SER A N 1
ATOM 2385 C CA . SER A 1 332 ? -8.799 7.483 -5.125 1.00 89.56 332 SER A CA 1
ATOM 2386 C C . SER A 1 332 ? -7.660 6.480 -4.956 1.00 89.56 332 SER A C 1
ATOM 2388 O O . SER A 1 332 ? -7.197 5.887 -5.924 1.00 89.56 332 SER A O 1
ATOM 2390 N N . VAL A 1 333 ? -7.215 6.262 -3.724 1.00 92.12 333 VAL A N 1
ATOM 2391 C CA . VAL A 1 333 ? -6.161 5.300 -3.387 1.00 92.12 333 VAL A CA 1
ATOM 2392 C C . VAL A 1 333 ? -6.759 4.195 -2.528 1.00 92.12 333 VAL A C 1
ATOM 2394 O O . VAL A 1 333 ? -7.442 4.469 -1.544 1.00 92.12 333 VAL A O 1
ATOM 2397 N N . THR A 1 334 ? -6.517 2.939 -2.897 1.00 91.19 334 THR A N 1
ATOM 2398 C CA . THR A 1 334 ? -6.877 1.766 -2.091 1.00 91.19 334 THR A CA 1
ATOM 2399 C C . THR A 1 334 ? -5.651 0.901 -1.840 1.00 91.19 334 THR A C 1
ATOM 2401 O O . THR A 1 334 ? -5.020 0.443 -2.790 1.00 91.19 334 THR A O 1
ATOM 2404 N N . VAL A 1 335 ? -5.353 0.637 -0.570 1.00 93.81 335 VAL A N 1
ATOM 2405 C CA . VAL A 1 335 ? -4.294 -0.274 -0.122 1.00 93.81 335 VAL A CA 1
ATOM 2406 C C . VAL A 1 335 ? -4.935 -1.412 0.663 1.00 93.81 335 VAL A C 1
ATOM 2408 O O . VAL A 1 335 ? -5.583 -1.188 1.683 1.00 93.81 335 VAL A O 1
ATOM 2411 N N . ASN A 1 336 ? -4.791 -2.641 0.174 1.00 88.12 336 ASN A N 1
ATOM 2412 C CA . ASN A 1 336 ? -5.346 -3.841 0.806 1.00 88.12 336 ASN A CA 1
ATOM 2413 C C . ASN A 1 336 ? -4.372 -4.518 1.792 1.00 88.12 336 ASN A C 1
ATOM 2415 O O . ASN A 1 336 ? -4.607 -5.663 2.171 1.00 88.12 336 ASN A O 1
ATOM 2419 N N . GLY A 1 337 ? -3.311 -3.817 2.190 1.00 89.31 337 GLY A N 1
ATOM 2420 C CA . GLY A 1 337 ? -2.341 -4.222 3.207 1.00 89.31 337 GLY A CA 1
ATOM 2421 C C . GLY A 1 337 ? -2.093 -3.118 4.235 1.00 89.31 337 GLY A C 1
ATOM 2422 O O . GLY A 1 337 ? -2.896 -2.182 4.353 1.00 89.31 337 GLY A O 1
ATOM 2423 N N . ASP A 1 338 ? -0.984 -3.251 4.954 1.00 97.44 338 ASP A N 1
ATOM 2424 C CA . ASP A 1 338 ? -0.517 -2.308 5.970 1.00 97.44 338 ASP A CA 1
ATOM 2425 C C . ASP A 1 338 ? 0.343 -1.189 5.355 1.00 97.44 338 ASP A C 1
ATOM 2427 O O . ASP A 1 338 ? 0.886 -1.317 4.253 1.00 97.44 338 ASP A O 1
ATOM 2431 N N . ILE A 1 339 ? 0.476 -0.072 6.071 1.00 98.62 339 ILE A N 1
ATOM 2432 C CA . ILE A 1 339 ? 1.357 1.039 5.702 1.00 98.62 339 ILE A CA 1
ATOM 2433 C C . ILE A 1 339 ? 2.271 1.384 6.871 1.00 98.62 339 ILE A C 1
ATOM 2435 O O . ILE A 1 339 ? 1.800 1.763 7.943 1.00 98.62 339 ILE A O 1
ATOM 2439 N N . THR A 1 340 ? 3.577 1.359 6.626 1.00 98.50 340 THR A N 1
ATOM 2440 C CA . THR A 1 340 ? 4.601 1.791 7.576 1.00 98.50 340 THR A CA 1
ATOM 2441 C C . THR A 1 340 ? 5.525 2.818 6.935 1.00 98.50 340 THR A C 1
ATOM 2443 O O . THR A 1 340 ? 6.067 2.586 5.854 1.00 98.50 340 THR A O 1
ATOM 2446 N N . ALA A 1 341 ? 5.708 3.952 7.611 1.00 98.50 341 ALA A N 1
ATOM 2447 C CA . ALA A 1 341 ? 6.633 5.010 7.223 1.00 98.50 341 ALA A CA 1
ATOM 2448 C C . ALA A 1 341 ? 7.556 5.372 8.393 1.00 98.50 341 ALA A C 1
ATOM 2450 O O . ALA A 1 341 ? 7.091 5.742 9.473 1.00 98.50 341 ALA A O 1
ATOM 2451 N N . GLU A 1 342 ? 8.864 5.282 8.176 1.00 98.00 342 GLU A N 1
ATOM 2452 C CA . GLU A 1 342 ? 9.882 5.544 9.192 1.00 98.00 342 GLU A CA 1
ATOM 2453 C C . GLU A 1 342 ? 10.922 6.542 8.677 1.00 98.00 342 GLU A C 1
ATOM 2455 O O . GLU A 1 342 ? 11.499 6.352 7.607 1.00 98.00 342 GLU A O 1
ATOM 2460 N N . ALA A 1 343 ? 11.200 7.588 9.452 1.00 96.62 343 ALA A N 1
ATOM 2461 C CA . ALA A 1 343 ? 12.279 8.530 9.177 1.00 96.62 343 ALA A CA 1
ATOM 2462 C C . ALA A 1 343 ? 13.244 8.609 10.365 1.00 96.62 343 ALA A C 1
ATOM 2464 O O . ALA A 1 343 ? 12.835 8.768 11.516 1.00 96.62 343 ALA A O 1
ATOM 2465 N N . GLU A 1 344 ? 14.544 8.537 10.087 1.00 94.25 344 GLU A N 1
ATOM 2466 C CA . GLU A 1 344 ? 15.603 8.678 11.085 1.00 94.25 344 GLU A CA 1
ATOM 2467 C C . GLU A 1 344 ? 16.618 9.735 10.634 1.00 94.25 344 GLU A C 1
ATOM 2469 O O . GLU A 1 344 ? 17.340 9.534 9.661 1.00 94.25 344 GLU A O 1
ATOM 2474 N N . ALA A 1 345 ? 16.705 10.834 11.382 1.00 90.25 345 ALA A N 1
ATOM 2475 C CA . ALA A 1 345 ? 17.752 11.846 11.256 1.00 90.25 345 ALA A CA 1
ATOM 2476 C C . ALA A 1 345 ? 18.596 11.904 12.541 1.00 90.25 345 ALA A C 1
ATOM 2478 O O . ALA A 1 345 ? 18.139 11.522 13.626 1.00 90.25 345 ALA A O 1
ATOM 2479 N N . SER A 1 346 ? 19.824 12.422 12.459 1.00 85.38 346 SER A N 1
ATOM 2480 C CA . SER A 1 346 ? 20.694 12.599 13.637 1.00 85.38 346 SER A CA 1
ATOM 2481 C C . SER A 1 346 ? 20.096 13.598 14.633 1.00 85.38 346 SER A C 1
ATOM 2483 O O . SER A 1 346 ? 20.273 13.449 15.848 1.00 85.38 346 SER A O 1
ATOM 2485 N N . ASN A 1 347 ? 19.365 14.603 14.143 1.00 82.00 347 ASN A N 1
ATOM 2486 C CA . ASN A 1 347 ? 18.475 15.428 14.954 1.00 82.00 347 ASN A CA 1
ATOM 2487 C C . ASN A 1 347 ? 17.005 15.109 14.653 1.00 82.00 347 ASN A C 1
ATOM 2489 O O . ASN A 1 347 ? 16.509 15.397 13.570 1.00 82.00 347 ASN A O 1
ATOM 2493 N N . LYS A 1 348 ? 16.288 14.612 15.665 1.00 77.75 348 LYS A N 1
ATOM 2494 C CA . LYS A 1 348 ? 14.870 14.230 15.563 1.00 77.75 348 LYS A CA 1
ATOM 2495 C C . LYS A 1 348 ? 13.929 15.360 15.136 1.00 77.75 348 LYS A C 1
ATOM 2497 O O . LYS A 1 348 ? 12.855 15.081 14.626 1.00 77.75 348 LYS A O 1
ATOM 2502 N N . ASP A 1 349 ? 14.313 16.625 15.316 1.00 80.44 349 ASP A N 1
ATOM 2503 C CA . ASP A 1 349 ? 13.500 17.757 14.839 1.00 80.44 349 ASP A CA 1
ATOM 2504 C C . ASP A 1 349 ? 13.455 17.861 13.297 1.00 80.44 349 ASP A C 1
ATOM 2506 O O . ASP A 1 349 ? 12.671 18.646 12.763 1.00 80.44 349 ASP A O 1
ATOM 2510 N N . TYR A 1 350 ? 14.315 17.114 12.597 1.00 83.44 350 TYR A N 1
ATOM 2511 C CA . TYR A 1 350 ? 14.417 17.059 11.135 1.00 83.44 350 TYR A CA 1
ATOM 2512 C C . TYR A 1 350 ? 14.017 15.691 10.556 1.00 83.44 350 TYR A C 1
ATOM 2514 O O . TYR A 1 350 ? 14.208 15.449 9.366 1.00 83.44 350 TYR A O 1
ATOM 2522 N N . SER A 1 351 ? 13.464 14.798 11.383 1.00 89.50 351 SER A N 1
ATOM 2523 C CA . SER A 1 351 ? 12.802 13.577 10.917 1.00 89.50 351 SER A CA 1
ATOM 2524 C C . SER A 1 351 ? 11.293 13.797 10.865 1.00 89.50 351 SER A C 1
ATOM 2526 O O . SER A 1 351 ? 10.703 14.139 11.894 1.00 89.50 351 SER A O 1
ATOM 2528 N N . ASP A 1 352 ? 10.694 13.593 9.694 1.00 93.19 352 ASP A N 1
ATOM 2529 C CA . ASP A 1 352 ? 9.252 13.711 9.463 1.00 93.19 352 ASP A CA 1
ATOM 2530 C C . ASP A 1 352 ? 8.738 12.481 8.704 1.00 93.19 352 ASP A C 1
ATOM 2532 O O . ASP A 1 352 ? 9.096 12.259 7.548 1.00 93.19 352 ASP A O 1
ATOM 2536 N N . ALA A 1 353 ? 7.929 11.647 9.351 1.00 96.94 353 ALA A N 1
ATOM 2537 C CA . ALA A 1 353 ? 7.336 10.481 8.716 1.00 96.94 353 ALA A CA 1
ATOM 2538 C C . ALA A 1 353 ? 5.838 10.380 8.955 1.00 96.94 353 ALA A C 1
ATOM 2540 O O . ALA A 1 353 ? 5.380 10.290 10.100 1.00 96.94 353 ALA A O 1
ATOM 2541 N N . SER A 1 354 ? 5.095 10.295 7.855 1.00 98.31 354 SER A N 1
ATOM 2542 C CA . SER A 1 354 ? 3.652 10.117 7.858 1.00 98.31 354 SER A CA 1
ATOM 2543 C C . SER A 1 354 ? 3.252 8.827 7.152 1.00 98.31 354 SER A C 1
ATOM 2545 O O . SER A 1 354 ? 3.643 8.576 6.013 1.00 98.31 354 SER A O 1
ATOM 2547 N N . GLY A 1 355 ? 2.408 8.011 7.788 1.00 98.56 355 GLY A N 1
ATOM 2548 C CA . GLY A 1 355 ? 1.803 6.867 7.094 1.00 98.56 355 GLY A CA 1
ATOM 2549 C C . GLY A 1 355 ? 0.975 7.333 5.887 1.00 98.56 355 GLY A C 1
ATOM 2550 O O . GLY A 1 355 ? 1.103 6.808 4.781 1.00 98.56 355 GLY A O 1
ATOM 2551 N N . ILE A 1 356 ? 0.173 8.382 6.083 1.00 98.75 356 ILE A N 1
ATOM 2552 C CA . ILE A 1 356 ? -0.583 9.075 5.033 1.00 98.75 356 ILE A CA 1
ATOM 2553 C C . ILE A 1 356 ? -0.290 10.576 5.104 1.00 98.75 356 ILE A C 1
ATOM 2555 O O . ILE A 1 356 ? -0.486 11.191 6.141 1.00 98.75 356 ILE A O 1
ATOM 2559 N N . SER A 1 357 ? 0.091 11.188 3.992 1.00 97.31 357 SER A N 1
ATOM 2560 C CA . SER A 1 357 ? 0.337 12.621 3.842 1.00 97.31 357 SER A CA 1
ATOM 2561 C C . SER A 1 357 ? -0.580 13.178 2.756 1.00 97.31 357 SER A C 1
ATOM 2563 O O . SER A 1 357 ? -0.570 12.742 1.607 1.00 97.31 357 SER A O 1
ATOM 2565 N N . VAL A 1 358 ? -1.429 14.137 3.110 1.00 93.81 358 VAL A N 1
ATOM 2566 C CA . VAL A 1 358 ? -2.321 14.830 2.177 1.00 93.81 358 VAL A CA 1
ATOM 2567 C C . VAL A 1 358 ? -2.030 16.312 2.278 1.00 93.81 358 VAL A C 1
ATOM 2569 O O . VAL A 1 358 ? -2.147 16.907 3.351 1.00 93.81 358 VAL A O 1
ATOM 2572 N N . HIS A 1 359 ? -1.647 16.930 1.165 1.00 88.25 359 HIS A N 1
ATOM 2573 C CA . HIS A 1 359 ? -1.276 18.333 1.184 1.00 88.25 359 HIS A CA 1
ATOM 2574 C C . HIS A 1 359 ? -1.708 19.096 -0.068 1.00 88.25 359 HIS A C 1
ATOM 2576 O O . HIS A 1 359 ? -1.784 18.552 -1.165 1.00 88.25 359 HIS A O 1
ATOM 2582 N N . ASN A 1 360 ? -1.969 20.395 0.100 1.00 82.31 360 ASN A N 1
ATOM 2583 C CA . ASN A 1 360 ? -2.337 21.329 -0.970 1.00 82.31 360 ASN A CA 1
ATOM 2584 C C . ASN A 1 360 ? -3.576 20.900 -1.774 1.00 82.31 360 ASN A C 1
ATOM 2586 O O . ASN A 1 360 ? -3.516 20.767 -2.997 1.00 82.31 360 ASN A O 1
ATOM 2590 N N . ILE A 1 361 ? -4.700 20.720 -1.089 1.00 82.62 361 ILE A N 1
ATOM 2591 C CA . ILE A 1 361 ? -5.969 20.335 -1.709 1.00 82.62 361 ILE A CA 1
ATOM 2592 C C . ILE A 1 361 ? -6.804 21.588 -1.940 1.00 82.62 361 ILE A C 1
ATOM 2594 O O . ILE A 1 361 ? -7.021 22.364 -1.011 1.00 82.62 361 ILE A O 1
ATOM 2598 N N . ASP A 1 362 ? -7.262 21.813 -3.171 1.00 81.88 362 ASP A N 1
ATOM 2599 C CA . ASP A 1 362 ? -8.137 22.950 -3.457 1.00 81.88 362 ASP A CA 1
ATOM 2600 C C . ASP A 1 362 ? -9.625 22.688 -3.217 1.00 81.88 362 ASP A C 1
ATOM 2602 O O . ASP A 1 362 ? -10.069 21.548 -3.136 1.00 81.88 362 ASP A O 1
ATOM 2606 N N . ASP A 1 363 ? -10.401 23.770 -3.163 1.00 80.38 363 ASP A N 1
ATOM 2607 C CA . ASP A 1 363 ? -11.831 23.807 -2.829 1.00 80.38 363 ASP A CA 1
ATOM 2608 C C . ASP A 1 363 ? -12.767 23.017 -3.752 1.00 80.38 363 ASP A C 1
ATOM 2610 O O . ASP A 1 363 ? -13.973 22.952 -3.515 1.00 80.38 363 ASP A O 1
ATOM 2614 N N . LYS A 1 364 ? -12.240 22.426 -4.823 1.00 83.88 364 LYS A N 1
ATOM 2615 C CA . LYS A 1 364 ? -13.003 21.610 -5.772 1.00 83.88 364 LYS A CA 1
ATOM 2616 C C . LYS A 1 364 ? -12.512 20.174 -5.835 1.00 83.88 364 LYS A C 1
ATOM 2618 O O . LYS A 1 364 ? -13.129 19.374 -6.537 1.00 83.88 364 LYS A O 1
ATOM 2623 N N . SER A 1 365 ? -11.388 19.878 -5.195 1.00 87.12 365 SER A N 1
ATOM 2624 C CA . SER A 1 365 ? -10.728 18.587 -5.282 1.00 87.12 365 SER A CA 1
ATOM 2625 C C . SER A 1 365 ? -11.233 17.634 -4.205 1.00 87.12 365 SER A C 1
ATOM 2627 O O . SER A 1 365 ? -11.635 18.050 -3.116 1.00 87.12 365 SER A O 1
ATOM 2629 N N . THR A 1 366 ? -11.197 16.343 -4.522 1.00 89.75 366 THR A N 1
ATOM 2630 C CA . THR A 1 366 ? -11.623 15.269 -3.622 1.00 89.75 366 THR A CA 1
ATOM 2631 C C . THR A 1 366 ? -10.527 14.217 -3.534 1.00 89.75 366 THR A C 1
ATOM 2633 O O . THR A 1 366 ? -10.103 13.670 -4.549 1.00 89.75 366 THR A O 1
ATOM 2636 N N . VAL A 1 367 ? -10.099 13.881 -2.323 1.00 93.06 367 VAL A N 1
ATOM 2637 C CA . VAL A 1 367 ? -9.129 12.819 -2.050 1.00 93.06 367 VAL A CA 1
ATOM 2638 C C . VAL A 1 367 ? -9.817 11.723 -1.248 1.00 93.06 367 VAL A C 1
ATOM 2640 O O . VAL A 1 367 ? -10.332 11.975 -0.167 1.00 93.06 367 VAL A O 1
ATOM 2643 N N . ASN A 1 368 ? -9.811 10.498 -1.765 1.00 94.44 368 ASN A N 1
ATOM 2644 C CA . ASN A 1 368 ? -10.324 9.311 -1.089 1.00 94.44 368 ASN A CA 1
ATOM 2645 C C . ASN A 1 368 ? -9.177 8.323 -0.884 1.00 94.44 368 ASN A C 1
ATOM 2647 O O . ASN A 1 368 ? -8.604 7.836 -1.855 1.00 94.44 368 ASN A O 1
ATOM 2651 N N . ILE A 1 369 ? -8.855 8.001 0.363 1.00 97.69 369 ILE A N 1
ATOM 2652 C CA . ILE A 1 369 ? -7.823 7.025 0.716 1.00 97.69 369 ILE A CA 1
ATOM 2653 C C . ILE A 1 369 ? -8.483 5.934 1.550 1.00 97.69 369 ILE A C 1
ATOM 2655 O O . ILE A 1 369 ? -9.137 6.222 2.548 1.00 97.69 369 ILE A O 1
ATOM 2659 N N . THR A 1 370 ? -8.347 4.679 1.131 1.00 96.62 370 THR A N 1
ATOM 2660 C CA . THR A 1 370 ? -8.827 3.505 1.868 1.00 96.62 370 THR A CA 1
ATOM 2661 C C . THR A 1 370 ? -7.672 2.551 2.127 1.00 96.62 370 THR A C 1
ATOM 2663 O O . THR A 1 370 ? -7.042 2.084 1.184 1.00 96.62 370 THR A O 1
ATOM 2666 N N . VAL A 1 371 ? -7.435 2.215 3.390 1.00 98.12 371 VAL A N 1
ATOM 2667 C CA . VAL A 1 371 ? -6.434 1.240 3.830 1.00 98.12 371 VAL A CA 1
ATOM 2668 C C . VAL A 1 371 ? -7.146 0.126 4.590 1.00 98.12 371 VAL A C 1
ATOM 2670 O O . VAL A 1 371 ? -7.941 0.398 5.490 1.00 98.12 371 VAL A O 1
ATOM 2673 N N . LYS A 1 372 ? -6.928 -1.131 4.194 1.00 93.44 372 LYS A N 1
ATOM 2674 C CA . LYS A 1 372 ? -7.527 -2.306 4.856 1.00 93.44 372 LYS A CA 1
ATOM 2675 C C . LYS A 1 372 ? -6.718 -2.803 6.048 1.00 93.44 372 LYS A C 1
ATOM 2677 O O . LYS A 1 372 ? -7.289 -3.458 6.916 1.00 93.44 372 LYS A O 1
ATOM 2682 N N . GLY A 1 373 ? -5.429 -2.501 6.072 1.00 94.44 373 GLY A N 1
ATOM 2683 C CA . GLY A 1 373 ? -4.542 -2.799 7.180 1.00 94.44 373 GLY A CA 1
ATOM 2684 C C . GLY A 1 373 ? -4.436 -1.675 8.208 1.00 94.44 373 GLY A C 1
ATOM 2685 O O . GLY A 1 373 ? -5.279 -0.769 8.280 1.00 94.44 373 GLY A O 1
ATOM 2686 N N . ASP A 1 374 ? -3.373 -1.766 8.995 1.00 98.50 374 ASP A N 1
ATOM 2687 C CA . ASP A 1 374 ? -2.901 -0.740 9.914 1.00 98.50 374 ASP A CA 1
ATOM 2688 C C . ASP A 1 374 ? -2.082 0.330 9.165 1.00 98.50 374 ASP A C 1
ATOM 2690 O O . ASP A 1 374 ? -1.497 0.090 8.110 1.00 98.50 374 ASP A O 1
ATOM 2694 N N . VAL A 1 375 ? -2.041 1.540 9.721 1.00 98.81 375 VAL A N 1
ATOM 2695 C CA . VAL A 1 375 ? -1.232 2.664 9.237 1.00 98.81 375 VAL A CA 1
ATOM 2696 C C . VAL A 1 375 ? -0.380 3.180 10.391 1.00 98.81 375 VAL A C 1
ATOM 2698 O O . VAL A 1 375 ? -0.902 3.551 11.448 1.00 98.81 375 VAL A O 1
ATOM 2701 N N . SER A 1 376 ? 0.931 3.240 10.185 1.00 98.06 376 SER A N 1
ATOM 2702 C CA . SER A 1 376 ? 1.905 3.718 11.165 1.00 98.06 376 SER A CA 1
ATOM 2703 C C . SER A 1 376 ? 2.913 4.677 10.536 1.00 98.06 376 SER A C 1
ATOM 2705 O O . SER A 1 376 ? 3.550 4.324 9.543 1.00 98.06 376 SER A O 1
ATOM 2707 N N . GLY A 1 377 ? 3.104 5.850 11.140 1.00 97.25 377 GLY A N 1
ATOM 2708 C CA . GLY A 1 377 ? 4.223 6.750 10.844 1.00 97.25 377 GLY A CA 1
ATOM 2709 C C . GLY A 1 377 ? 5.090 6.993 12.080 1.00 97.25 377 GLY A C 1
ATOM 2710 O O . GLY A 1 377 ? 4.573 7.079 13.194 1.00 97.25 377 GLY A O 1
ATOM 2711 N N . SER A 1 378 ? 6.411 7.122 11.919 1.00 95.75 378 SER A N 1
ATOM 2712 C CA . SER A 1 378 ? 7.305 7.420 13.051 1.00 95.75 378 SER A CA 1
ATOM 2713 C C . SER A 1 378 ? 7.153 8.841 13.610 1.00 95.75 378 SER A C 1
ATOM 2715 O O . SER A 1 378 ? 7.736 9.133 14.650 1.00 95.75 378 SER A O 1
ATOM 2717 N N . ASN A 1 379 ? 6.354 9.704 12.973 1.00 95.25 379 ASN A N 1
ATOM 2718 C CA . ASN A 1 379 ? 5.851 10.948 13.554 1.00 95.25 379 ASN A CA 1
ATOM 2719 C C . ASN A 1 379 ? 4.327 10.900 13.628 1.00 95.25 379 ASN A C 1
ATOM 2721 O O . ASN A 1 379 ? 3.773 10.752 14.718 1.00 95.25 379 ASN A O 1
ATOM 2725 N N . ASP A 1 380 ? 3.660 10.936 12.475 1.00 97.12 380 ASP A N 1
ATOM 2726 C CA . ASP A 1 380 ? 2.207 11.021 12.397 1.00 97.12 380 ASP A CA 1
ATOM 2727 C C . ASP A 1 380 ? 1.594 9.827 11.657 1.00 97.12 380 ASP A C 1
ATOM 2729 O O . ASP A 1 380 ? 2.107 9.352 10.647 1.00 97.12 380 ASP A O 1
ATOM 2733 N N . GLY A 1 381 ? 0.446 9.336 12.124 1.00 98.00 381 GLY A N 1
ATOM 2734 C CA . GLY A 1 381 ? -0.298 8.322 11.370 1.00 98.00 381 GLY A CA 1
ATOM 2735 C C . GLY A 1 381 ? -0.813 8.886 10.047 1.00 98.00 381 GLY A C 1
ATOM 2736 O O . GLY A 1 381 ? -0.564 8.328 8.977 1.00 98.00 381 GLY A O 1
ATOM 2737 N N . ALA A 1 382 ? -1.513 10.018 10.126 1.00 98.19 382 ALA A N 1
ATOM 2738 C CA . ALA A 1 382 ? -1.950 10.799 8.978 1.00 98.19 382 ALA A CA 1
ATOM 2739 C C . ALA A 1 382 ? -1.657 12.292 9.176 1.00 98.19 382 ALA A C 1
ATOM 2741 O O . ALA A 1 382 ? -2.028 12.861 10.196 1.00 98.19 382 ALA A O 1
ATOM 2742 N N . SER A 1 383 ? -1.078 12.943 8.175 1.00 96.81 383 SER A N 1
ATOM 2743 C CA . SER A 1 383 ? -0.814 14.378 8.117 1.00 96.81 383 SER A CA 1
ATOM 2744 C C . SER A 1 383 ? -1.676 15.013 7.029 1.00 96.81 383 SER A C 1
ATOM 2746 O O . SER A 1 383 ? -1.615 14.618 5.866 1.00 96.81 383 SER A O 1
ATOM 2748 N N . VAL A 1 384 ? -2.509 15.989 7.395 1.00 94.00 384 VAL A N 1
ATOM 2749 C CA . VAL A 1 384 ? -3.351 16.741 6.454 1.00 94.00 384 VAL A CA 1
ATOM 2750 C C . VAL A 1 384 ? -3.043 18.228 6.565 1.00 94.00 384 VAL A C 1
ATOM 2752 O O . VAL A 1 384 ? -3.341 18.881 7.565 1.00 94.00 384 VAL A O 1
ATOM 2755 N N . SER A 1 385 ? -2.458 18.801 5.521 1.00 87.62 385 SER A N 1
ATOM 2756 C CA . SER A 1 385 ? -2.079 20.213 5.499 1.00 87.62 385 SER A CA 1
ATOM 2757 C C . SER A 1 385 ? -2.636 20.931 4.280 1.00 87.62 385 SER A C 1
ATOM 2759 O O . SER A 1 385 ? -2.852 20.341 3.227 1.00 87.62 385 SER A O 1
ATOM 2761 N N . ALA A 1 386 ? -2.862 22.236 4.411 1.00 77.56 386 ALA A N 1
ATOM 2762 C CA . ALA A 1 386 ? -3.297 23.066 3.292 1.00 77.56 386 ALA A CA 1
ATOM 2763 C C . ALA A 1 386 ? -4.544 22.510 2.560 1.00 77.56 386 ALA A C 1
ATOM 2765 O O . ALA A 1 386 ? -4.514 22.310 1.344 1.00 77.56 386 ALA A O 1
ATOM 2766 N N . ASN A 1 387 ? -5.610 22.214 3.311 1.00 81.00 387 ASN A N 1
ATOM 2767 C CA . ASN A 1 387 ? -6.825 21.602 2.782 1.00 81.00 387 ASN A CA 1
ATOM 2768 C C . ASN A 1 387 ? -7.965 22.621 2.643 1.00 81.00 387 ASN A C 1
ATOM 2770 O O . ASN A 1 387 ? -8.441 23.156 3.642 1.00 81.00 387 ASN A O 1
ATOM 2774 N N . ASP A 1 388 ? -8.440 22.834 1.418 1.00 82.81 388 ASP A N 1
ATOM 2775 C CA . ASP A 1 388 ? -9.698 23.530 1.133 1.00 82.81 388 ASP A CA 1
ATOM 2776 C C . ASP A 1 388 ? -10.768 22.624 0.509 1.00 82.81 388 ASP A C 1
ATOM 2778 O O . ASP A 1 388 ? -11.909 23.067 0.383 1.00 82.81 388 ASP A O 1
ATOM 2782 N N . GLY A 1 389 ? -10.418 21.387 0.136 1.00 86.19 389 GLY A N 1
ATOM 2783 C CA . GLY A 1 389 ? -11.294 20.420 -0.530 1.00 86.19 389 GLY A CA 1
ATOM 2784 C C . GLY A 1 389 ? -11.797 19.299 0.379 1.00 86.19 389 GLY A C 1
ATOM 2785 O O . GLY A 1 389 ? -11.737 19.373 1.606 1.00 86.19 389 GLY A O 1
ATOM 2786 N N . GLU A 1 390 ? -12.330 18.242 -0.232 1.00 90.31 390 GLU A N 1
ATOM 2787 C CA . GLU A 1 390 ? -12.865 17.083 0.489 1.00 90.31 390 GLU A CA 1
ATOM 2788 C C . GLU A 1 390 ? -11.789 16.001 0.640 1.00 90.31 390 GLU A C 1
ATOM 2790 O O . GLU A 1 390 ? -11.259 15.498 -0.351 1.00 90.31 390 GLU A O 1
ATOM 2795 N N . VAL A 1 391 ? -11.475 15.619 1.877 1.00 93.75 391 VAL A N 1
ATOM 2796 C CA . VAL A 1 391 ? -10.499 14.568 2.188 1.00 93.75 391 VAL A CA 1
ATOM 2797 C C . VAL A 1 391 ? -11.184 13.482 3.006 1.00 93.75 391 VAL A C 1
ATOM 2799 O O . VAL A 1 391 ? -11.583 13.701 4.148 1.00 93.75 391 VAL A O 1
ATOM 2802 N N . ASN A 1 392 ? -11.292 12.292 2.424 1.00 95.44 392 ASN A N 1
ATOM 2803 C CA . ASN A 1 392 ? -11.888 11.106 3.020 1.00 95.44 392 ASN A CA 1
ATOM 2804 C C . ASN A 1 392 ? -10.795 10.061 3.265 1.00 95.44 392 ASN A C 1
ATOM 2806 O O . ASN A 1 392 ? -10.266 9.481 2.317 1.00 95.44 392 ASN A O 1
ATOM 2810 N N . ILE A 1 393 ? -10.469 9.798 4.530 1.00 98.00 393 ILE A N 1
ATOM 2811 C CA . ILE A 1 393 ? -9.494 8.774 4.929 1.00 98.00 393 ILE A CA 1
ATOM 2812 C C . ILE A 1 393 ? -10.233 7.660 5.668 1.00 98.00 393 ILE A C 1
ATOM 2814 O O . ILE A 1 393 ? -10.885 7.897 6.686 1.00 98.00 393 ILE A O 1
ATOM 2818 N N . ILE A 1 394 ? -10.132 6.438 5.152 1.00 98.38 394 ILE A N 1
ATOM 2819 C CA . ILE A 1 394 ? -10.722 5.232 5.727 1.00 98.38 394 ILE A CA 1
ATOM 2820 C C . ILE A 1 394 ? -9.591 4.264 6.056 1.00 98.38 394 ILE A C 1
ATOM 2822 O O . ILE A 1 394 ? -8.902 3.802 5.153 1.00 98.38 394 ILE A O 1
ATOM 2826 N N . VAL A 1 395 ? -9.423 3.928 7.329 1.00 98.62 395 VAL A N 1
ATOM 2827 C CA . VAL A 1 395 ? -8.450 2.931 7.793 1.00 98.62 395 VAL A CA 1
ATOM 2828 C C . VAL A 1 395 ? -9.217 1.852 8.544 1.00 98.62 395 VAL A C 1
ATOM 2830 O O . VAL A 1 395 ? -9.762 2.103 9.615 1.00 98.62 395 VAL A O 1
ATOM 2833 N N . ASP A 1 396 ? -9.321 0.656 7.968 1.00 96.38 396 ASP A N 1
ATOM 2834 C CA . ASP A 1 396 ? -10.014 -0.451 8.632 1.00 96.38 396 ASP A CA 1
ATOM 2835 C C . ASP A 1 396 ? -9.283 -0.822 9.928 1.00 96.38 396 ASP A C 1
ATOM 2837 O O . ASP A 1 396 ? -9.938 -1.076 10.928 1.00 96.38 396 ASP A O 1
ATOM 2841 N N . GLY A 1 397 ? -7.947 -0.790 9.940 1.00 96.50 397 GLY A N 1
ATOM 2842 C CA . GLY A 1 397 ? -7.114 -1.059 11.109 1.00 96.50 397 GLY A CA 1
ATOM 2843 C C . GLY A 1 397 ? -6.871 0.131 12.047 1.00 96.50 397 GLY A C 1
ATOM 2844 O O . GLY A 1 397 ? -7.704 1.021 12.253 1.00 96.50 397 GLY A O 1
ATOM 2845 N N . THR A 1 398 ? -5.708 0.099 12.687 1.00 98.31 398 THR A N 1
ATOM 2846 C CA . THR A 1 398 ? -5.195 1.128 13.591 1.00 98.31 398 THR A CA 1
ATOM 2847 C C . THR A 1 398 ? -4.498 2.219 12.788 1.00 98.31 398 THR A C 1
ATOM 2849 O O . THR A 1 398 ? -3.590 1.926 12.023 1.00 98.31 398 THR A O 1
ATOM 2852 N N . LEU A 1 399 ? -4.851 3.482 13.017 1.00 98.62 399 LEU A N 1
ATOM 2853 C CA . LEU A 1 399 ? -4.067 4.637 12.583 1.00 98.62 399 LEU A CA 1
ATOM 2854 C C . LEU A 1 399 ? -3.203 5.117 13.753 1.00 98.62 399 LEU A C 1
ATOM 2856 O O . LEU A 1 399 ? -3.726 5.465 14.818 1.00 98.62 399 LEU A O 1
ATOM 2860 N N . SER A 1 400 ? -1.886 5.103 13.572 1.00 98.25 400 SER A N 1
ATOM 2861 C CA . SER A 1 400 ? -0.925 5.315 14.652 1.00 98.25 400 SER A CA 1
ATOM 2862 C C . SER A 1 400 ? 0.246 6.207 14.258 1.00 98.25 400 SER A C 1
ATOM 2864 O O . SER A 1 400 ? 0.748 6.125 13.143 1.00 98.25 400 SER A O 1
ATOM 2866 N N . GLY A 1 401 ? 0.692 7.035 15.198 1.00 97.00 401 GLY A N 1
ATOM 2867 C CA . GLY A 1 401 ? 1.934 7.795 15.082 1.00 97.00 401 GLY A CA 1
ATOM 2868 C C . GLY A 1 401 ? 2.596 7.987 16.439 1.00 97.00 401 GLY A C 1
ATOM 2869 O O . GLY A 1 401 ? 1.943 7.839 17.471 1.00 97.00 401 GLY A O 1
ATOM 2870 N N . ILE A 1 402 ? 3.892 8.284 16.465 1.00 94.44 402 ILE A N 1
ATOM 2871 C CA . ILE A 1 402 ? 4.606 8.528 17.729 1.00 94.44 402 ILE A CA 1
ATOM 2872 C C . ILE A 1 402 ? 4.179 9.872 18.333 1.00 94.44 402 ILE A C 1
ATOM 2874 O O . ILE A 1 402 ? 3.861 9.948 19.523 1.00 94.44 402 ILE A O 1
ATOM 2878 N N . ASP A 1 403 ? 4.136 10.919 17.507 1.00 94.19 403 ASP A N 1
ATOM 2879 C CA . ASP A 1 403 ? 3.745 12.267 17.906 1.00 94.19 403 ASP A CA 1
ATOM 2880 C C . ASP A 1 403 ? 2.222 12.380 17.931 1.00 94.19 403 ASP A C 1
ATOM 2882 O O . ASP A 1 403 ? 1.644 12.685 18.978 1.00 94.19 403 ASP A O 1
ATOM 2886 N N . SER A 1 404 ? 1.540 12.069 16.826 1.00 97.06 404 SER A N 1
ATOM 2887 C CA . SER A 1 404 ? 0.079 12.038 16.800 1.00 97.06 404 SER A CA 1
ATOM 2888 C C . SER A 1 404 ? -0.499 11.000 15.844 1.00 97.06 404 SER A C 1
ATOM 2890 O O . SER A 1 404 ? 0.123 10.601 14.868 1.00 97.06 404 SER A O 1
ATOM 2892 N N . ALA A 1 405 ? -1.720 10.523 16.104 1.00 98.00 405 ALA A N 1
ATOM 2893 C CA . ALA A 1 405 ? -2.384 9.659 15.124 1.00 98.00 405 ALA A CA 1
ATOM 2894 C C . ALA A 1 405 ? -2.784 10.473 13.884 1.00 98.00 405 ALA A C 1
ATOM 2896 O O . ALA A 1 405 ? -2.724 9.971 12.763 1.00 98.00 405 ALA A O 1
ATOM 2897 N N . ILE A 1 406 ? -3.202 11.725 14.097 1.00 98.00 406 ILE A N 1
ATOM 2898 C CA . ILE A 1 406 ? -3.610 12.658 13.050 1.00 98.00 406 ILE A CA 1
ATOM 2899 C C . ILE A 1 406 ? -3.014 14.040 13.331 1.00 98.00 406 ILE A C 1
ATOM 2901 O O . ILE A 1 406 ? -3.365 14.690 14.319 1.00 98.00 406 ILE A O 1
ATOM 2905 N N . TYR A 1 407 ? -2.211 14.532 12.401 1.00 96.25 407 TYR A N 1
ATOM 2906 C CA . TYR A 1 407 ? -1.756 15.908 12.354 1.00 96.25 407 TYR A CA 1
ATOM 2907 C C . TYR A 1 407 ? -2.564 16.713 11.340 1.00 96.25 407 TYR A C 1
ATOM 2909 O O . TYR A 1 407 ? -2.795 16.273 10.214 1.00 96.25 407 TYR A O 1
ATOM 2917 N N . VAL A 1 408 ? -2.969 17.926 11.721 1.00 94.00 408 VAL A N 1
ATOM 2918 C CA . VAL A 1 408 ? -3.580 18.882 10.794 1.00 94.00 408 VAL A CA 1
ATOM 2919 C C . VAL A 1 408 ? -2.923 20.256 10.856 1.00 94.00 408 VAL A C 1
ATOM 2921 O O . VAL A 1 408 ? -2.626 20.785 11.935 1.00 94.00 408 VAL A O 1
ATOM 2924 N N . GLN A 1 409 ? -2.754 20.887 9.692 1.00 89.88 409 GLN A N 1
ATOM 2925 C CA . GLN A 1 409 ? -2.186 22.232 9.592 1.00 89.88 409 GLN A CA 1
ATOM 2926 C C . GLN A 1 409 ? -3.057 23.197 8.778 1.00 89.88 409 GLN A C 1
ATOM 2928 O O . GLN A 1 409 ? -3.316 22.987 7.594 1.00 89.88 409 GLN A O 1
ATOM 2933 N N . GLU A 1 410 ? -3.409 24.325 9.401 1.00 85.44 410 GLU A N 1
ATOM 2934 C CA . GLU A 1 410 ? -3.952 25.516 8.730 1.00 85.44 410 GLU A CA 1
ATOM 2935 C C . GLU A 1 410 ? -2.809 26.443 8.314 1.00 85.44 410 GLU A C 1
ATOM 2937 O O . GLU A 1 410 ? -1.884 26.690 9.094 1.00 85.44 410 GLU A O 1
ATOM 2942 N N . ILE A 1 411 ? -2.893 26.994 7.104 1.00 81.69 411 ILE A N 1
ATOM 2943 C CA . ILE A 1 411 ? -1.903 27.916 6.550 1.00 81.69 411 ILE A CA 1
ATOM 2944 C C . ILE A 1 411 ? -2.573 29.246 6.226 1.00 81.69 411 ILE A C 1
ATOM 2946 O O . ILE A 1 411 ? -3.378 29.338 5.306 1.00 81.69 411 ILE A O 1
ATOM 2950 N N . ILE A 1 412 ? -2.160 30.303 6.924 1.00 78.19 412 ILE A N 1
ATOM 2951 C CA . ILE A 1 412 ? -2.621 31.671 6.678 1.00 78.19 412 ILE A CA 1
ATOM 2952 C C . ILE A 1 412 ? -1.504 32.462 5.992 1.00 78.19 412 ILE A C 1
ATOM 2954 O O . ILE A 1 412 ? -0.413 32.660 6.545 1.00 78.19 412 ILE A O 1
ATOM 2958 N N . ASN A 1 413 ? -1.783 32.926 4.779 1.00 73.12 413 ASN A N 1
ATOM 2959 C CA . ASN A 1 413 ? -0.911 33.716 3.927 1.00 73.12 413 ASN A CA 1
ATOM 2960 C C . ASN A 1 413 ? -1.256 35.218 4.000 1.00 73.12 413 ASN A C 1
ATOM 2962 O O . ASN A 1 413 ? -2.386 35.650 4.201 1.00 73.12 413 ASN A O 1
ATOM 2966 N N . ASN A 1 414 ? -0.242 36.073 3.851 1.00 64.94 414 ASN A N 1
ATOM 2967 C CA . ASN A 1 414 ? -0.424 37.523 3.953 1.00 64.94 414 ASN A CA 1
ATOM 2968 C C . ASN A 1 414 ? -1.105 38.104 2.690 1.00 64.94 414 ASN A C 1
ATOM 2970 O O . ASN A 1 414 ? -0.574 37.920 1.589 1.00 64.94 414 ASN A O 1
ATOM 2974 N N . PRO A 1 415 ? -2.160 38.937 2.817 1.00 53.66 415 PRO A N 1
ATOM 2975 C CA . PRO A 1 415 ? -2.872 39.546 1.685 1.00 53.66 415 PRO A CA 1
ATOM 2976 C C . PRO A 1 415 ? -2.028 40.467 0.779 1.00 53.66 415 PRO A C 1
ATOM 2978 O O . PRO A 1 415 ? -2.488 40.861 -0.292 1.00 53.66 415 PRO A O 1
ATOM 2981 N N . ARG A 1 416 ? -0.800 40.847 1.170 1.00 53.84 416 ARG A N 1
ATOM 2982 C CA . ARG A 1 416 ? 0.096 41.681 0.338 1.00 53.84 416 ARG A CA 1
ATOM 2983 C C . ARG A 1 416 ? 0.815 40.930 -0.790 1.00 53.84 416 ARG A C 1
ATOM 2985 O O . ARG A 1 416 ? 1.298 41.589 -1.710 1.00 53.84 416 ARG A O 1
ATOM 2992 N N . HIS A 1 417 ? 0.858 39.597 -0.762 1.00 51.41 417 HIS A N 1
ATOM 2993 C CA . HIS A 1 417 ? 1.338 38.775 -1.877 1.00 51.41 417 HIS A CA 1
ATOM 2994 C C . HIS A 1 417 ? 0.132 38.138 -2.571 1.00 51.41 417 HIS A C 1
ATOM 2996 O O . HIS A 1 417 ? -0.317 37.061 -2.200 1.00 51.41 417 HIS A O 1
ATOM 3002 N N . SER A 1 418 ? -0.408 38.827 -3.573 1.00 47.25 418 SER A N 1
ATOM 3003 C CA . SER A 1 418 ? -1.731 38.606 -4.174 1.00 47.25 418 SER A CA 1
ATOM 3004 C C . SER A 1 418 ? -1.966 37.283 -4.929 1.00 47.25 418 SER A C 1
ATOM 3006 O O . SER A 1 418 ? -2.900 37.227 -5.720 1.00 47.25 418 SER A O 1
ATOM 3008 N N . ASN A 1 419 ? -1.170 36.229 -4.716 1.00 50.91 419 ASN A N 1
ATOM 3009 C CA . ASN A 1 419 ? -1.322 34.948 -5.424 1.00 50.91 419 ASN A CA 1
ATOM 3010 C C . ASN A 1 419 ? -1.274 33.698 -4.509 1.00 50.91 419 ASN A C 1
ATOM 3012 O O . ASN A 1 419 ? -1.293 32.590 -5.037 1.00 50.91 419 ASN A O 1
ATOM 3016 N N . ARG A 1 420 ? -1.171 33.820 -3.173 1.00 57.00 420 ARG A N 1
ATOM 3017 C CA . ARG A 1 420 ? -1.182 32.654 -2.256 1.00 57.00 420 ARG A CA 1
ATOM 3018 C C . ARG A 1 420 ? -2.523 32.548 -1.525 1.00 57.00 420 ARG A C 1
ATOM 3020 O O . ARG A 1 420 ? -2.985 33.555 -0.998 1.00 57.00 420 ARG A O 1
ATOM 3027 N N . ARG A 1 421 ? -3.128 31.354 -1.529 1.00 61.47 421 ARG A N 1
ATOM 3028 C CA . ARG A 1 421 ? -4.415 31.048 -0.876 1.00 61.47 421 ARG A CA 1
ATOM 3029 C C . ARG A 1 421 ? -4.217 30.746 0.606 1.00 61.47 421 ARG A C 1
ATOM 3031 O O . ARG A 1 421 ? -3.221 30.116 0.953 1.00 61.47 421 ARG A O 1
ATOM 3038 N N . ASP A 1 422 ? -5.134 31.206 1.444 1.00 67.19 422 ASP A N 1
ATOM 3039 C CA . ASP A 1 422 ? -5.259 30.704 2.813 1.00 67.19 422 ASP A CA 1
ATOM 3040 C C . ASP A 1 422 ? -5.889 29.317 2.743 1.00 67.19 422 ASP A C 1
ATOM 3042 O O . ASP A 1 422 ? -6.740 29.093 1.892 1.00 67.19 422 ASP A O 1
ATOM 3046 N N . TYR A 1 423 ? -5.448 28.415 3.610 1.00 66.75 423 TYR A N 1
ATOM 3047 C CA . TYR A 1 423 ? -5.983 27.068 3.724 1.00 66.75 423 TYR A CA 1
ATOM 3048 C C . TYR A 1 423 ? -6.348 26.806 5.172 1.00 66.75 423 TYR A C 1
ATOM 3050 O O . TYR A 1 423 ? -5.548 27.113 6.060 1.00 66.75 423 TYR A O 1
ATOM 3058 N N . SER A 1 424 ? -7.492 26.181 5.429 1.00 65.50 424 SER A N 1
ATOM 3059 C CA . SER A 1 424 ? -7.893 25.867 6.806 1.00 65.50 424 SER A CA 1
ATOM 3060 C C . SER A 1 424 ? -7.668 24.396 7.181 1.00 65.50 424 SER A C 1
ATOM 3062 O O . SER A 1 424 ? -7.331 23.564 6.347 1.00 65.50 424 SER A O 1
ATOM 3064 N N . MET A 1 425 ? -7.826 24.070 8.468 1.00 65.94 425 MET A N 1
ATOM 3065 C CA . MET A 1 425 ? -7.611 22.704 8.986 1.00 65.94 425 MET A CA 1
ATOM 3066 C C . MET A 1 425 ? -8.672 21.713 8.510 1.00 65.94 425 MET A C 1
ATOM 3068 O O . MET A 1 425 ? -8.427 20.514 8.456 1.00 65.94 425 MET A O 1
ATOM 3072 N N . THR A 1 426 ? -9.866 22.224 8.229 1.00 60.25 426 THR A N 1
ATOM 3073 C CA . THR A 1 426 ? -11.039 21.434 7.856 1.00 60.25 426 THR A CA 1
ATOM 3074 C C . THR A 1 426 ? -11.546 21.788 6.465 1.00 60.25 426 THR A C 1
ATOM 3076 O O . THR A 1 426 ? -12.487 21.154 6.034 1.00 60.25 426 THR A O 1
ATOM 3079 N N . GLY A 1 427 ? -10.939 22.764 5.781 1.00 55.84 427 GLY A N 1
ATOM 3080 C CA . GLY A 1 427 ? -11.516 23.480 4.642 1.00 55.84 427 GLY A CA 1
ATOM 3081 C C . GLY A 1 427 ? -12.454 24.613 5.085 1.00 55.84 427 GLY A C 1
ATOM 3082 O O . GLY A 1 427 ? -13.337 24.410 5.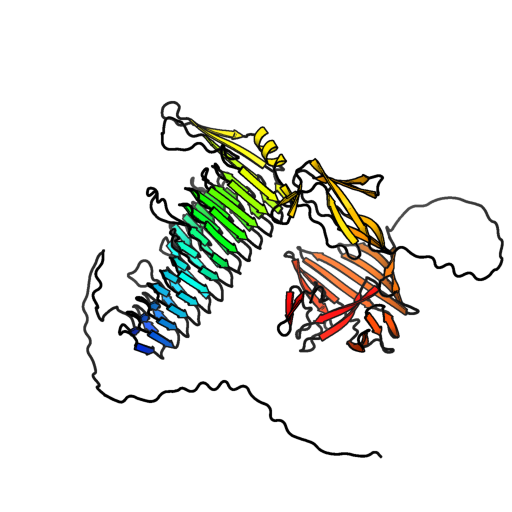913 1.00 55.84 427 GLY A O 1
ATOM 3083 N N . GLU A 1 428 ? -12.269 25.839 4.567 1.00 50.00 428 GLU A N 1
ATOM 3084 C CA . GLU A 1 428 ? -13.319 26.872 4.702 1.00 50.00 428 GLU A CA 1
ATOM 3085 C C . GLU A 1 428 ? -14.512 26.523 3.786 1.00 50.00 428 GLU A C 1
ATOM 3087 O O . GLU A 1 428 ? -15.632 26.971 4.032 1.00 50.00 428 GLU A O 1
ATOM 3092 N N . ASN A 1 429 ? -14.254 25.688 2.763 1.00 49.97 429 ASN A N 1
ATOM 3093 C CA . ASN A 1 429 ? -15.182 25.186 1.742 1.00 49.97 429 ASN A CA 1
ATOM 3094 C C . ASN A 1 429 ? -15.137 23.647 1.552 1.00 49.97 429 ASN A C 1
ATOM 3096 O O . ASN A 1 429 ? -15.828 23.141 0.669 1.00 49.97 429 ASN A O 1
ATOM 3100 N N . GLY A 1 430 ? -14.332 22.929 2.339 1.00 59.12 430 GLY A N 1
ATOM 3101 C CA . GLY A 1 430 ? -14.079 21.485 2.238 1.00 59.12 430 GLY A CA 1
ATOM 3102 C C . GLY A 1 430 ? -14.361 20.770 3.561 1.00 59.12 430 GLY A C 1
ATOM 3103 O O . GLY A 1 430 ? -14.720 21.440 4.524 1.00 59.12 430 GLY A O 1
ATOM 3104 N N . ASP A 1 431 ? -14.214 19.442 3.603 1.00 81.75 431 ASP A N 1
ATOM 3105 C CA . ASP A 1 431 ? -14.442 18.612 4.798 1.00 81.75 431 ASP A CA 1
ATOM 3106 C C . ASP A 1 431 ? -13.293 17.600 4.974 1.00 81.75 431 ASP A C 1
ATOM 3108 O O . ASP A 1 431 ? -12.851 16.971 4.009 1.00 81.75 431 ASP A O 1
ATOM 3112 N N . LEU A 1 432 ? -12.824 17.409 6.214 1.00 90.81 432 LEU A N 1
ATOM 3113 C CA . LEU A 1 432 ? -11.941 16.300 6.598 1.00 90.81 432 LEU A CA 1
ATOM 3114 C C . LEU A 1 432 ? -12.774 15.205 7.272 1.00 90.81 432 LEU A C 1
ATOM 3116 O O . LEU A 1 432 ? -13.207 15.359 8.415 1.00 90.81 432 LEU A O 1
ATOM 3120 N N . ASN A 1 433 ? -12.956 14.082 6.583 1.00 93.62 433 ASN A N 1
ATOM 3121 C CA . ASN A 1 433 ? -13.704 12.933 7.075 1.00 93.62 433 ASN A CA 1
ATOM 3122 C C . ASN A 1 433 ? -12.758 11.763 7.336 1.00 93.62 433 ASN A C 1
ATOM 3124 O O . ASN A 1 433 ? -12.170 11.196 6.415 1.00 93.62 433 ASN A O 1
ATOM 3128 N N . ILE A 1 434 ? -12.654 11.361 8.599 1.00 97.19 434 ILE A N 1
ATOM 3129 C CA . ILE A 1 434 ? -11.835 10.218 9.004 1.00 97.19 434 ILE A CA 1
ATOM 3130 C C . ILE A 1 434 ? -12.753 9.115 9.520 1.00 97.19 434 ILE A C 1
ATOM 3132 O O . ILE A 1 434 ? -13.587 9.344 10.401 1.00 97.19 434 ILE A O 1
ATOM 3136 N N . THR A 1 435 ? -12.600 7.920 8.954 1.00 98.50 435 THR A N 1
ATOM 3137 C CA . THR A 1 435 ? -13.234 6.685 9.418 1.00 98.50 435 THR A CA 1
ATOM 3138 C C . THR A 1 435 ? -12.152 5.686 9.781 1.00 98.50 435 THR A C 1
ATOM 3140 O O . THR A 1 435 ? -11.336 5.335 8.937 1.00 98.50 435 THR A O 1
ATOM 3143 N N . VAL A 1 436 ? -12.118 5.237 11.030 1.00 98.62 436 VAL A N 1
ATOM 3144 C CA . VAL A 1 436 ? -11.009 4.419 11.533 1.00 98.62 436 VAL A CA 1
ATOM 3145 C C . VAL A 1 436 ? -11.478 3.442 12.596 1.00 98.62 436 VAL A C 1
ATOM 3147 O O . VAL A 1 436 ? -12.385 3.768 13.358 1.00 98.62 436 VAL A O 1
ATOM 3150 N N . TRP A 1 437 ? -10.886 2.252 12.701 1.00 97.62 437 TRP A N 1
ATOM 3151 C CA . TRP A 1 437 ? -11.180 1.382 13.843 1.00 97.62 437 TRP A CA 1
ATOM 3152 C C . TRP A 1 437 ? -10.571 1.917 15.128 1.00 97.62 437 TRP A C 1
ATOM 3154 O O . TRP A 1 437 ? -11.298 2.116 16.104 1.00 97.62 437 TRP A O 1
ATOM 3164 N N . GLN A 1 438 ? -9.266 2.187 15.131 1.00 97.06 438 GLN A N 1
ATOM 3165 C CA . GLN A 1 438 ? -8.561 2.658 16.317 1.00 97.06 438 GLN A CA 1
ATOM 3166 C C . GLN A 1 438 ? -7.557 3.769 16.003 1.00 97.06 438 GLN A C 1
ATOM 3168 O O . GLN A 1 438 ? -6.812 3.681 15.036 1.00 97.06 438 GLN A O 1
ATOM 3173 N N . LEU A 1 439 ? -7.490 4.782 16.866 1.00 98.25 439 LEU A N 1
ATOM 3174 C CA . LEU A 1 439 ? -6.396 5.752 16.905 1.00 98.25 439 LEU A CA 1
ATOM 3175 C C . LEU A 1 439 ? -5.430 5.397 18.034 1.00 98.25 439 LEU A C 1
ATOM 3177 O O . LEU A 1 439 ? -5.869 5.098 19.150 1.00 98.25 439 LEU A O 1
ATOM 3181 N N . LYS A 1 440 ? -4.124 5.488 17.775 1.00 97.00 440 LYS A N 1
ATOM 3182 C CA . LYS A 1 440 ? -3.079 5.390 18.805 1.00 97.00 440 LYS A CA 1
ATOM 3183 C C . LYS A 1 440 ? -2.028 6.476 18.627 1.00 97.00 440 LYS A C 1
ATOM 3185 O O . LYS A 1 440 ? -1.679 6.824 17.507 1.00 97.00 440 LYS A O 1
ATOM 3190 N N . SER A 1 441 ? -1.515 6.978 19.742 1.00 96.62 441 SER A N 1
ATOM 3191 C CA . SER A 1 441 ? -0.318 7.811 19.761 1.00 96.62 441 SER A CA 1
ATOM 3192 C C . SER A 1 441 ? 0.531 7.474 20.978 1.00 96.62 441 SER A C 1
ATOM 3194 O O . SER A 1 441 ? -0.024 7.278 22.062 1.00 96.62 441 SER A O 1
ATOM 3196 N N . ASP A 1 442 ? 1.852 7.416 20.807 1.00 93.06 442 ASP A N 1
ATOM 3197 C CA . ASP A 1 442 ? 2.793 7.178 21.910 1.00 93.06 442 ASP A CA 1
ATOM 3198 C C . ASP A 1 442 ? 2.906 8.395 22.843 1.00 93.06 442 ASP A C 1
ATOM 3200 O O . ASP A 1 442 ? 3.246 8.252 24.020 1.00 93.06 442 ASP A O 1
ATOM 3204 N N . SER A 1 443 ? 2.592 9.594 22.341 1.00 91.12 443 SER A N 1
ATOM 3205 C CA . SER A 1 443 ? 2.551 10.835 23.124 1.00 91.12 443 SER A CA 1
ATOM 3206 C C . SER A 1 443 ? 1.232 11.037 23.893 1.00 91.12 443 SER A C 1
ATOM 3208 O O . SER A 1 443 ? 1.074 12.042 24.590 1.00 91.12 443 SER A O 1
ATOM 3210 N N . ASP A 1 444 ? 0.274 10.111 23.749 1.00 88.56 444 ASP A N 1
ATOM 3211 C CA . ASP A 1 444 ? -1.141 10.229 24.134 1.00 88.56 444 ASP A CA 1
ATOM 3212 C C . ASP A 1 444 ? -1.929 11.333 23.380 1.00 88.56 444 ASP A C 1
ATOM 3214 O O . ASP A 1 444 ? -3.136 11.505 23.598 1.00 88.56 444 ASP A O 1
ATOM 3218 N N . GLN A 1 445 ? -1.302 12.071 22.454 1.00 93.38 445 GLN A N 1
ATOM 3219 C CA . GLN A 1 445 ? -1.965 13.082 21.628 1.00 93.38 445 GLN A CA 1
ATOM 3220 C C . GLN A 1 445 ? -2.537 12.455 20.351 1.00 93.38 445 GLN A C 1
ATOM 3222 O O . GLN A 1 445 ? -1.864 12.329 19.337 1.00 93.38 445 GLN A O 1
ATOM 3227 N N . LEU A 1 446 ? -3.815 12.067 20.376 1.00 96.94 446 LEU A N 1
ATOM 3228 C CA . LEU A 1 446 ? -4.461 11.446 19.208 1.00 96.94 446 LEU A CA 1
ATOM 3229 C C . LEU A 1 446 ? -4.571 12.390 17.999 1.00 96.94 446 LEU A C 1
ATOM 3231 O O . LEU A 1 446 ? -4.401 11.944 16.871 1.00 96.94 446 LEU A O 1
ATOM 3235 N N . VAL A 1 447 ? -4.855 13.675 18.230 1.00 97.31 447 VAL A N 1
ATOM 3236 C CA . VAL A 1 447 ? -4.923 14.702 17.180 1.00 97.31 447 VAL A CA 1
ATOM 3237 C C . VAL A 1 447 ? -4.059 15.888 17.588 1.00 97.31 447 VAL A C 1
ATOM 3239 O O . VAL A 1 447 ? -4.220 16.406 18.696 1.00 97.31 447 VAL A O 1
ATOM 3242 N N . TYR A 1 448 ? -3.178 16.339 16.696 1.00 96.19 448 TYR A N 1
ATOM 3243 C CA . TYR A 1 448 ? -2.437 17.589 16.843 1.00 96.19 448 TYR A CA 1
ATOM 3244 C C . TYR A 1 448 ? -2.853 18.581 15.759 1.00 96.19 448 TYR A C 1
ATOM 3246 O O . TYR A 1 448 ? -2.799 18.277 14.570 1.00 96.19 448 TYR A O 1
ATOM 3254 N N . ALA A 1 449 ? -3.269 19.783 16.161 1.00 94.25 449 ALA A N 1
ATOM 3255 C CA . ALA A 1 449 ? -3.717 20.809 15.227 1.00 94.25 449 ALA A CA 1
ATOM 3256 C C . ALA A 1 449 ? -2.869 22.071 15.362 1.00 94.25 449 ALA A C 1
ATOM 3258 O O . ALA A 1 449 ? -2.744 22.649 16.445 1.00 94.25 449 ALA A O 1
ATOM 3259 N N . GLN A 1 450 ? -2.312 22.551 14.250 1.00 92.19 450 GLN A N 1
ATOM 3260 C CA . GLN A 1 450 ? -1.419 23.706 14.246 1.00 92.19 450 GLN A CA 1
ATOM 3261 C C . GLN A 1 450 ? -1.809 24.749 13.201 1.00 92.19 450 GLN A C 1
ATOM 3263 O O . GLN A 1 450 ? -1.951 24.467 12.017 1.00 92.19 450 GLN A O 1
ATOM 3268 N N . ARG A 1 451 ? -1.904 26.006 13.628 1.00 88.25 451 ARG A N 1
ATOM 3269 C CA . ARG A 1 451 ? -1.999 27.151 12.726 1.00 88.25 451 ARG A CA 1
ATOM 3270 C C . ARG A 1 451 ? -0.609 27.671 12.403 1.00 88.25 451 ARG A C 1
ATOM 3272 O O . ARG A 1 451 ? 0.160 27.996 13.313 1.00 88.25 451 ARG A O 1
ATOM 3279 N N . ARG A 1 452 ? -0.324 27.830 11.116 1.00 85.69 452 ARG A N 1
ATOM 3280 C CA . ARG A 1 452 ? 0.882 28.465 10.596 1.00 85.69 452 ARG A CA 1
ATOM 3281 C C . ARG A 1 452 ? 0.531 29.794 9.939 1.00 85.69 452 ARG A C 1
ATOM 3283 O O . ARG A 1 452 ? -0.175 29.835 8.939 1.00 85.69 452 ARG A O 1
ATOM 3290 N N . GLU A 1 453 ? 1.049 30.887 10.488 1.00 82.12 453 GLU A N 1
ATOM 3291 C CA . GLU A 1 453 ? 0.837 32.231 9.946 1.00 82.12 453 GLU A CA 1
ATOM 3292 C C . GLU A 1 453 ? 2.130 32.793 9.355 1.00 82.12 453 GLU A C 1
ATOM 3294 O O . GLU A 1 453 ? 3.145 32.929 10.049 1.00 82.12 453 GLU A O 1
ATOM 3299 N N . TYR A 1 454 ? 2.071 33.199 8.087 1.00 75.38 454 TYR A N 1
ATOM 3300 C CA . TYR A 1 454 ? 3.134 33.950 7.429 1.00 75.38 454 TYR A CA 1
ATOM 3301 C C . TYR A 1 454 ? 2.830 35.449 7.512 1.00 75.38 454 TYR A C 1
ATOM 3303 O O . TYR A 1 454 ? 2.064 35.982 6.709 1.00 75.38 454 TYR A O 1
ATOM 3311 N N . ARG A 1 455 ? 3.433 36.166 8.471 1.00 66.88 455 ARG A N 1
ATOM 3312 C CA . ARG A 1 455 ? 3.273 37.626 8.597 1.00 66.88 455 ARG A CA 1
ATOM 3313 C C . ARG A 1 455 ? 4.516 38.347 8.123 1.00 66.88 455 ARG A C 1
ATOM 3315 O O . ARG A 1 455 ? 5.583 38.170 8.694 1.00 66.88 455 ARG A O 1
ATOM 3322 N N . ASP A 1 456 ? 4.367 39.243 7.154 1.00 60.66 456 ASP A N 1
ATOM 3323 C CA . ASP A 1 456 ? 5.444 40.167 6.797 1.00 60.66 456 ASP A CA 1
ATOM 3324 C C . ASP A 1 456 ? 5.182 41.519 7.457 1.00 60.66 456 ASP A C 1
ATOM 3326 O O . ASP A 1 456 ? 4.441 42.362 6.943 1.00 60.66 456 ASP A O 1
ATOM 3330 N N . SER A 1 457 ? 5.729 41.694 8.655 1.00 52.94 457 SER A N 1
ATOM 3331 C CA . SER A 1 457 ? 5.919 43.020 9.226 1.00 52.94 457 SER A CA 1
ATOM 3332 C C . SER A 1 457 ? 7.312 43.488 8.810 1.00 52.94 457 SER A C 1
ATOM 3334 O O . SER A 1 457 ? 8.306 43.133 9.438 1.00 52.94 457 SER A O 1
ATOM 3336 N N . ASP A 1 458 ? 7.355 44.267 7.729 1.00 50.25 458 ASP A N 1
ATOM 3337 C CA . ASP A 1 458 ? 8.480 45.125 7.329 1.00 50.25 458 ASP A CA 1
ATOM 3338 C C . ASP A 1 458 ? 9.663 44.476 6.571 1.00 50.25 458 ASP A C 1
ATOM 3340 O O . ASP A 1 458 ? 10.748 45.057 6.530 1.00 50.25 458 ASP A O 1
ATOM 3344 N N . GLY A 1 459 ? 9.472 43.332 5.897 1.00 50.31 459 GLY A N 1
ATOM 3345 C CA . GLY A 1 459 ? 10.512 42.671 5.087 1.00 50.31 459 GLY A CA 1
ATOM 3346 C C . GLY A 1 459 ? 11.358 41.652 5.861 1.00 50.31 459 GLY A C 1
ATOM 3347 O O . GLY A 1 459 ? 12.368 41.174 5.349 1.00 50.31 459 GLY A O 1
ATOM 3348 N N . ASN A 1 460 ? 10.931 41.318 7.082 1.00 50.59 460 ASN A N 1
ATOM 3349 C CA . ASN A 1 460 ? 11.465 40.267 7.948 1.00 50.59 460 ASN A CA 1
ATOM 3350 C C . ASN A 1 460 ? 10.315 39.323 8.331 1.00 50.59 460 ASN A C 1
ATOM 3352 O O . ASN A 1 460 ? 9.891 39.296 9.488 1.00 50.59 460 ASN A O 1
ATOM 3356 N N . GLY A 1 461 ? 9.767 38.599 7.352 1.00 56.25 461 GLY A N 1
ATOM 3357 C CA . GLY A 1 461 ? 8.632 37.699 7.552 1.00 56.25 461 GLY A CA 1
ATOM 3358 C C . GLY A 1 461 ? 8.765 36.841 8.817 1.00 56.25 461 GLY A C 1
ATOM 3359 O O . GLY A 1 461 ? 9.697 36.052 8.951 1.00 56.25 461 GLY A O 1
ATOM 3360 N N . THR A 1 462 ? 7.834 37.002 9.756 1.00 58.31 462 THR A N 1
ATOM 3361 C CA . THR A 1 462 ? 7.699 36.147 10.938 1.00 58.31 462 THR A CA 1
ATOM 3362 C C . THR A 1 462 ? 6.788 34.975 10.583 1.00 58.31 462 THR A C 1
ATOM 3364 O O . THR A 1 462 ? 5.639 35.161 10.187 1.00 58.31 462 THR A O 1
ATOM 3367 N N . ASN A 1 463 ? 7.333 33.762 10.684 1.00 72.31 463 ASN A N 1
ATOM 3368 C CA . ASN A 1 463 ? 6.605 32.501 10.561 1.00 72.31 463 ASN A CA 1
ATOM 3369 C C . ASN A 1 463 ? 6.215 32.064 11.979 1.00 72.31 463 ASN A C 1
ATOM 3371 O O . ASN A 1 463 ? 7.083 31.665 12.756 1.00 72.31 463 ASN A O 1
ATOM 3375 N N . SER A 1 464 ? 4.941 32.213 12.339 1.00 81.81 464 SER A N 1
ATOM 3376 C CA . SER A 1 464 ? 4.430 31.822 13.657 1.00 81.81 464 SER A CA 1
ATOM 3377 C C . SER A 1 464 ? 3.688 30.495 13.555 1.00 81.81 464 SER A C 1
ATOM 3379 O O . SER A 1 464 ? 2.871 30.314 12.655 1.00 81.81 464 SER A O 1
ATOM 3381 N N . ARG A 1 465 ? 3.967 29.576 14.484 1.00 86.00 465 ARG A N 1
ATOM 3382 C CA . ARG A 1 465 ? 3.251 28.307 14.650 1.00 86.00 465 ARG A CA 1
ATOM 3383 C C . ARG A 1 465 ? 2.521 28.336 15.989 1.00 86.00 465 ARG A C 1
ATOM 3385 O O . ARG A 1 465 ? 3.152 28.592 17.012 1.00 86.00 465 ARG A O 1
ATOM 3392 N N . THR A 1 466 ? 1.210 28.113 15.975 1.00 89.38 466 THR A N 1
ATOM 3393 C CA . THR A 1 466 ? 0.364 28.140 17.177 1.00 89.38 466 THR A CA 1
ATOM 3394 C C . THR A 1 466 ? -0.542 26.918 17.210 1.00 89.38 466 THR A C 1
ATOM 3396 O O . THR A 1 466 ? -1.347 26.720 16.304 1.00 89.38 466 THR A O 1
ATOM 3399 N N . GLU A 1 467 ? -0.441 26.126 18.270 1.00 92.94 467 GLU A N 1
ATOM 3400 C CA . GLU A 1 467 ? -1.327 24.988 18.530 1.00 92.94 467 GLU A CA 1
ATOM 3401 C C . GLU A 1 467 ? -2.794 25.427 18.694 1.00 92.94 467 GLU A C 1
ATOM 3403 O O . GLU A 1 467 ? -3.075 26.479 19.274 1.00 92.94 467 GLU A O 1
ATOM 3408 N N . GLN A 1 468 ? -3.729 24.624 18.179 1.00 93.00 468 GLN A N 1
ATOM 3409 C CA . GLN A 1 468 ? -5.167 24.898 18.156 1.00 93.00 468 GLN A CA 1
ATOM 3410 C C . GLN A 1 468 ? -5.955 23.807 18.901 1.00 93.00 468 GLN A C 1
ATOM 3412 O O . GLN A 1 468 ? -6.675 23.018 18.294 1.00 93.00 468 GLN A O 1
ATOM 3417 N N . LYS A 1 469 ? -5.875 23.787 20.237 1.00 92.38 469 LYS A N 1
ATOM 3418 C CA . LYS A 1 469 ? -6.552 22.778 21.080 1.00 92.38 469 LYS A CA 1
ATOM 3419 C C . LYS A 1 469 ? -8.063 22.658 20.852 1.00 92.38 469 LYS A C 1
ATOM 3421 O O . LYS A 1 469 ? -8.595 21.553 20.851 1.00 92.38 469 LYS A O 1
ATOM 3426 N N . ASP A 1 470 ? -8.753 23.775 20.622 1.00 90.50 470 ASP A N 1
ATOM 3427 C CA . ASP A 1 470 ? -10.197 23.749 20.352 1.00 90.50 470 ASP A CA 1
ATOM 3428 C C . ASP A 1 470 ? -10.516 23.000 19.047 1.00 90.50 470 ASP A C 1
ATOM 3430 O O . ASP A 1 470 ? -11.532 22.310 18.963 1.00 90.50 470 ASP A O 1
ATOM 3434 N N . LYS A 1 471 ? -9.625 23.095 18.049 1.00 90.38 471 LYS A N 1
ATOM 3435 C CA . LYS A 1 471 ? -9.757 22.392 16.769 1.00 90.38 471 LYS A CA 1
ATOM 3436 C C . LYS A 1 471 ? -9.407 20.913 16.874 1.00 90.38 471 LYS A C 1
ATOM 3438 O O . LYS A 1 471 ? -10.093 20.109 16.255 1.00 90.38 471 LYS A O 1
ATOM 3443 N N . GLU A 1 472 ? -8.426 20.541 17.697 1.00 93.56 472 GLU A N 1
ATOM 3444 C CA . GLU A 1 472 ? -8.140 19.128 17.999 1.00 93.56 472 GLU A CA 1
ATOM 3445 C C . GLU A 1 472 ? -9.391 18.413 18.529 1.00 93.56 472 GLU A C 1
ATOM 3447 O O . GLU A 1 472 ? -9.762 17.350 18.039 1.00 93.56 472 GLU A O 1
ATOM 3452 N N . GLU A 1 473 ? -10.087 19.030 19.490 1.00 93.44 473 GLU A N 1
ATOM 3453 C CA . GLU A 1 473 ? -11.314 18.479 20.077 1.00 93.44 473 GLU A CA 1
ATOM 3454 C C . GLU A 1 473 ? -12.509 18.485 19.113 1.00 93.44 473 GLU A C 1
ATOM 3456 O O . GLU A 1 473 ? -13.377 17.617 19.206 1.00 93.44 473 GLU A O 1
ATOM 3461 N N . GLU A 1 474 ? -12.594 19.462 18.207 1.00 92.06 474 GLU A N 1
ATOM 3462 C CA . GLU A 1 474 ? -13.608 19.490 17.146 1.00 92.06 474 GLU A CA 1
ATOM 3463 C C . GLU A 1 474 ? -13.413 18.325 16.172 1.00 92.06 474 GLU A C 1
ATOM 3465 O O . GLU A 1 474 ? -14.361 17.592 15.895 1.00 92.06 474 GLU A O 1
ATOM 3470 N N . ILE A 1 475 ? -12.176 18.113 15.717 1.00 92.62 475 ILE A N 1
ATOM 3471 C CA . ILE A 1 475 ? -11.826 17.026 14.801 1.00 92.62 475 ILE A CA 1
ATOM 3472 C C . ILE A 1 475 ? -12.088 15.681 15.468 1.00 92.62 475 ILE A C 1
ATOM 3474 O O . ILE A 1 475 ? -12.827 14.879 14.909 1.00 92.62 475 ILE A O 1
ATOM 3478 N N . LEU A 1 476 ? -11.581 15.461 16.687 1.00 93.69 476 LEU A N 1
ATOM 3479 C CA . LEU A 1 476 ? -11.773 14.212 17.435 1.00 93.69 476 LEU A CA 1
ATOM 3480 C C . LEU A 1 476 ? -13.241 13.792 17.559 1.00 93.69 476 LEU A C 1
ATOM 3482 O O . LEU A 1 476 ? -13.556 12.611 17.416 1.00 93.69 476 LEU A O 1
ATOM 3486 N N . LYS A 1 477 ? -14.144 14.751 17.796 1.00 93.69 477 LYS A N 1
ATOM 3487 C CA . LYS A 1 477 ? -15.589 14.490 17.915 1.00 93.69 477 LYS A CA 1
ATOM 3488 C C . LYS A 1 477 ? -16.249 14.120 16.593 1.00 93.69 477 LYS A C 1
ATOM 3490 O O . LYS A 1 477 ? -17.275 13.446 16.615 1.00 93.69 477 LYS A O 1
ATOM 3495 N N . ASN A 1 478 ? -15.676 14.549 15.473 1.00 94.25 478 ASN A N 1
ATOM 3496 C CA . ASN A 1 478 ? -16.200 14.282 14.137 1.00 94.25 478 ASN A CA 1
ATOM 3497 C C . ASN A 1 478 ? -15.654 12.976 13.533 1.00 94.25 478 ASN A C 1
ATOM 3499 O O . ASN A 1 478 ? -16.172 12.519 12.514 1.00 94.25 478 ASN A O 1
ATOM 3503 N N . ILE A 1 479 ? -14.656 12.338 14.158 1.00 97.19 479 ILE A N 1
ATOM 3504 C CA . ILE A 1 479 ? -14.115 11.049 13.703 1.00 97.19 479 ILE A CA 1
ATOM 3505 C C . ILE A 1 479 ? -15.187 9.960 13.800 1.00 97.19 479 ILE A C 1
ATOM 3507 O O . ILE A 1 479 ? -15.919 9.855 14.789 1.00 97.19 479 ILE A O 1
ATOM 3511 N N . ASN A 1 480 ? -15.265 9.133 12.760 1.00 97.88 480 ASN A N 1
ATOM 3512 C CA . ASN A 1 480 ? -16.150 7.981 12.682 1.00 97.88 480 ASN A CA 1
ATOM 3513 C C . ASN A 1 480 ? -15.392 6.724 13.128 1.00 97.88 480 ASN A C 1
ATOM 3515 O O . ASN A 1 480 ? -14.574 6.195 12.377 1.00 97.88 480 ASN A O 1
ATOM 3519 N N . TYR A 1 481 ? -15.667 6.219 14.331 1.00 97.94 481 TYR A N 1
ATOM 3520 C CA . TYR A 1 481 ? -15.020 5.002 14.822 1.00 97.94 481 TYR A CA 1
ATOM 3521 C C . TYR A 1 481 ? -15.754 3.754 14.338 1.00 97.94 481 TYR A C 1
ATOM 3523 O O . TYR A 1 481 ? -16.961 3.626 14.559 1.00 97.94 481 TYR A O 1
ATOM 3531 N N . ILE A 1 482 ? -15.036 2.830 13.698 1.00 97.69 482 ILE A N 1
ATOM 3532 C CA . ILE A 1 482 ? -15.574 1.549 13.229 1.00 97.69 482 ILE A CA 1
ATOM 3533 C C . ILE A 1 482 ? -15.871 0.656 14.437 1.00 97.69 482 ILE A C 1
ATOM 3535 O O . ILE A 1 482 ? -15.010 0.402 15.280 1.00 97.69 482 ILE A O 1
ATOM 3539 N N . ILE A 1 483 ? -17.099 0.144 14.498 1.00 95.56 483 ILE A N 1
ATOM 3540 C CA . ILE A 1 483 ? -17.550 -0.821 15.500 1.00 95.56 483 ILE A CA 1
ATOM 3541 C C . ILE A 1 483 ? -17.537 -2.207 14.862 1.00 95.56 483 ILE A C 1
ATOM 3543 O O . ILE A 1 483 ? -18.425 -2.546 14.074 1.00 95.56 483 ILE A O 1
ATOM 3547 N N . ARG A 1 484 ? -16.522 -3.009 15.196 1.00 91.62 484 ARG A N 1
ATOM 3548 C CA . ARG A 1 484 ? -16.380 -4.372 14.674 1.00 91.62 484 ARG A CA 1
ATOM 3549 C C . ARG A 1 484 ? -17.235 -5.352 15.469 1.00 91.62 484 ARG A C 1
ATOM 3551 O O . ARG A 1 484 ? -17.380 -5.230 16.688 1.00 91.62 484 ARG A O 1
ATOM 3558 N N . THR A 1 485 ? -17.791 -6.331 14.770 1.00 87.38 485 THR A N 1
ATOM 3559 C CA . THR A 1 485 ? -18.550 -7.432 15.363 1.00 87.38 485 THR A CA 1
ATOM 3560 C C . THR A 1 485 ? -18.070 -8.744 14.776 1.00 87.38 485 THR A C 1
ATOM 3562 O O . THR A 1 485 ? -18.075 -8.886 13.554 1.00 87.38 485 THR A O 1
ATOM 3565 N N . ASP A 1 486 ? -17.738 -9.701 15.632 1.00 79.50 486 ASP A N 1
ATOM 3566 C CA . ASP A 1 486 ? -17.447 -11.063 15.198 1.00 79.50 486 ASP A CA 1
ATOM 3567 C C . ASP A 1 486 ? -18.708 -11.741 14.662 1.00 79.50 486 ASP A C 1
ATOM 3569 O O . ASP A 1 486 ? -19.834 -11.481 15.111 1.00 79.50 486 ASP A O 1
ATOM 3573 N N . GLU A 1 487 ? -18.511 -12.687 13.747 1.00 74.06 487 GLU A N 1
ATOM 3574 C CA . GLU A 1 487 ? -19.547 -13.661 13.438 1.00 74.06 487 GLU A CA 1
ATOM 3575 C C . GLU A 1 487 ? -19.805 -14.554 14.658 1.00 74.06 487 GLU A C 1
ATOM 3577 O O . GLU A 1 487 ? -18.886 -15.072 15.295 1.00 74.06 487 GLU A O 1
ATOM 3582 N N . VAL A 1 488 ? -21.082 -14.742 14.997 1.00 72.38 488 VAL A N 1
ATOM 3583 C CA . VAL A 1 488 ? -21.492 -15.534 16.161 1.00 72.38 488 VAL A CA 1
ATOM 3584 C C . VAL A 1 488 ? -22.284 -16.746 15.695 1.00 72.38 488 VAL A C 1
ATOM 3586 O O . VAL A 1 488 ? -23.433 -16.632 15.273 1.00 72.38 488 VAL A O 1
ATOM 3589 N N . SER A 1 489 ? -21.709 -17.939 15.827 1.00 71.44 489 SER A N 1
ATOM 3590 C CA . SER A 1 489 ? -22.433 -19.186 15.563 1.00 71.44 489 SER A CA 1
ATOM 3591 C C . SER A 1 489 ? -23.668 -19.292 16.466 1.00 71.44 489 SER A C 1
ATOM 3593 O O . SER A 1 489 ? -23.567 -19.168 17.686 1.00 71.44 489 SER A O 1
ATOM 3595 N N . ASN A 1 490 ? -24.837 -19.567 15.878 1.00 73.69 490 ASN A N 1
ATOM 3596 C CA . ASN A 1 490 ? -26.127 -19.697 16.576 1.00 73.69 490 ASN A CA 1
ATOM 3597 C C . ASN A 1 490 ? -26.687 -18.397 17.182 1.00 73.69 490 ASN A C 1
ATOM 3599 O O . ASN A 1 490 ? -27.542 -18.442 18.071 1.00 73.69 490 ASN A O 1
ATOM 3603 N N . GLY A 1 491 ? -26.270 -17.238 16.678 1.00 77.19 491 GLY A N 1
ATOM 3604 C CA . GLY A 1 491 ? -26.919 -15.969 16.976 1.00 77.19 491 GLY A CA 1
ATOM 3605 C C . GLY A 1 491 ? -26.497 -14.860 16.026 1.00 77.19 491 GLY A C 1
ATOM 3606 O O . GLY A 1 491 ? -25.809 -15.091 15.040 1.00 77.19 491 GLY A O 1
ATOM 3607 N N . THR A 1 492 ? -26.937 -13.645 16.312 1.00 83.06 492 THR A N 1
ATOM 3608 C CA . THR A 1 492 ? -26.554 -12.450 15.561 1.00 83.06 492 THR A CA 1
ATOM 3609 C C . THR A 1 492 ? -26.350 -11.291 16.521 1.00 83.06 492 THR A C 1
ATOM 3611 O O . THR A 1 492 ? -27.121 -11.100 17.464 1.00 83.06 492 THR A O 1
ATOM 3614 N N . ILE A 1 493 ? -25.301 -10.503 16.288 1.00 88.81 493 ILE A N 1
ATOM 3615 C CA . ILE A 1 493 ? -25.122 -9.210 16.946 1.00 88.81 493 ILE A CA 1
ATOM 3616 C C . ILE A 1 493 ? -25.746 -8.161 16.036 1.00 88.81 493 ILE A C 1
ATOM 3618 O O . ILE A 1 493 ? -25.427 -8.070 14.855 1.00 88.81 493 ILE A O 1
ATOM 3622 N N . THR A 1 494 ? -26.652 -7.366 16.589 1.00 88.31 494 THR A N 1
ATOM 3623 C CA . THR A 1 494 ? -27.259 -6.232 15.897 1.00 88.31 494 THR A CA 1
ATOM 3624 C C . THR A 1 494 ? -26.905 -4.955 16.635 1.00 88.31 494 THR A C 1
ATOM 3626 O O . THR A 1 494 ? -26.967 -4.891 17.867 1.00 88.31 494 THR A O 1
ATOM 3629 N N . LEU A 1 495 ? -26.510 -3.949 15.863 1.00 93.75 495 LEU A N 1
ATOM 3630 C CA . LEU A 1 495 ? -26.152 -2.631 16.359 1.00 93.75 495 LEU A CA 1
ATOM 3631 C C . LEU A 1 495 ? -27.285 -1.658 16.044 1.00 93.75 495 LEU A C 1
ATOM 3633 O O . LEU A 1 495 ? -27.914 -1.716 14.987 1.00 93.75 495 LEU A O 1
ATOM 3637 N N . SER A 1 496 ? -27.582 -0.775 16.985 1.00 92.00 496 SER A N 1
ATOM 3638 C CA . SER A 1 496 ? -28.524 0.326 16.814 1.00 92.00 496 SER A CA 1
ATOM 3639 C C . SER A 1 496 ? -27.894 1.604 17.339 1.00 92.00 496 SER A C 1
ATOM 3641 O O . SER A 1 496 ? -27.232 1.594 18.374 1.00 92.00 496 SER A O 1
ATOM 3643 N N . GLY A 1 497 ? -28.108 2.707 16.623 1.00 90.56 497 GLY A N 1
ATOM 3644 C CA . GLY A 1 497 ? -27.412 3.962 16.900 1.00 90.56 497 GLY A CA 1
ATOM 3645 C C . GLY A 1 497 ? -26.040 4.060 16.233 1.00 90.56 497 GLY A C 1
ATOM 3646 O O . GLY A 1 497 ? -25.245 4.874 16.672 1.00 90.56 497 GLY A O 1
ATOM 3647 N N . THR A 1 498 ? -25.756 3.261 15.201 1.00 95.75 498 THR A N 1
ATOM 3648 C CA . THR A 1 498 ? -24.599 3.430 14.305 1.00 95.75 498 THR A CA 1
ATOM 3649 C C . THR A 1 498 ? -25.022 4.077 12.984 1.00 95.75 498 THR A C 1
ATOM 3651 O O . THR A 1 498 ? -26.197 4.041 12.606 1.00 95.75 498 THR A O 1
ATOM 3654 N N . THR A 1 499 ? -24.054 4.640 12.267 1.00 94.56 499 THR A N 1
ATOM 3655 C CA . THR A 1 499 ? -24.185 5.107 10.881 1.00 94.56 499 THR A CA 1
ATOM 3656 C C . THR A 1 499 ? -23.413 4.154 9.971 1.00 94.56 499 THR A C 1
ATOM 3658 O O . THR A 1 499 ? -22.364 3.655 10.358 1.00 94.56 499 THR A O 1
ATOM 3661 N N . LEU A 1 500 ? -23.919 3.860 8.770 1.00 93.06 500 LEU A N 1
ATOM 3662 C CA . LEU A 1 500 ? -23.187 3.043 7.798 1.00 93.06 500 LEU A CA 1
ATOM 3663 C C . LEU A 1 500 ? -22.349 3.955 6.894 1.00 93.06 500 LEU A C 1
ATOM 3665 O O . LEU A 1 500 ? -22.917 4.687 6.085 1.00 93.06 500 LEU A O 1
ATOM 3669 N N . ILE A 1 501 ? -21.023 3.895 7.010 1.00 88.38 501 ILE A N 1
ATOM 3670 C CA . ILE A 1 501 ? -20.081 4.666 6.184 1.00 88.38 501 ILE A CA 1
ATOM 3671 C C . ILE A 1 501 ? -19.169 3.685 5.458 1.00 88.38 501 ILE A C 1
ATOM 3673 O O . ILE A 1 501 ? -18.490 2.883 6.089 1.00 88.38 501 ILE A O 1
ATOM 3677 N N . SER A 1 502 ? -19.189 3.711 4.123 1.00 83.62 502 SER A N 1
ATOM 3678 C CA . SER A 1 502 ? -18.346 2.853 3.271 1.00 83.62 502 SER A CA 1
ATOM 3679 C C . SER A 1 502 ? -18.387 1.356 3.625 1.00 83.62 502 SER A C 1
ATOM 3681 O O . SER A 1 502 ? -17.396 0.647 3.492 1.00 83.62 502 SER A O 1
ATOM 3683 N N . GLY A 1 503 ? -19.550 0.871 4.077 1.00 88.69 503 GLY A N 1
ATOM 3684 C CA . GLY A 1 503 ? -19.766 -0.524 4.478 1.00 88.69 503 GLY A CA 1
ATOM 3685 C C . GLY A 1 503 ? -19.497 -0.829 5.957 1.00 88.69 503 GLY A C 1
ATOM 3686 O O . GLY A 1 503 ? -19.812 -1.931 6.399 1.00 88.69 503 GLY A O 1
ATOM 3687 N N . TYR A 1 504 ? -19.002 0.135 6.735 1.00 92.00 504 TYR A N 1
ATOM 3688 C CA . TYR A 1 504 ? -18.706 -0.021 8.159 1.00 92.00 504 TYR A CA 1
ATOM 3689 C C . TYR A 1 504 ? -19.800 0.568 9.045 1.00 92.00 504 TYR A C 1
ATOM 3691 O O . TYR A 1 504 ? -20.307 1.658 8.781 1.00 92.00 504 TYR A O 1
ATOM 3699 N N . ASN A 1 505 ? -20.136 -0.131 10.131 1.00 95.25 505 ASN A N 1
ATOM 3700 C CA . ASN A 1 505 ? -20.906 0.461 11.220 1.00 95.25 505 ASN A CA 1
ATOM 3701 C C . ASN A 1 505 ? -20.002 1.413 11.997 1.00 95.25 505 ASN A C 1
ATOM 3703 O O . ASN A 1 505 ? -19.023 0.970 12.593 1.00 95.25 505 ASN A O 1
ATOM 3707 N N . THR A 1 506 ? -20.343 2.695 12.016 1.00 96.94 506 THR A N 1
ATOM 3708 C CA . THR A 1 506 ? -19.563 3.729 12.687 1.00 96.94 506 THR A CA 1
ATOM 3709 C C . THR A 1 506 ? -20.370 4.464 13.747 1.00 96.94 506 THR A C 1
ATOM 3711 O O . THR A 1 506 ? -21.603 4.525 13.701 1.00 96.94 506 THR A O 1
ATOM 3714 N N . ALA A 1 507 ? -19.666 5.019 14.725 1.00 96.88 507 ALA A N 1
ATOM 3715 C CA . ALA A 1 507 ? -20.214 5.932 15.716 1.00 96.88 507 ALA A CA 1
ATOM 3716 C C . ALA A 1 507 ? -19.120 6.897 16.200 1.00 96.88 507 ALA A C 1
ATOM 3718 O O . ALA A 1 507 ? -17.931 6.591 16.113 1.00 96.88 507 ALA A O 1
ATOM 3719 N N . HIS A 1 508 ? -19.517 8.064 16.700 1.00 96.31 508 HIS A N 1
ATOM 3720 C CA . HIS A 1 508 ? -18.586 9.055 17.240 1.00 96.31 508 HIS A CA 1
ATOM 3721 C C . HIS A 1 508 ? -18.199 8.742 18.687 1.00 96.31 508 HIS A C 1
ATOM 3723 O O . HIS A 1 508 ? -18.883 7.986 19.379 1.00 96.31 508 HIS A O 1
ATOM 3729 N N . GLU A 1 509 ? -17.121 9.357 19.176 1.00 94.62 509 GLU A N 1
ATOM 3730 C CA . GLU A 1 509 ? -16.753 9.297 20.594 1.00 94.62 509 GLU A CA 1
ATOM 3731 C C . GLU A 1 509 ? -17.943 9.681 21.490 1.00 94.62 509 GLU A C 1
ATOM 3733 O O . GLU A 1 509 ? -18.694 10.612 21.199 1.00 94.62 509 GLU A O 1
ATOM 3738 N N . SER A 1 510 ? -18.096 8.982 22.618 1.00 92.81 510 SER A N 1
ATOM 3739 C CA . SER A 1 510 ? -19.166 9.191 23.604 1.00 92.81 510 SER A CA 1
ATOM 3740 C C . SER A 1 510 ? -20.589 8.933 23.094 1.00 92.81 510 SER A C 1
ATOM 3742 O O . SER A 1 510 ? -21.541 9.066 23.866 1.00 92.81 510 SER A O 1
ATOM 3744 N N . GLN A 1 511 ? -20.763 8.533 21.833 1.00 94.25 511 GLN A N 1
ATOM 3745 C CA . GLN A 1 511 ? -22.051 8.097 21.316 1.00 94.25 511 GLN A CA 1
ATOM 3746 C C . GLN A 1 511 ? -22.460 6.777 21.975 1.00 94.25 511 GLN A C 1
ATOM 3748 O O . GLN A 1 511 ? -21.643 5.873 22.167 1.00 94.25 511 GLN A O 1
ATOM 3753 N N . GLU A 1 512 ? -23.741 6.668 22.320 1.00 94.50 512 GLU A N 1
ATOM 3754 C CA . GLU A 1 512 ? -24.318 5.427 22.822 1.00 94.50 512 GLU A CA 1
ATOM 3755 C C . GLU A 1 512 ? -24.741 4.534 21.652 1.00 94.50 512 GLU A C 1
ATOM 3757 O O . GLU A 1 512 ? -25.571 4.918 20.827 1.00 94.50 512 GLU A O 1
ATOM 3762 N N . VAL A 1 513 ? -24.191 3.324 21.607 1.00 95.19 513 VAL A N 1
ATOM 3763 C CA . VAL A 1 513 ? -24.574 2.270 20.666 1.00 95.19 513 VAL A CA 1
ATOM 3764 C C . VAL A 1 513 ? -25.277 1.166 21.442 1.00 95.19 513 VAL A C 1
ATOM 3766 O O . VAL A 1 513 ? -24.740 0.616 22.406 1.00 95.19 513 VAL A O 1
ATOM 3769 N N . ILE A 1 514 ? -26.492 0.829 21.018 1.00 94.12 514 ILE A N 1
ATOM 3770 C CA . ILE A 1 514 ? -27.262 -0.265 21.601 1.00 94.12 514 ILE A CA 1
ATOM 3771 C C . ILE A 1 514 ? -26.916 -1.554 20.870 1.00 94.12 514 ILE A C 1
ATOM 3773 O O . ILE A 1 514 ? -27.060 -1.664 19.653 1.00 94.12 514 ILE A O 1
ATOM 3777 N N . ILE A 1 515 ? -26.488 -2.540 21.643 1.00 94.31 515 ILE A N 1
ATOM 3778 C CA . ILE A 1 515 ? -26.106 -3.865 21.188 1.00 94.31 515 ILE A CA 1
ATOM 3779 C C . ILE A 1 515 ? -27.196 -4.833 21.619 1.00 94.31 515 ILE A C 1
ATOM 3781 O O . ILE A 1 515 ? -27.497 -4.991 22.810 1.00 94.31 515 ILE A O 1
ATOM 3785 N N . LYS A 1 516 ? -27.771 -5.520 20.640 1.00 90.69 516 LYS A N 1
ATOM 3786 C CA . LYS A 1 516 ? -28.717 -6.604 20.869 1.00 90.69 516 LYS A CA 1
ATOM 3787 C C . LYS A 1 516 ? -28.156 -7.877 20.263 1.00 90.69 516 LYS A C 1
ATOM 3789 O O . LYS A 1 516 ? -27.852 -7.919 19.074 1.00 90.69 516 LYS A O 1
ATOM 3794 N N . VAL A 1 517 ? -28.065 -8.915 21.089 1.00 90.31 517 VAL A N 1
ATOM 3795 C CA . VAL A 1 517 ? -27.714 -10.258 20.631 1.00 90.31 517 VAL A CA 1
ATOM 3796 C C . VAL A 1 517 ? -28.991 -11.074 20.523 1.00 90.31 517 VAL A C 1
ATOM 3798 O O . VAL A 1 517 ? -29.690 -11.274 21.518 1.00 90.31 517 VAL A O 1
ATOM 3801 N N . GLU A 1 518 ? -29.311 -11.521 19.316 1.00 85.31 518 GLU A N 1
ATOM 3802 C CA . GLU A 1 518 ? -30.401 -12.462 19.087 1.00 85.31 518 GLU A CA 1
ATOM 3803 C C . GLU A 1 518 ? -29.830 -13.873 19.066 1.00 85.31 518 GLU A C 1
ATOM 3805 O O . GLU A 1 518 ? -28.872 -14.154 18.351 1.00 85.31 518 GLU A O 1
ATOM 3810 N N . THR A 1 519 ? -30.395 -14.768 19.873 1.00 81.69 519 THR A N 1
ATOM 3811 C CA . THR A 1 519 ? -29.967 -16.165 19.909 1.00 81.69 519 THR A CA 1
ATOM 3812 C C . THR A 1 519 ? -30.885 -17.031 19.062 1.00 81.69 519 THR A C 1
ATOM 3814 O O . THR A 1 519 ? -32.102 -16.826 19.006 1.00 81.69 519 THR A O 1
ATOM 3817 N N . ALA A 1 520 ? -30.306 -18.031 18.405 1.00 79.50 520 ALA A N 1
ATOM 3818 C CA . ALA A 1 520 ? -31.072 -19.082 17.764 1.00 79.50 520 ALA A CA 1
ATOM 3819 C C . ALA A 1 520 ? -31.851 -19.897 18.811 1.00 79.50 520 ALA A C 1
ATOM 3821 O O . ALA A 1 520 ? -31.520 -19.937 20.001 1.00 79.50 520 ALA A O 1
ATOM 3822 N N . SER A 1 521 ? -32.909 -20.575 18.362 1.00 78.50 521 SER A N 1
ATOM 3823 C CA . SER A 1 521 ? -33.723 -21.418 19.240 1.00 78.50 521 SER A CA 1
ATOM 3824 C C . SER A 1 521 ? -32.867 -22.486 19.925 1.00 78.50 521 SER A C 1
ATOM 3826 O O . SER A 1 521 ? -32.062 -23.149 19.279 1.00 78.50 521 SER A O 1
ATOM 3828 N N . GLY A 1 522 ? -33.052 -22.653 21.236 1.00 71.50 522 GLY A N 1
ATOM 3829 C CA . GLY A 1 522 ? -32.254 -23.580 22.035 1.00 71.50 522 GLY A CA 1
ATOM 3830 C C . GLY A 1 522 ? -30.928 -23.005 22.532 1.00 71.50 522 GLY A C 1
ATOM 3831 O O . GLY A 1 522 ? -30.199 -23.747 23.177 1.00 71.50 522 GLY A O 1
ATOM 3832 N N . TYR A 1 523 ? -30.637 -21.718 22.306 1.00 79.31 523 TYR A N 1
ATOM 3833 C CA . TYR A 1 523 ? -29.448 -21.034 22.823 1.00 79.31 523 TYR A CA 1
ATOM 3834 C C . TYR A 1 523 ? -29.811 -19.790 23.646 1.00 79.31 523 TYR A C 1
ATOM 3836 O O . TYR A 1 523 ? -30.823 -19.130 23.403 1.00 79.31 523 TYR A O 1
ATOM 3844 N N . GLN A 1 524 ? -28.967 -19.460 24.620 1.00 75.94 524 GLN A N 1
ATOM 3845 C CA . GLN A 1 524 ? -29.037 -18.267 25.459 1.00 75.94 524 GLN A CA 1
ATOM 3846 C C . GLN A 1 524 ? -27.706 -17.506 25.420 1.00 75.94 524 GLN A C 1
ATOM 3848 O O . GLN A 1 524 ? -26.653 -18.087 25.167 1.00 75.94 524 GLN A O 1
ATOM 3853 N N . LEU A 1 525 ? -27.760 -16.200 25.674 1.00 85.06 525 LEU A N 1
ATOM 3854 C CA . LEU A 1 525 ? -26.575 -15.354 25.778 1.00 85.06 525 LEU A CA 1
ATOM 3855 C C . LEU A 1 525 ? -25.921 -15.528 27.153 1.00 85.06 525 LEU A C 1
ATOM 3857 O O . LEU A 1 525 ? -26.544 -15.213 28.168 1.00 85.06 525 LEU A O 1
ATOM 3861 N N . ASP A 1 526 ? -24.657 -15.946 27.173 1.00 80.06 526 ASP A N 1
ATOM 3862 C CA . ASP A 1 526 ? -23.858 -16.024 28.400 1.00 80.06 526 ASP A CA 1
ATOM 3863 C C . ASP A 1 526 ? -23.120 -14.712 28.663 1.00 80.06 526 ASP A C 1
ATOM 3865 O O . ASP A 1 526 ? -23.202 -14.145 29.755 1.00 80.06 526 ASP A O 1
ATOM 3869 N N . ALA A 1 527 ? -22.398 -14.215 27.655 1.00 78.75 527 ALA A N 1
ATOM 3870 C CA . ALA A 1 527 ? -21.580 -13.016 27.772 1.00 78.75 527 ALA A CA 1
ATOM 3871 C C . ALA A 1 527 ? -21.444 -12.286 26.434 1.00 78.75 527 ALA A C 1
ATOM 3873 O O . ALA A 1 527 ? -21.478 -12.899 25.371 1.00 78.75 527 ALA A O 1
ATOM 3874 N N . VAL A 1 528 ? -21.224 -10.976 26.506 1.00 81.69 528 VAL A N 1
ATOM 3875 C CA . VAL A 1 528 ? -20.739 -10.162 25.388 1.00 81.69 528 VAL A CA 1
ATOM 3876 C C . VAL A 1 528 ? -19.306 -9.776 25.730 1.00 81.69 528 VAL A C 1
ATOM 3878 O O . VAL A 1 528 ? -19.068 -9.234 26.809 1.00 81.69 528 VAL A O 1
ATOM 3881 N N . LYS A 1 529 ? -18.357 -10.107 24.856 1.00 80.38 529 LYS A N 1
ATOM 3882 C CA . LYS A 1 529 ? -16.980 -9.620 24.919 1.00 80.38 529 LYS A CA 1
ATOM 3883 C C . LYS A 1 529 ? -16.892 -8.308 24.148 1.00 80.38 529 LYS A C 1
ATOM 3885 O O . LYS A 1 529 ? -17.592 -8.108 23.161 1.00 80.38 529 LYS A O 1
ATOM 3890 N N . ASN A 1 530 ? -16.044 -7.419 24.632 1.00 74.44 530 ASN A N 1
ATOM 3891 C CA . ASN A 1 530 ? -16.046 -6.010 24.254 1.00 74.44 530 ASN A CA 1
ATOM 3892 C C . ASN A 1 530 ? -14.641 -5.397 24.238 1.00 74.44 530 ASN A C 1
ATOM 3894 O O . ASN A 1 530 ? -14.499 -4.181 24.386 1.00 74.44 530 ASN A O 1
ATOM 3898 N N . GLY A 1 531 ? -13.604 -6.236 24.138 1.00 70.62 531 GLY A N 1
ATOM 3899 C CA . GLY A 1 531 ? -12.210 -5.814 24.256 1.00 70.62 531 GLY A CA 1
ATOM 3900 C C . GLY A 1 531 ? -11.978 -4.955 25.505 1.00 70.62 531 GLY A C 1
ATOM 3901 O O . GLY A 1 531 ? -12.356 -5.341 26.612 1.00 70.62 531 GLY A O 1
ATOM 3902 N N . ASN A 1 532 ? -11.404 -3.767 25.303 1.00 67.94 532 ASN A N 1
ATOM 3903 C CA . ASN A 1 532 ? -11.144 -2.771 26.353 1.00 67.94 532 ASN A CA 1
ATOM 3904 C C . ASN A 1 532 ? -12.290 -1.754 26.553 1.00 67.94 532 ASN A C 1
ATOM 3906 O O . ASN A 1 532 ? -12.160 -0.829 27.354 1.00 67.94 532 ASN A O 1
ATOM 3910 N N . SER A 1 533 ? -13.404 -1.889 25.828 1.00 78.06 533 SER A N 1
ATOM 3911 C CA . SER A 1 533 ? -14.527 -0.943 25.894 1.00 78.06 533 SER A CA 1
ATOM 3912 C C . SER A 1 533 ? -15.382 -1.156 27.145 1.00 78.06 533 SER A C 1
ATOM 3914 O O . SER A 1 533 ? -15.330 -2.209 27.770 1.00 78.06 533 SER A O 1
ATOM 3916 N N . THR A 1 534 ? -16.231 -0.195 27.515 1.00 80.88 534 THR A N 1
ATOM 3917 C CA . THR A 1 534 ? -17.166 -0.353 28.648 1.00 80.88 534 THR A CA 1
ATOM 3918 C C . THR A 1 534 ? -18.583 -0.637 28.150 1.00 80.88 534 THR A C 1
ATOM 3920 O O . THR A 1 534 ? -19.130 0.142 27.373 1.00 80.88 534 THR A O 1
ATOM 3923 N N . LEU A 1 535 ? -19.193 -1.730 28.626 1.00 88.81 535 LEU A N 1
ATOM 3924 C CA . LEU A 1 535 ? -20.590 -2.081 28.348 1.00 88.81 535 LEU A CA 1
ATOM 3925 C C . LEU A 1 535 ? -21.455 -1.992 29.606 1.00 88.81 535 LEU A C 1
ATOM 3927 O O . LEU A 1 535 ? -21.095 -2.516 30.660 1.00 88.81 535 LEU A O 1
ATOM 3931 N N . THR A 1 536 ? -22.645 -1.412 29.466 1.00 90.06 536 THR A N 1
ATOM 3932 C CA . THR A 1 536 ? -23.678 -1.405 30.510 1.00 90.06 536 THR A CA 1
ATOM 3933 C C . THR A 1 536 ? -24.836 -2.301 30.097 1.00 90.06 536 THR A C 1
ATOM 3935 O O . THR A 1 536 ? -25.420 -2.105 29.037 1.00 90.06 536 THR A O 1
ATOM 3938 N N . LYS A 1 537 ? -25.196 -3.289 30.924 1.00 89.62 537 LYS A N 1
ATOM 3939 C CA . LYS A 1 537 ? -26.357 -4.151 30.658 1.00 89.62 537 LYS A CA 1
ATOM 3940 C C . LYS A 1 537 ? -27.657 -3.440 31.039 1.00 89.62 537 LYS A C 1
ATOM 3942 O O . LYS A 1 537 ? -27.819 -3.018 32.185 1.00 89.62 537 LYS A O 1
ATOM 3947 N N . ASN A 1 538 ? -28.593 -3.376 30.100 1.00 89.44 538 ASN A N 1
ATOM 3948 C CA . ASN A 1 538 ? -29.903 -2.759 30.274 1.00 89.44 538 ASN A CA 1
ATOM 3949 C C . ASN A 1 538 ? -30.922 -3.739 30.872 1.00 89.44 538 ASN A C 1
ATOM 3951 O O . ASN A 1 538 ? -30.767 -4.963 30.821 1.00 89.44 538 ASN A O 1
ATOM 3955 N N . ALA A 1 539 ? -32.006 -3.194 31.429 1.00 84.00 539 ALA A N 1
ATOM 3956 C CA . ALA A 1 539 ? -33.078 -3.987 32.036 1.00 84.00 539 ALA A CA 1
ATOM 3957 C C . ALA A 1 539 ? -33.845 -4.860 31.023 1.00 84.00 539 ALA A C 1
ATOM 3959 O O . ALA A 1 539 ? -34.426 -5.872 31.408 1.00 84.00 539 ALA A O 1
ATOM 3960 N N . ASP A 1 540 ? -33.840 -4.482 29.743 1.00 82.25 540 ASP A N 1
ATOM 3961 C CA . ASP A 1 540 ? -34.478 -5.211 28.640 1.00 82.25 540 ASP A CA 1
ATOM 3962 C C . ASP A 1 540 ? -33.596 -6.323 28.038 1.00 82.25 540 ASP A C 1
ATOM 3964 O O . ASP A 1 540 ? -34.021 -7.017 27.117 1.00 82.25 540 ASP A O 1
ATOM 3968 N N . GLY A 1 541 ? -32.384 -6.518 28.572 1.00 80.69 541 GLY A N 1
ATOM 3969 C CA . GLY A 1 541 ? -31.434 -7.531 28.117 1.00 80.69 541 GLY A CA 1
ATOM 3970 C C . GLY A 1 541 ? -30.479 -7.074 27.011 1.00 80.69 541 GLY A C 1
ATOM 3971 O O . GLY A 1 541 ? -29.585 -7.843 26.662 1.00 80.69 541 GLY A O 1
ATOM 3972 N N . THR A 1 542 ? -30.620 -5.848 26.496 1.00 89.81 542 THR A N 1
ATOM 3973 C CA . THR A 1 542 ? -29.635 -5.230 25.591 1.00 89.81 542 THR A CA 1
ATOM 3974 C C . THR A 1 542 ? -28.418 -4.703 26.359 1.00 89.81 542 THR A C 1
ATOM 3976 O O . THR A 1 542 ? -28.403 -4.676 27.594 1.00 89.81 542 THR A O 1
ATOM 3979 N N . TYR A 1 543 ? -27.384 -4.286 25.632 1.00 91.56 543 TYR A N 1
ATOM 3980 C CA . TYR A 1 543 ? -26.190 -3.656 26.191 1.00 91.56 543 TYR A CA 1
ATOM 3981 C C . TYR A 1 543 ? -26.003 -2.277 25.564 1.00 91.56 543 TYR A C 1
ATOM 3983 O O . TYR A 1 543 ? -26.162 -2.127 24.358 1.00 91.56 543 TYR A O 1
ATOM 3991 N N . THR A 1 544 ? -25.640 -1.284 26.364 1.00 91.50 544 THR A N 1
ATOM 3992 C CA . THR A 1 544 ? -25.226 0.034 25.880 1.00 91.50 544 THR A CA 1
ATOM 3993 C C . THR A 1 544 ? -23.707 0.118 25.905 1.00 91.50 544 THR A C 1
ATOM 3995 O O . THR A 1 544 ? -23.091 -0.031 26.966 1.00 91.50 544 THR A O 1
ATOM 3998 N N . LEU A 1 545 ? -23.116 0.357 24.738 1.00 94.56 545 LEU A N 1
ATOM 3999 C CA . LEU A 1 545 ? -21.730 0.768 24.561 1.00 94.56 545 LEU A CA 1
ATOM 4000 C C . LEU A 1 545 ? -21.677 2.290 24.527 1.00 94.56 545 LEU A C 1
ATOM 4002 O O . LEU A 1 545 ? -22.382 2.902 23.734 1.00 94.56 545 LEU A O 1
ATOM 4006 N N . VAL A 1 546 ? -20.803 2.884 25.332 1.00 92.50 546 VAL A N 1
ATOM 4007 C CA . VAL A 1 546 ? -20.361 4.265 25.111 1.00 92.50 546 VAL A CA 1
ATOM 4008 C C . VAL A 1 546 ? -19.050 4.178 24.347 1.00 92.50 546 VAL A C 1
ATOM 4010 O O . VAL A 1 546 ? -18.090 3.600 24.861 1.00 92.50 546 VAL A O 1
ATOM 4013 N N . VAL A 1 547 ? -19.023 4.688 23.115 1.00 93.56 547 VAL A N 1
ATOM 4014 C CA . VAL A 1 547 ? -17.841 4.584 22.248 1.00 93.56 547 VAL A CA 1
ATOM 4015 C C . VAL A 1 547 ? -16.658 5.297 22.914 1.00 93.56 547 VAL A C 1
ATOM 4017 O O . VAL A 1 547 ? -16.769 6.486 23.234 1.00 93.56 547 VAL A O 1
ATOM 4020 N N . PRO A 1 548 ? -15.539 4.595 23.166 1.00 93.69 548 PRO A N 1
ATOM 4021 C CA . PRO A 1 548 ? -14.377 5.189 23.806 1.00 93.69 548 PRO A CA 1
ATOM 4022 C C . PRO A 1 548 ? -13.686 6.194 22.880 1.00 93.69 548 PRO A C 1
ATOM 4024 O O . PRO A 1 548 ? -13.693 6.054 21.655 1.00 93.69 548 PRO A O 1
ATOM 4027 N N . ARG A 1 549 ? -13.032 7.187 23.487 1.00 93.25 549 ARG A N 1
ATOM 4028 C CA . ARG A 1 549 ? -12.101 8.077 22.786 1.00 93.25 549 ARG A CA 1
ATOM 4029 C C . ARG A 1 549 ? -11.010 7.247 22.112 1.00 93.25 549 ARG A C 1
ATOM 4031 O O . ARG A 1 549 ? -10.422 6.383 22.756 1.00 93.25 549 ARG A O 1
ATOM 4038 N N . GLY A 1 550 ? -10.762 7.501 20.830 1.00 94.19 550 GLY A N 1
ATOM 4039 C CA . GLY A 1 550 ? -9.807 6.732 20.029 1.00 94.19 550 GLY A CA 1
ATOM 4040 C C . GLY A 1 550 ? -10.327 5.387 19.502 1.00 94.19 550 GLY A C 1
ATOM 4041 O O . GLY A 1 550 ? -9.587 4.709 18.798 1.00 94.19 550 GLY A O 1
ATOM 4042 N N . GLY A 1 551 ? -11.576 4.995 19.782 1.00 94.56 551 GLY A N 1
ATOM 4043 C CA . GLY A 1 551 ? -12.180 3.787 19.210 1.00 94.56 551 GLY A CA 1
ATOM 4044 C C . GLY A 1 551 ? -11.565 2.480 19.726 1.00 94.56 551 GLY A C 1
ATOM 4045 O O . GLY A 1 551 ? -11.369 2.299 20.928 1.00 94.56 551 GLY A O 1
ATOM 4046 N N . GLY A 1 552 ? -11.305 1.533 18.823 1.00 93.19 552 GLY A N 1
ATOM 4047 C CA . GLY A 1 552 ? -10.805 0.194 19.150 1.00 93.19 552 GLY A CA 1
ATOM 4048 C C . GLY A 1 552 ? -11.894 -0.740 19.678 1.00 93.19 552 GLY A C 1
ATOM 4049 O O . GLY A 1 552 ? -11.646 -1.557 20.569 1.00 93.19 552 GLY A O 1
ATOM 4050 N N . VAL A 1 553 ? -13.124 -0.591 19.179 1.00 94.19 553 VAL A N 1
ATOM 4051 C CA . VAL A 1 553 ? -14.260 -1.413 19.606 1.00 94.19 553 VAL A CA 1
ATOM 4052 C C . VAL A 1 553 ? -14.334 -2.679 18.763 1.00 94.19 553 VAL A C 1
ATOM 4054 O O . VAL A 1 553 ? -14.503 -2.626 17.545 1.00 94.19 553 VAL A O 1
ATOM 4057 N N . GLU A 1 554 ? -14.288 -3.817 19.443 1.00 90.88 554 GLU A N 1
ATOM 4058 C CA . GLU A 1 554 ? -14.527 -5.136 18.870 1.00 90.88 554 GLU A CA 1
ATOM 4059 C C . GLU A 1 554 ? -15.471 -5.908 19.792 1.00 90.88 554 GLU A C 1
ATOM 4061 O O . GLU A 1 554 ? -15.230 -6.048 20.998 1.00 90.88 554 GLU A O 1
ATOM 4066 N N . LEU A 1 555 ? -16.600 -6.333 19.231 1.00 89.56 555 LEU A N 1
ATOM 4067 C CA . LEU A 1 555 ? -17.684 -6.978 19.954 1.00 89.56 555 LEU A CA 1
ATOM 4068 C C . LEU A 1 555 ? -17.814 -8.430 19.520 1.00 89.56 555 LEU A C 1
ATOM 4070 O O . LEU A 1 555 ? -17.929 -8.729 18.336 1.00 89.56 555 LEU A O 1
ATOM 4074 N N . SER A 1 556 ? -17.927 -9.329 20.487 1.00 86.75 556 SER A N 1
ATOM 4075 C CA . SER A 1 556 ? -18.303 -10.715 20.221 1.00 86.75 556 SER A CA 1
ATOM 4076 C C . SER A 1 556 ? -19.244 -11.246 21.283 1.00 86.75 556 SER A C 1
ATOM 4078 O O . SER A 1 556 ? -19.371 -10.677 22.367 1.00 86.75 556 SER A O 1
ATOM 4080 N N . ALA A 1 557 ? -19.972 -12.316 20.977 1.00 82.38 557 ALA A N 1
ATOM 4081 C CA . ALA A 1 557 ? -20.930 -12.901 21.906 1.00 82.38 557 ALA A CA 1
ATOM 4082 C C . ALA A 1 557 ? -20.612 -14.371 22.161 1.00 82.38 557 ALA A C 1
ATOM 4084 O O . ALA A 1 557 ? -20.234 -15.120 21.266 1.00 82.38 557 ALA A O 1
ATOM 4085 N N . VAL A 1 558 ? -20.789 -14.780 23.413 1.00 78.62 558 VAL A N 1
ATOM 4086 C CA . VAL A 1 558 ? -20.675 -16.165 23.859 1.00 78.62 558 VAL A CA 1
ATOM 4087 C C . VAL A 1 558 ? -22.082 -16.669 24.135 1.00 78.62 558 VAL A C 1
ATOM 4089 O O . VAL A 1 558 ? -22.784 -16.120 24.989 1.00 78.62 558 VAL A O 1
ATOM 4092 N N . LEU A 1 559 ? -22.494 -17.700 23.400 1.00 78.38 559 LEU A N 1
ATOM 4093 C CA . LEU A 1 559 ? -23.811 -18.319 23.515 1.00 78.38 559 LEU A CA 1
ATOM 4094 C C . LEU A 1 559 ? -23.684 -19.735 24.085 1.00 78.38 559 LEU A C 1
ATOM 4096 O O . LEU A 1 559 ? -22.752 -20.459 23.740 1.00 78.38 559 LEU A O 1
ATOM 4100 N N . SER A 1 560 ? -24.644 -20.150 24.911 1.00 72.44 560 SER A N 1
ATOM 4101 C CA . SER A 1 560 ? -24.743 -21.520 25.427 1.00 72.44 560 SER A CA 1
ATOM 4102 C C . SER A 1 560 ? -26.081 -22.160 25.094 1.00 72.44 560 SER A C 1
ATOM 4104 O O . SER A 1 560 ? -27.100 -21.485 24.968 1.00 72.44 560 SER A O 1
ATOM 4106 N N . ALA A 1 561 ? -26.098 -23.485 24.951 1.00 75.44 561 ALA A N 1
ATOM 4107 C CA . ALA A 1 561 ? -27.331 -24.222 24.711 1.00 75.44 561 ALA A CA 1
ATOM 4108 C C . ALA A 1 561 ? -28.210 -24.283 25.977 1.00 75.44 561 ALA A C 1
ATOM 4110 O O . ALA A 1 561 ? -27.749 -24.603 27.076 1.00 75.44 561 ALA A O 1
ATOM 4111 N N . ILE A 1 562 ? -29.508 -24.043 25.812 1.00 70.50 562 ILE A N 1
ATOM 4112 C CA . ILE A 1 562 ? -30.527 -24.179 26.849 1.00 70.50 562 ILE A CA 1
ATOM 4113 C C . ILE A 1 562 ? -30.813 -25.669 27.049 1.00 70.50 562 ILE A C 1
ATOM 4115 O O . ILE A 1 562 ? -31.316 -26.360 26.161 1.00 70.50 562 ILE A O 1
ATOM 4119 N N . ARG A 1 563 ? -30.539 -26.179 28.252 1.00 57.50 563 ARG A N 1
ATOM 4120 C CA . ARG A 1 563 ? -30.895 -27.553 28.621 1.00 57.50 563 ARG A CA 1
ATOM 4121 C C . ARG A 1 563 ? -32.408 -27.688 28.787 1.00 57.50 563 ARG A C 1
ATOM 4123 O O . ARG A 1 563 ? -32.974 -27.210 29.767 1.00 57.50 563 ARG A O 1
ATOM 4130 N N . HIS A 1 564 ? -33.051 -28.422 27.884 1.00 45.19 564 HIS A N 1
ATOM 4131 C CA . HIS A 1 564 ? -34.384 -28.959 28.140 1.00 45.19 564 HIS A CA 1
ATOM 4132 C C . HIS A 1 564 ? -34.272 -30.170 29.070 1.00 45.19 564 HIS A C 1
ATOM 4134 O O . HIS A 1 564 ? -33.816 -31.237 28.664 1.00 45.19 564 HIS A O 1
ATOM 4140 N N . SER A 1 565 ? -34.703 -30.024 30.323 1.00 40.12 565 SER A N 1
ATOM 4141 C CA . SER A 1 565 ? -34.979 -31.180 31.173 1.00 40.12 565 SER A CA 1
ATOM 4142 C C . SER A 1 565 ? -36.238 -31.867 30.647 1.00 40.12 565 SER A C 1
ATOM 4144 O O . SER A 1 565 ? -37.357 -31.440 30.927 1.00 40.12 565 SER A O 1
ATOM 4146 N N . SER A 1 566 ? -36.077 -32.924 29.856 1.00 36.44 566 SER A N 1
ATOM 4147 C CA . SER A 1 566 ? -37.144 -33.905 29.706 1.00 36.44 566 SER A CA 1
ATOM 4148 C C . SER A 1 566 ? -37.259 -34.653 31.031 1.00 36.44 566 SER A C 1
ATOM 4150 O O . SER A 1 566 ? -36.441 -35.531 31.320 1.00 36.44 566 SER A O 1
ATOM 4152 N N . ASP A 1 567 ? -38.249 -34.272 31.839 1.00 38.59 567 ASP A N 1
ATOM 4153 C CA . ASP A 1 567 ? -38.733 -35.089 32.947 1.00 38.59 567 ASP A CA 1
ATOM 4154 C C . ASP A 1 567 ? -39.075 -36.476 32.394 1.00 38.59 567 ASP A C 1
ATOM 4156 O O . ASP A 1 567 ? -40.062 -36.668 31.682 1.00 38.59 567 ASP A O 1
ATOM 4160 N N . SER A 1 568 ? -38.220 -37.443 32.711 1.00 32.47 568 SER A N 1
ATOM 4161 C CA . SER A 1 568 ? -38.589 -38.850 32.726 1.00 32.47 568 SER A CA 1
ATOM 4162 C C . SER A 1 568 ? -38.802 -39.213 34.187 1.00 32.47 568 SER A C 1
ATOM 4164 O O . SER A 1 568 ? -37.872 -39.366 34.975 1.00 32.47 568 SER A O 1
ATOM 4166 N N . SER A 1 569 ? -40.077 -39.257 34.553 1.00 37.91 569 SER A N 1
ATOM 4167 C CA . SER A 1 569 ? -40.573 -40.003 35.697 1.00 37.91 569 SER A CA 1
ATOM 4168 C C . SER A 1 569 ? -40.068 -41.446 35.628 1.00 37.91 569 SER A C 1
ATOM 4170 O O . SER A 1 569 ? -40.239 -42.072 34.586 1.00 37.91 569 SER A O 1
ATOM 4172 N N . ASP A 1 570 ? -39.447 -41.941 36.705 1.00 32.34 570 ASP A N 1
ATOM 4173 C CA . ASP A 1 570 ? -39.869 -43.167 37.405 1.00 32.34 570 ASP A CA 1
ATOM 4174 C C . ASP A 1 570 ? -39.001 -43.458 38.660 1.00 32.34 570 ASP A C 1
ATOM 4176 O O . ASP A 1 570 ? -37.779 -43.575 38.611 1.00 32.34 570 ASP A O 1
ATOM 4180 N N . ASP A 1 571 ? -39.709 -43.553 39.793 1.00 30.73 571 ASP A N 1
ATOM 4181 C CA . ASP A 1 571 ? -39.561 -44.452 40.951 1.00 30.73 571 ASP A CA 1
ATOM 4182 C C . ASP A 1 571 ? -38.308 -44.520 41.871 1.00 30.73 571 ASP A C 1
ATOM 4184 O O . ASP A 1 571 ? -37.348 -45.257 41.678 1.00 30.73 571 ASP A O 1
ATOM 4188 N N . SER A 1 572 ? -38.482 -43.880 43.042 1.00 30.98 572 SER A N 1
ATOM 4189 C CA . SER A 1 572 ? -38.434 -44.429 44.423 1.00 30.98 572 SER A CA 1
ATOM 4190 C C . SER A 1 572 ? -37.273 -45.328 44.920 1.00 30.98 572 SER A C 1
ATOM 4192 O O . SER A 1 572 ? -37.194 -46.508 44.601 1.00 30.98 572 SER A O 1
ATOM 4194 N N . SER A 1 573 ? -36.535 -44.885 45.957 1.00 33.97 573 SER A N 1
ATOM 4195 C CA . SER A 1 573 ? -36.854 -45.157 47.387 1.00 33.97 573 SER A CA 1
ATOM 4196 C C . SER A 1 573 ? -35.699 -44.883 48.390 1.00 33.97 573 SER A C 1
ATOM 4198 O O . SER A 1 573 ? -34.565 -45.306 48.219 1.00 33.97 573 SER A O 1
ATOM 4200 N N . SER A 1 574 ? -36.075 -44.188 49.476 1.00 35.59 574 SER A N 1
ATOM 4201 C CA . SER A 1 574 ? -35.649 -44.251 50.897 1.00 35.59 574 SER A CA 1
ATOM 4202 C C . SER A 1 574 ? -34.176 -44.320 51.352 1.00 35.59 574 SER A C 1
ATOM 4204 O O . SER A 1 574 ? -33.488 -45.314 51.145 1.00 35.59 574 SER A O 1
ATOM 4206 N N . GLY A 1 575 ? -33.810 -43.383 52.242 1.00 28.41 575 GLY A N 1
ATOM 4207 C CA . GLY A 1 575 ? -32.761 -43.579 53.255 1.00 28.41 575 GLY A CA 1
ATOM 4208 C C . GLY A 1 575 ? -32.404 -42.315 54.049 1.00 28.41 575 GLY A C 1
ATOM 4209 O O . GLY A 1 575 ? -31.575 -41.529 53.616 1.00 28.41 575 GLY A O 1
ATOM 4210 N N . SER A 1 576 ? -33.034 -42.110 55.209 1.00 35.25 576 SER A N 1
ATOM 4211 C CA . SER A 1 576 ? -32.796 -40.993 56.141 1.00 35.25 576 SER A CA 1
ATOM 4212 C C . SER A 1 576 ? -31.443 -41.066 56.871 1.00 35.25 576 SER A C 1
ATOM 4214 O O . SER A 1 576 ? -31.001 -42.152 57.233 1.00 35.25 576 SER A O 1
ATOM 4216 N N . GLY A 1 577 ? -30.865 -39.910 57.224 1.00 28.22 577 GLY A N 1
ATOM 4217 C CA . GLY A 1 577 ? -29.770 -39.821 58.201 1.00 28.22 577 GLY A CA 1
ATOM 4218 C C . GLY A 1 577 ? -29.287 -38.391 58.466 1.00 28.22 577 GLY A C 1
ATOM 4219 O O . GLY A 1 577 ? -28.559 -37.820 57.667 1.00 28.22 577 GLY A O 1
ATOM 4220 N N . SER A 1 578 ? -29.702 -37.821 59.597 1.00 39.00 578 SER A N 1
ATOM 4221 C CA . SER A 1 578 ? -29.345 -36.484 60.094 1.00 39.00 578 SER A CA 1
ATOM 4222 C C . SER A 1 578 ? -27.916 -36.410 60.656 1.00 39.00 578 SER A C 1
ATOM 4224 O O . SER A 1 578 ? -27.474 -37.347 61.316 1.00 39.00 578 SER A O 1
ATOM 4226 N N . GLY A 1 579 ? -27.246 -35.256 60.535 1.00 27.77 579 GLY A N 1
ATOM 4227 C CA . GLY A 1 579 ? -26.024 -34.952 61.294 1.00 27.77 579 GLY A CA 1
ATOM 4228 C C . GLY A 1 579 ? -25.496 -33.532 61.064 1.00 27.77 579 GLY A C 1
ATOM 4229 O O . GLY A 1 579 ? -25.084 -33.198 59.962 1.00 27.77 579 GLY A O 1
ATOM 4230 N N . ALA A 1 580 ? -25.525 -32.706 62.111 1.00 35.38 580 ALA A N 1
ATOM 4231 C CA . ALA A 1 580 ? -24.971 -31.350 62.168 1.00 35.38 580 ALA A CA 1
ATOM 4232 C C . ALA A 1 580 ? -23.571 -31.325 62.833 1.00 35.38 580 ALA A C 1
ATOM 4234 O O . ALA A 1 580 ? -23.196 -32.295 63.491 1.00 35.38 580 ALA A O 1
ATOM 4235 N N . ASN A 1 581 ? -22.903 -30.160 62.746 1.00 28.56 581 ASN A N 1
ATOM 4236 C CA . ASN A 1 581 ? -21.537 -29.761 63.177 1.00 28.56 581 ASN A CA 1
ATOM 4237 C C . ASN A 1 581 ? -20.450 -30.021 62.117 1.00 28.56 581 ASN A C 1
ATOM 4239 O O . ASN A 1 581 ? -20.384 -31.109 61.573 1.00 28.56 581 ASN A O 1
ATOM 4243 N N . GLY A 1 582 ? -19.521 -29.123 61.782 1.00 26.28 582 GLY A N 1
ATOM 4244 C CA . GLY A 1 582 ? -19.122 -27.820 62.314 1.00 26.28 582 GLY A CA 1
ATOM 4245 C C . GLY A 1 582 ? -17.618 -27.607 62.035 1.00 26.28 582 GLY A C 1
ATOM 4246 O O . GLY A 1 582 ? -16.864 -28.570 62.080 1.00 26.28 582 GLY A O 1
ATOM 4247 N N . LEU A 1 583 ? -17.218 -26.343 61.834 1.00 29.08 583 LEU A N 1
ATOM 4248 C CA . LEU A 1 583 ? -15.868 -25.760 62.011 1.00 29.08 583 LEU A CA 1
ATOM 4249 C C . LEU A 1 583 ? -14.781 -25.855 60.903 1.00 29.08 583 LEU A C 1
ATOM 4251 O O . LEU A 1 583 ? -14.234 -26.902 60.592 1.00 29.08 583 LEU A O 1
ATOM 4255 N N . SER A 1 584 ? -14.405 -24.638 60.471 1.00 27.11 584 SER A N 1
ATOM 4256 C CA . SER A 1 584 ? -13.051 -24.057 60.323 1.00 27.11 584 SER A CA 1
ATOM 4257 C C . SER A 1 584 ? -12.060 -24.574 59.264 1.00 27.11 584 SER A C 1
ATOM 4259 O O . SER A 1 584 ? -11.370 -25.563 59.471 1.00 27.11 584 SER A O 1
ATOM 4261 N N . GLY A 1 585 ? -11.924 -23.764 58.204 1.00 27.50 585 GLY A N 1
ATOM 4262 C CA . GLY A 1 585 ? -10.702 -23.112 57.692 1.00 27.50 585 GLY A CA 1
ATOM 4263 C C . GLY A 1 585 ? -9.360 -23.855 57.640 1.00 27.50 585 GLY A C 1
ATOM 4264 O O . GLY A 1 585 ? -8.802 -24.178 58.680 1.00 27.50 585 GLY A O 1
ATOM 4265 N N . ASN A 1 586 ? -8.751 -23.90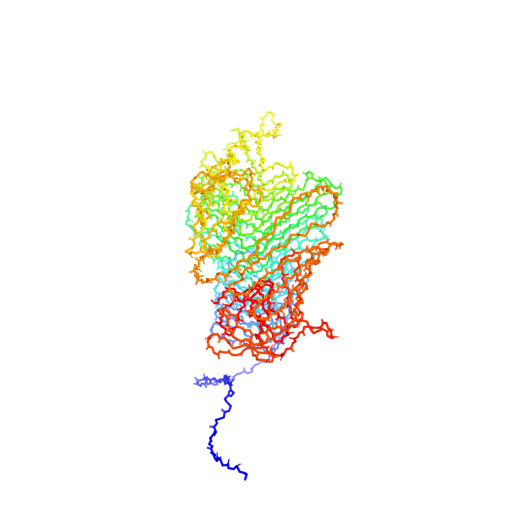8 56.447 1.00 25.44 586 ASN A N 1
ATOM 4266 C CA . ASN A 1 586 ? -7.496 -23.190 56.181 1.00 25.44 586 ASN A CA 1
ATOM 4267 C C . ASN A 1 586 ? -7.206 -23.061 54.671 1.00 25.44 586 ASN A C 1
ATOM 4269 O O . ASN A 1 586 ? -7.592 -23.900 53.863 1.00 25.44 586 ASN A O 1
ATOM 4273 N N . THR A 1 587 ? -6.517 -21.975 54.345 1.00 28.44 587 THR A N 1
ATOM 4274 C CA . THR A 1 587 ? -6.105 -21.446 53.040 1.00 28.44 587 THR A CA 1
ATOM 4275 C C . THR A 1 587 ? -5.004 -22.263 52.342 1.00 28.44 587 THR A C 1
ATOM 4277 O O . THR A 1 587 ? -4.098 -22.744 53.019 1.00 28.44 587 THR A O 1
ATOM 4280 N N . ALA A 1 588 ? -5.039 -22.268 50.998 1.00 25.97 588 ALA A N 1
ATOM 4281 C CA . ALA A 1 588 ? -3.922 -22.069 50.046 1.00 25.97 588 ALA A CA 1
ATOM 4282 C C . ALA A 1 588 ? -3.774 -23.139 48.942 1.00 25.97 588 ALA A C 1
ATOM 4284 O O . ALA A 1 588 ? -3.511 -24.303 49.221 1.00 25.97 588 ALA A O 1
ATOM 4285 N N . GLY A 1 589 ? -3.788 -22.667 47.687 1.00 26.16 589 GLY A N 1
ATOM 4286 C CA . GLY A 1 589 ? -2.947 -23.204 46.610 1.00 26.16 589 GLY A CA 1
ATOM 4287 C C . GLY A 1 589 ? -3.669 -23.888 45.448 1.00 26.16 589 GLY A C 1
ATOM 4288 O O . GLY A 1 589 ? -3.922 -25.083 45.504 1.00 26.16 589 GLY A O 1
ATOM 4289 N N . GLY A 1 590 ? -3.885 -23.142 44.357 1.00 26.61 590 GLY A N 1
ATOM 4290 C CA . GLY A 1 590 ? -4.220 -23.680 43.034 1.00 26.61 590 GLY A CA 1
ATOM 4291 C C . GLY A 1 590 ? -5.546 -23.156 42.497 1.00 26.61 590 GLY A C 1
ATOM 4292 O O . GLY A 1 590 ? -6.601 -23.690 42.819 1.00 26.61 590 GLY A O 1
ATOM 4293 N N . ASN A 1 591 ? -5.497 -22.121 41.656 1.00 34.59 591 ASN A N 1
ATOM 4294 C CA . ASN A 1 591 ? -6.656 -21.681 40.884 1.00 34.59 591 ASN A CA 1
ATOM 4295 C C . ASN A 1 591 ? -6.913 -22.715 39.770 1.00 34.59 591 ASN A C 1
ATOM 4297 O O . ASN A 1 591 ? -6.455 -22.549 38.645 1.00 34.59 591 ASN A O 1
ATOM 4301 N N . GLN A 1 592 ? -7.562 -23.833 40.104 1.00 35.69 592 GLN A N 1
ATOM 4302 C CA . GLN A 1 592 ? -8.065 -24.800 39.129 1.00 35.69 592 GLN A CA 1
ATOM 4303 C C . GLN A 1 592 ? -9.538 -24.495 38.864 1.00 35.69 592 GLN A C 1
ATOM 4305 O O . GLN A 1 592 ? -10.414 -24.871 39.638 1.00 35.69 592 GLN A O 1
ATOM 4310 N N . SER A 1 593 ? -9.801 -23.796 37.760 1.00 39.84 593 SER A N 1
ATOM 4311 C CA . SER A 1 593 ? -11.148 -23.675 37.205 1.00 39.84 593 SER A CA 1
ATOM 4312 C C . SER A 1 593 ? -11.394 -24.880 36.298 1.00 39.84 593 SER A C 1
ATOM 4314 O O . SER A 1 593 ? -10.874 -24.935 35.185 1.00 39.84 593 SER A O 1
ATOM 4316 N N . GLY A 1 594 ? -12.111 -25.883 36.805 1.00 38.56 594 GLY A N 1
ATOM 4317 C CA . GLY A 1 594 ? -12.613 -26.999 36.004 1.00 38.56 594 GLY A CA 1
ATOM 4318 C C . GLY A 1 594 ? -13.990 -26.646 35.453 1.00 38.56 594 GLY A C 1
ATOM 4319 O O . GLY A 1 594 ? -14.925 -26.467 36.230 1.00 38.56 594 GLY A O 1
ATOM 4320 N N . SER A 1 595 ? -14.113 -26.527 34.131 1.00 48.97 595 SER A N 1
ATOM 4321 C CA . SER A 1 595 ? -15.401 -26.325 33.451 1.00 48.97 595 SER A CA 1
ATOM 4322 C C . SER A 1 595 ? -15.800 -27.622 32.756 1.00 48.97 595 SER A C 1
ATOM 4324 O O . SER A 1 595 ? -15.044 -28.135 31.934 1.00 48.97 595 SER A O 1
ATOM 4326 N N . THR A 1 596 ? -16.964 -28.176 33.109 1.00 45.38 596 THR A N 1
ATOM 4327 C CA . THR A 1 596 ? -17.549 -29.348 32.439 1.00 45.38 596 THR A CA 1
ATOM 4328 C C . THR A 1 596 ? -18.657 -28.889 31.494 1.00 45.38 596 THR A C 1
ATOM 4330 O O . THR A 1 596 ? -19.633 -28.286 31.932 1.00 45.38 596 THR A O 1
ATOM 4333 N N . MET A 1 597 ? -18.508 -29.177 30.206 1.00 60.00 597 MET A N 1
ATOM 4334 C CA . MET A 1 597 ? -19.384 -28.751 29.111 1.00 60.00 597 MET A CA 1
ATOM 4335 C C . MET A 1 597 ? -19.787 -29.965 28.262 1.00 60.00 597 MET A C 1
ATOM 4337 O O . MET A 1 597 ? -19.132 -30.999 28.307 1.00 60.00 597 MET A O 1
ATOM 4341 N N . THR A 1 598 ? -20.894 -29.889 27.525 1.00 73.12 598 THR A N 1
ATOM 4342 C CA . THR A 1 598 ? -21.300 -30.941 26.577 1.00 73.12 598 THR A CA 1
ATOM 4343 C C . THR A 1 598 ? -21.126 -30.391 25.166 1.00 73.12 598 THR A C 1
ATOM 4345 O O . THR A 1 598 ? -21.708 -29.362 24.845 1.00 73.12 598 THR A O 1
ATOM 4348 N N . SER A 1 599 ? -20.289 -31.041 24.366 1.00 76.12 599 SER A N 1
ATOM 4349 C CA . SER A 1 599 ? -19.969 -30.668 22.984 1.00 76.12 599 SER A CA 1
ATOM 4350 C C . SER A 1 599 ? -21.101 -31.000 22.009 1.00 76.12 599 SER A C 1
ATOM 4352 O O . SER A 1 599 ? -21.975 -31.819 22.308 1.00 76.12 599 SER A O 1
ATOM 4354 N N . GLU A 1 600 ? -21.051 -30.408 20.815 1.00 71.00 600 GLU A N 1
ATOM 4355 C CA . GLU A 1 600 ? -22.016 -30.641 19.727 1.00 71.00 600 GLU A CA 1
ATOM 4356 C C . GLU A 1 600 ? -22.048 -32.108 19.267 1.00 71.00 600 GLU A C 1
ATOM 4358 O O . GLU A 1 600 ? -23.093 -32.628 18.871 1.00 71.00 600 GLU A O 1
ATOM 4363 N N . SER A 1 601 ? -20.931 -32.824 19.427 1.00 73.62 601 SER A N 1
ATOM 4364 C CA . SER A 1 601 ? -20.825 -34.254 19.130 1.00 73.62 601 SER A CA 1
ATOM 4365 C C . SER A 1 601 ? -21.548 -35.150 20.147 1.00 73.62 601 SER A C 1
ATOM 4367 O O . SER A 1 601 ? -21.688 -36.353 19.913 1.00 73.62 601 SER A O 1
ATOM 4369 N N . GLY A 1 602 ? -22.013 -34.581 21.267 1.00 73.69 602 GLY A N 1
ATOM 4370 C CA . GLY A 1 602 ? -22.592 -35.294 22.405 1.00 73.69 602 GLY A CA 1
ATOM 4371 C C . GLY A 1 602 ? -21.577 -35.690 23.484 1.00 73.69 602 GLY A C 1
ATOM 4372 O O . GLY A 1 602 ? -21.965 -36.326 24.466 1.00 73.69 602 GLY A O 1
ATOM 4373 N N . ALA A 1 603 ? -20.296 -35.327 23.347 1.00 79.50 603 ALA A N 1
ATOM 4374 C CA . ALA A 1 603 ? -19.271 -35.653 24.339 1.00 79.50 603 ALA A CA 1
ATOM 4375 C C . ALA A 1 603 ? -19.305 -34.700 25.547 1.00 79.50 603 ALA A C 1
ATOM 4377 O O . ALA A 1 603 ? -19.452 -33.491 25.383 1.00 79.50 603 ALA A O 1
ATOM 4378 N N . SER A 1 604 ? -19.107 -35.221 26.757 1.00 83.12 604 SER A N 1
ATOM 4379 C CA . SER A 1 604 ? -18.832 -34.442 27.967 1.00 83.12 604 SER A CA 1
ATOM 4380 C C . SER A 1 604 ? -17.352 -34.066 28.020 1.00 83.12 604 SER A C 1
ATOM 4382 O O . SER A 1 604 ? -16.493 -34.939 28.005 1.00 83.12 604 SER A O 1
ATOM 4384 N N . VAL A 1 605 ? -17.056 -32.781 28.124 1.00 84.88 605 VAL A N 1
ATOM 4385 C CA . VAL A 1 605 ? -15.727 -32.179 28.013 1.00 84.88 605 VAL A CA 1
ATOM 4386 C C . VAL A 1 605 ? -15.400 -31.492 29.333 1.00 84.88 605 VAL A C 1
ATOM 4388 O O . VAL A 1 605 ? -16.134 -30.609 29.761 1.00 84.88 605 VAL A O 1
ATOM 4391 N N . ASN A 1 606 ? -14.327 -31.904 30.001 1.00 83.44 606 ASN A N 1
ATOM 4392 C CA . ASN A 1 606 ? -13.862 -31.326 31.257 1.00 83.44 606 ASN A CA 1
ATOM 4393 C C . ASN A 1 606 ? -12.438 -30.797 31.091 1.00 83.44 606 ASN A C 1
ATOM 4395 O O . ASN A 1 606 ? -11.497 -31.578 30.937 1.00 83.44 606 ASN A O 1
ATOM 4399 N N . THR A 1 607 ? -12.281 -29.477 31.127 1.00 80.94 607 THR A N 1
ATOM 4400 C CA . THR A 1 607 ? -11.003 -28.817 30.846 1.00 80.94 607 THR A CA 1
ATOM 4401 C C . THR A 1 607 ? -10.340 -28.307 32.115 1.00 80.94 607 THR A C 1
ATOM 4403 O O . THR A 1 607 ? -10.958 -27.647 32.947 1.00 80.94 607 THR A O 1
ATOM 4406 N N . THR A 1 608 ? -9.042 -28.572 32.225 1.00 78.00 608 THR A N 1
ATOM 4407 C CA . THR A 1 608 ? -8.156 -28.064 33.272 1.00 78.00 608 THR A CA 1
ATOM 4408 C C . THR A 1 608 ? -7.019 -27.286 32.629 1.00 78.00 608 THR A C 1
ATOM 4410 O O . THR A 1 608 ? -6.371 -27.780 31.711 1.00 78.00 608 THR A O 1
ATOM 4413 N N . THR A 1 609 ? -6.776 -26.063 33.096 1.00 74.81 609 THR A N 1
ATOM 4414 C CA . THR A 1 609 ? -5.670 -25.227 32.609 1.00 74.81 609 THR A CA 1
ATOM 4415 C C . THR A 1 609 ? -4.714 -24.925 33.751 1.00 74.81 609 THR A C 1
ATOM 4417 O O . THR A 1 609 ? -5.136 -24.651 34.874 1.00 74.81 609 THR A O 1
ATOM 4420 N N . SER A 1 610 ? -3.422 -24.977 33.458 1.00 77.81 610 SER A N 1
ATOM 4421 C CA . SER A 1 610 ? -2.343 -24.602 34.362 1.00 77.81 610 SER A CA 1
ATOM 4422 C C . SER A 1 610 ? -1.288 -23.825 33.593 1.00 77.81 610 SER A C 1
ATOM 4424 O O . SER A 1 610 ? -0.978 -24.168 32.454 1.00 77.81 610 SER A O 1
ATOM 4426 N N . GLU A 1 611 ? -0.700 -22.826 34.231 1.00 74.88 611 GLU A N 1
ATOM 4427 C CA . GLU A 1 611 ? 0.370 -22.026 33.650 1.00 74.88 611 GLU A CA 1
ATOM 4428 C C . GLU A 1 611 ? 1.577 -22.060 34.585 1.00 74.88 611 GLU A C 1
ATOM 4430 O O . GLU A 1 611 ? 1.449 -21.846 35.793 1.00 74.88 611 GLU A O 1
ATOM 4435 N N . SER A 1 612 ? 2.742 -22.407 34.043 1.00 63.41 612 SER A N 1
ATOM 4436 C CA . SER A 1 612 ? 3.996 -22.480 34.793 1.00 63.41 612 SER A CA 1
ATOM 4437 C C . SER A 1 612 ? 5.171 -22.258 33.846 1.00 63.41 612 SER A C 1
ATOM 4439 O O . SER A 1 612 ? 5.229 -22.869 32.784 1.00 63.41 612 SER A O 1
ATOM 4441 N N . ASN A 1 613 ? 6.137 -21.427 34.249 1.00 62.38 613 ASN A N 1
ATOM 4442 C CA . ASN A 1 613 ? 7.365 -21.140 33.490 1.00 62.38 613 ASN A CA 1
ATOM 4443 C C . ASN A 1 613 ? 7.130 -20.675 32.033 1.00 62.38 613 ASN A C 1
ATOM 4445 O O . ASN A 1 613 ? 7.875 -21.075 31.145 1.00 62.38 613 ASN A O 1
ATOM 4449 N N . GLY A 1 614 ? 6.099 -19.858 31.779 1.00 63.72 614 GLY A N 1
ATOM 4450 C CA . GLY A 1 614 ? 5.801 -19.333 30.434 1.00 63.72 614 GLY A CA 1
ATOM 4451 C C . GLY A 1 614 ? 5.187 -20.350 29.464 1.00 63.72 614 GLY A C 1
ATOM 4452 O O . GLY A 1 614 ? 5.050 -20.058 28.280 1.00 63.72 614 GLY A O 1
ATOM 4453 N N . VAL A 1 615 ? 4.811 -21.536 29.958 1.00 65.44 615 VAL A N 1
ATOM 4454 C CA . VAL A 1 615 ? 4.073 -22.548 29.198 1.00 65.44 615 VAL A CA 1
ATOM 4455 C C . VAL A 1 615 ? 2.650 -22.623 29.735 1.00 65.44 615 VAL A C 1
ATOM 4457 O O . VAL A 1 615 ? 2.428 -22.906 30.920 1.00 65.44 615 VAL A O 1
ATOM 4460 N N . LYS A 1 616 ? 1.681 -22.393 28.850 1.00 79.06 616 LYS A N 1
ATOM 4461 C CA . LYS A 1 616 ? 0.260 -22.581 29.136 1.00 79.06 616 LYS A CA 1
ATOM 4462 C C . LYS A 1 616 ? -0.132 -23.997 28.736 1.00 79.06 616 LYS A C 1
ATOM 4464 O O . LYS A 1 616 ? -0.138 -24.330 27.553 1.00 79.06 616 LYS A O 1
ATOM 4469 N N . SER A 1 617 ? -0.461 -24.823 29.723 1.00 81.12 617 SER A N 1
ATOM 4470 C CA . SER A 1 617 ? -0.867 -26.214 29.525 1.00 81.12 617 SER A CA 1
ATOM 4471 C C . SER A 1 617 ? -2.352 -26.379 29.813 1.00 81.12 617 SER A C 1
ATOM 4473 O O . SER A 1 617 ? -2.824 -26.074 30.909 1.00 81.12 617 SER A O 1
ATOM 4475 N N . THR A 1 618 ? -3.082 -26.921 28.849 1.00 84.19 618 THR A N 1
ATOM 4476 C CA . THR A 1 618 ? -4.504 -27.233 28.951 1.00 84.19 618 THR A CA 1
ATOM 4477 C C . THR A 1 618 ? -4.689 -28.727 28.740 1.00 84.19 618 THR A C 1
ATOM 4479 O O . THR A 1 618 ? -4.301 -29.261 27.710 1.00 84.19 618 THR A O 1
ATOM 4482 N N . THR A 1 619 ? -5.266 -29.425 29.714 1.00 84.94 619 THR A N 1
ATOM 4483 C CA . THR A 1 619 ? -5.681 -30.825 29.568 1.00 84.94 619 THR A CA 1
ATOM 4484 C C . THR A 1 619 ? -7.194 -30.896 29.604 1.00 84.94 619 THR A C 1
ATOM 4486 O O . THR A 1 619 ? -7.815 -30.474 30.581 1.00 84.94 619 THR A O 1
ATOM 4489 N N . THR A 1 620 ? -7.775 -31.462 28.556 1.00 86.38 620 THR A N 1
ATOM 4490 C CA . THR A 1 620 ? -9.211 -31.645 28.405 1.00 86.38 620 THR A CA 1
ATOM 4491 C C . THR A 1 620 ? -9.547 -33.127 28.375 1.00 86.38 620 THR A C 1
ATOM 4493 O O . THR A 1 620 ? -9.124 -33.844 27.473 1.00 86.38 620 THR A O 1
ATOM 4496 N N . GLN A 1 621 ? -10.316 -33.589 29.357 1.00 88.81 621 GLN A N 1
ATOM 4497 C CA . GLN A 1 621 ? -10.876 -34.935 29.381 1.00 88.81 621 GLN A CA 1
ATOM 4498 C C . GLN A 1 621 ? -12.214 -34.947 28.642 1.00 88.81 621 GLN A C 1
ATOM 4500 O O . GLN A 1 621 ? -13.098 -34.150 28.940 1.00 88.81 621 GLN A O 1
ATOM 4505 N N . ILE A 1 622 ? -12.378 -35.872 27.706 1.00 90.00 622 ILE A N 1
ATOM 4506 C CA . ILE A 1 622 ? -13.550 -35.998 26.844 1.00 90.00 622 ILE A CA 1
ATOM 4507 C C . ILE A 1 622 ? -14.167 -37.369 27.085 1.00 90.00 622 ILE A C 1
ATOM 4509 O O . ILE A 1 622 ? -13.474 -38.381 27.027 1.00 90.00 622 ILE A O 1
ATOM 4513 N N . THR A 1 623 ? -15.467 -37.410 27.357 1.00 87.62 623 THR A N 1
ATOM 4514 C CA . THR A 1 623 ? -16.242 -38.641 27.534 1.00 87.62 623 THR A CA 1
ATOM 4515 C C . THR A 1 623 ? -17.375 -38.685 26.517 1.00 87.62 623 THR A C 1
ATOM 4517 O O . THR A 1 623 ? -18.250 -37.825 26.549 1.00 87.62 623 THR A O 1
ATOM 4520 N N . ILE A 1 624 ? -17.381 -39.676 25.627 1.00 86.81 624 ILE A N 1
ATOM 4521 C CA . ILE A 1 624 ? -18.406 -39.873 24.590 1.00 86.81 624 ILE A CA 1
ATOM 4522 C C . ILE A 1 624 ? -18.967 -41.294 24.719 1.00 86.81 624 ILE A C 1
ATOM 4524 O O . ILE A 1 624 ? -18.245 -42.277 24.578 1.00 86.81 624 ILE A O 1
ATOM 4528 N N . GLY A 1 625 ? -20.253 -41.423 25.054 1.00 84.62 625 GLY A N 1
ATOM 4529 C CA . GLY A 1 625 ? -20.819 -42.722 25.435 1.00 84.62 625 GLY A CA 1
ATOM 4530 C C . GLY A 1 625 ? -20.116 -43.311 26.668 1.00 84.62 625 GLY A C 1
ATOM 4531 O O . GLY A 1 625 ? -20.058 -42.668 27.713 1.00 84.62 625 GLY A O 1
ATOM 4532 N N . ASP A 1 626 ? -19.582 -44.528 26.544 1.00 84.81 626 ASP A N 1
ATOM 4533 C CA . ASP A 1 626 ? -18.779 -45.224 27.562 1.00 84.81 626 ASP A CA 1
ATOM 4534 C C . ASP A 1 626 ? -17.258 -45.038 27.377 1.00 84.81 626 ASP A C 1
ATOM 4536 O O . ASP A 1 626 ? -16.461 -45.682 28.063 1.00 84.81 626 ASP A O 1
ATOM 4540 N N . LYS A 1 627 ? -16.848 -44.170 26.446 1.00 87.00 627 LYS A N 1
ATOM 4541 C CA . LYS A 1 627 ? -15.454 -43.951 26.049 1.00 87.00 627 LYS A CA 1
ATOM 4542 C C . LYS A 1 627 ? -14.878 -42.692 26.670 1.00 87.00 627 LYS A C 1
ATOM 4544 O O . LYS A 1 627 ? -15.585 -41.697 26.815 1.00 87.00 627 LYS A O 1
ATOM 4549 N N . THR A 1 628 ? -13.584 -42.716 26.985 1.00 89.00 628 THR A N 1
ATOM 4550 C CA . THR A 1 628 ? -12.869 -41.568 27.555 1.00 89.00 628 THR A CA 1
ATOM 4551 C C . THR A 1 628 ? -11.528 -41.358 26.861 1.00 89.00 628 THR A C 1
ATOM 4553 O O . THR A 1 628 ? -10.721 -42.283 26.732 1.00 89.00 628 THR A O 1
ATOM 4556 N N . ALA A 1 629 ? -11.274 -40.111 26.483 1.00 90.12 629 ALA A N 1
ATOM 4557 C CA . ALA A 1 629 ? -10.042 -39.642 25.872 1.00 90.12 629 ALA A CA 1
ATOM 4558 C C . ALA A 1 629 ? -9.566 -38.342 26.531 1.00 90.12 629 ALA A C 1
ATOM 4560 O O . ALA A 1 629 ? -10.320 -37.678 27.238 1.00 90.12 629 ALA A O 1
ATOM 4561 N N . ASN A 1 630 ? -8.305 -37.982 26.317 1.00 88.25 630 ASN A N 1
ATOM 4562 C CA . ASN A 1 630 ? -7.735 -36.721 26.766 1.00 88.25 630 ASN A CA 1
ATOM 4563 C C . ASN A 1 630 ? -7.048 -36.018 25.600 1.00 88.25 630 ASN A C 1
ATOM 4565 O O . ASN A 1 630 ? -6.281 -36.643 24.864 1.00 88.25 630 ASN A O 1
ATOM 4569 N N . VAL A 1 631 ? -7.278 -34.713 25.500 1.00 91.56 631 VAL A N 1
ATOM 4570 C CA . VAL A 1 631 ? -6.561 -33.803 24.609 1.00 91.56 631 VAL A CA 1
ATOM 4571 C C . VAL A 1 631 ? -5.742 -32.863 25.480 1.00 91.56 631 VAL A C 1
ATOM 4573 O O . VAL A 1 631 ? -6.297 -32.107 26.276 1.00 91.56 631 VAL A O 1
ATOM 4576 N N . ALA A 1 632 ? -4.422 -32.949 25.376 1.00 86.44 632 ALA A N 1
ATOM 4577 C CA . ALA A 1 632 ? -3.493 -32.118 26.125 1.00 86.44 632 ALA A CA 1
ATOM 4578 C C . ALA A 1 632 ? -2.772 -31.171 25.169 1.00 86.44 632 ALA A C 1
ATOM 4580 O O . ALA A 1 632 ? -2.083 -31.628 24.263 1.00 86.44 632 ALA A O 1
ATOM 4581 N N . THR A 1 633 ? -2.907 -29.870 25.391 1.00 89.62 633 THR A N 1
ATOM 4582 C CA . THR A 1 633 ? -2.285 -28.816 24.591 1.00 89.62 633 THR A CA 1
ATOM 4583 C C . THR A 1 633 ? -1.303 -28.036 25.451 1.00 89.62 633 THR A C 1
ATOM 4585 O O . THR A 1 633 ? -1.639 -27.630 26.561 1.00 89.62 633 THR A O 1
ATOM 4588 N N . SER A 1 634 ? -0.102 -27.799 24.938 1.00 83.75 634 SER A N 1
ATOM 4589 C CA . SER A 1 634 ? 0.877 -26.881 25.515 1.00 83.75 634 SER A CA 1
ATOM 4590 C C . SER A 1 634 ? 1.186 -25.776 24.518 1.00 83.75 634 SER A C 1
ATOM 4592 O O . SER A 1 634 ? 1.562 -26.071 23.383 1.00 83.75 634 SER A O 1
ATOM 4594 N N . VAL A 1 635 ? 1.068 -24.527 24.956 1.00 87.50 635 VAL A N 1
ATOM 4595 C CA . VAL A 1 635 ? 1.455 -23.342 24.186 1.00 87.50 635 VAL A CA 1
ATOM 4596 C C . VAL A 1 635 ? 2.678 -22.722 24.843 1.00 87.50 635 VAL A C 1
ATOM 4598 O O . VAL A 1 635 ? 2.670 -22.462 26.049 1.00 87.50 635 VAL A O 1
ATOM 4601 N N . THR A 1 636 ? 3.726 -22.507 24.053 1.00 83.69 636 THR A N 1
ATOM 4602 C CA . THR A 1 636 ? 4.932 -21.783 24.464 1.00 83.69 636 THR A CA 1
ATOM 4603 C C . THR A 1 636 ? 5.083 -20.552 23.587 1.00 83.69 636 THR A C 1
ATOM 4605 O O . THR A 1 636 ? 5.044 -20.670 22.362 1.00 83.69 636 THR A O 1
ATOM 4608 N N . SER A 1 637 ? 5.280 -19.394 24.210 1.00 79.56 637 SER A N 1
ATOM 4609 C CA . SER A 1 637 ? 5.508 -18.125 23.517 1.00 79.56 637 SER A CA 1
ATOM 4610 C C . SER A 1 637 ? 6.949 -17.682 23.746 1.00 79.56 637 SER A C 1
ATOM 4612 O O . SER A 1 637 ? 7.372 -17.512 24.891 1.00 79.56 637 SER A O 1
ATOM 4614 N N . ALA A 1 638 ? 7.717 -17.513 22.673 1.00 71.38 638 ALA A N 1
ATOM 4615 C CA . ALA A 1 638 ? 9.093 -17.027 22.732 1.00 71.38 638 ALA A CA 1
ATOM 4616 C C . ALA A 1 638 ? 9.406 -16.190 21.486 1.00 71.38 638 ALA A C 1
ATOM 4618 O O . ALA A 1 638 ? 9.126 -16.627 20.375 1.00 71.38 638 ALA A O 1
ATOM 4619 N N . ASN A 1 639 ? 10.011 -15.009 21.670 1.00 68.88 639 ASN A N 1
ATOM 4620 C CA . ASN A 1 639 ? 10.427 -14.108 20.581 1.00 68.88 639 ASN A CA 1
ATOM 4621 C C . ASN A 1 639 ? 9.305 -13.812 19.560 1.00 68.88 639 ASN A C 1
ATOM 4623 O O . ASN A 1 639 ? 9.507 -14.001 18.367 1.00 68.88 639 ASN A O 1
ATOM 4627 N N . GLY A 1 640 ? 8.100 -13.461 20.026 1.00 66.81 640 GLY A N 1
ATOM 4628 C CA . GLY A 1 640 ? 6.957 -13.157 19.146 1.00 66.81 640 GLY A CA 1
ATOM 4629 C C . GLY A 1 640 ? 6.311 -14.371 18.457 1.00 66.81 640 GLY A C 1
ATOM 4630 O O . GLY A 1 640 ? 5.237 -14.242 17.882 1.00 66.81 640 GLY A O 1
ATOM 4631 N N . GLN A 1 641 ? 6.904 -15.566 18.557 1.00 78.88 641 GLN A N 1
ATOM 4632 C CA . GLN A 1 641 ? 6.383 -16.805 17.979 1.00 78.88 641 GLN A CA 1
ATOM 4633 C C . GLN A 1 641 ? 5.620 -17.632 19.021 1.00 78.88 641 GLN A C 1
ATOM 4635 O O . GLN A 1 641 ? 6.106 -17.869 20.133 1.00 78.88 641 GLN A O 1
ATOM 4640 N N . ASN A 1 642 ? 4.453 -18.145 18.631 1.00 85.19 642 ASN A N 1
ATOM 4641 C CA . ASN A 1 642 ? 3.679 -19.105 19.411 1.00 85.19 642 ASN A CA 1
ATOM 4642 C C . ASN A 1 642 ? 3.878 -20.516 18.854 1.00 85.19 642 ASN A C 1
ATOM 4644 O O . ASN A 1 642 ? 3.632 -20.776 17.680 1.00 85.19 642 ASN A O 1
ATOM 4648 N N . THR A 1 643 ? 4.305 -21.444 19.708 1.00 86.62 643 THR A N 1
ATOM 4649 C CA . THR A 1 643 ? 4.371 -22.874 19.387 1.00 86.62 643 THR A CA 1
ATOM 4650 C C . THR A 1 643 ? 3.307 -23.617 20.179 1.00 86.62 643 THR A C 1
ATOM 4652 O O . THR A 1 643 ? 3.372 -23.680 21.410 1.00 86.62 643 THR A O 1
ATOM 4655 N N . THR A 1 644 ? 2.354 -24.214 19.472 1.00 91.25 644 THR A N 1
ATOM 4656 C CA . THR A 1 644 ? 1.287 -25.046 20.025 1.00 91.25 644 THR A CA 1
ATOM 4657 C C . THR A 1 644 ? 1.585 -26.509 19.733 1.00 91.25 644 THR A C 1
ATOM 4659 O O . THR A 1 644 ? 1.715 -26.912 18.580 1.00 91.25 644 THR A O 1
ATOM 4662 N N . LEU A 1 645 ? 1.658 -27.324 20.782 1.00 87.44 645 LEU A N 1
ATOM 4663 C CA . LEU A 1 645 ? 1.800 -28.774 20.678 1.00 87.44 645 LEU A CA 1
ATOM 4664 C C . LEU A 1 645 ? 0.605 -29.445 21.352 1.00 87.44 645 LEU A C 1
ATOM 4666 O O . LEU A 1 645 ? 0.323 -29.174 22.519 1.00 87.44 645 LEU A O 1
ATOM 4670 N N . ARG A 1 646 ? -0.096 -30.321 20.631 1.00 93.12 646 ARG A N 1
ATOM 4671 C CA . ARG A 1 646 ? -1.292 -31.021 21.113 1.00 93.12 646 ARG A CA 1
ATOM 4672 C C . ARG A 1 646 ? -1.138 -32.529 20.993 1.00 93.12 646 ARG A C 1
ATOM 4674 O O . ARG A 1 646 ? -0.780 -33.052 19.943 1.00 93.12 646 ARG A O 1
ATOM 4681 N N . PHE A 1 647 ? -1.469 -33.225 22.072 1.00 88.94 647 PHE A N 1
ATOM 4682 C CA . PHE A 1 647 ? -1.472 -34.676 22.182 1.00 88.94 647 PHE A CA 1
ATOM 4683 C C . PHE A 1 647 ? -2.888 -35.185 22.402 1.00 88.94 647 PHE A C 1
ATOM 4685 O O . PHE A 1 647 ? -3.622 -34.651 23.233 1.00 88.94 647 PHE A O 1
ATOM 4692 N N . VAL A 1 648 ? -3.232 -36.273 21.718 1.00 90.00 648 VAL A N 1
ATOM 4693 C CA . VAL A 1 648 ? -4.491 -36.994 21.911 1.00 90.00 648 VAL A CA 1
ATOM 4694 C C . VAL A 1 648 ? -4.183 -38.384 22.455 1.00 90.00 648 VAL A C 1
ATOM 4696 O O . VAL A 1 648 ? -3.293 -39.075 21.964 1.00 90.00 648 VAL A O 1
ATOM 4699 N N . SER A 1 649 ? -4.903 -38.799 23.494 1.00 86.69 649 SER A N 1
ATOM 4700 C CA . SER A 1 649 ? -4.731 -40.108 24.131 1.00 86.69 649 SER A CA 1
ATOM 4701 C C . SER A 1 649 ? -6.060 -40.669 24.635 1.00 86.69 649 SER A C 1
ATOM 4703 O O . SER A 1 649 ? -7.017 -39.925 24.824 1.00 86.69 649 SER A O 1
ATOM 4705 N N . GLY A 1 650 ? -6.113 -41.974 24.898 1.00 87.75 650 GLY A N 1
ATOM 4706 C CA . GLY A 1 650 ? -7.320 -42.671 25.357 1.00 87.75 650 GLY A CA 1
ATOM 4707 C C . GLY A 1 650 ? -8.039 -43.419 24.236 1.00 87.75 650 GLY A C 1
ATOM 4708 O O . GLY A 1 650 ? -7.457 -43.654 23.179 1.00 87.75 650 GLY A O 1
ATOM 4709 N N . ASP A 1 651 ? -9.273 -43.850 24.498 1.00 85.31 651 ASP A N 1
ATOM 4710 C CA . ASP A 1 651 ? -10.053 -44.694 23.585 1.00 85.31 651 ASP A CA 1
ATOM 4711 C C . ASP A 1 651 ? -11.256 -43.921 23.040 1.00 85.31 651 ASP A C 1
ATOM 4713 O O . ASP A 1 651 ? -12.040 -43.371 23.811 1.00 85.31 651 ASP A O 1
ATOM 4717 N N . ILE A 1 652 ? -11.405 -43.914 21.715 1.00 91.44 652 ILE A N 1
ATOM 4718 C CA . ILE A 1 652 ? -12.595 -43.428 20.997 1.00 91.44 652 ILE A CA 1
ATOM 4719 C C . ILE A 1 652 ? -13.138 -44.474 20.010 1.00 91.44 652 ILE A C 1
ATOM 4721 O O . ILE A 1 652 ? -14.023 -44.174 19.212 1.00 91.44 652 ILE A O 1
ATOM 4725 N N . ALA A 1 653 ? -12.619 -45.705 20.028 1.00 90.69 653 ALA A N 1
ATOM 4726 C CA . ALA A 1 653 ? -13.014 -46.748 19.093 1.00 90.69 653 ALA A CA 1
ATOM 4727 C C . ALA A 1 653 ? -14.483 -47.141 19.296 1.00 90.69 653 ALA A C 1
ATOM 4729 O O . ALA A 1 653 ? -14.931 -47.409 20.414 1.00 90.69 653 ALA A O 1
ATOM 4730 N N . GLY A 1 654 ? -15.249 -47.182 18.205 1.00 87.69 654 GLY A N 1
ATOM 4731 C CA . GLY A 1 654 ? -16.692 -47.426 18.242 1.00 87.69 654 GLY A CA 1
ATOM 4732 C C . GLY A 1 654 ? -17.540 -46.237 18.714 1.00 87.69 654 GLY A C 1
ATOM 4733 O O . GLY A 1 654 ? -18.766 -46.352 18.721 1.00 87.69 654 GLY A O 1
ATOM 4734 N N . ALA A 1 655 ? -16.937 -45.105 19.098 1.00 90.81 655 ALA A N 1
ATOM 4735 C CA . ALA A 1 655 ? -17.691 -43.914 19.470 1.00 90.81 655 ALA A CA 1
ATOM 4736 C C . ALA A 1 655 ? -18.383 -43.302 18.244 1.00 90.81 655 ALA A C 1
ATOM 4738 O O . ALA A 1 655 ? -17.839 -43.288 17.138 1.00 90.81 655 ALA A O 1
ATOM 4739 N N . THR A 1 656 ? -19.591 -42.778 18.446 1.00 90.44 656 THR A N 1
ATOM 4740 C CA . THR A 1 656 ? -20.320 -42.021 17.423 1.00 90.44 656 THR A CA 1
ATOM 4741 C C . THR A 1 656 ? -20.346 -40.557 17.821 1.00 90.44 656 THR A C 1
ATOM 4743 O O . THR A 1 656 ? -20.833 -40.225 18.898 1.00 90.44 656 THR A O 1
ATOM 4746 N N . PHE A 1 657 ? -19.813 -39.707 16.949 1.00 89.44 657 PHE A N 1
ATOM 4747 C CA . PHE A 1 657 ? -19.792 -38.258 17.096 1.00 89.44 657 PHE A CA 1
ATOM 4748 C C . PHE A 1 657 ? -20.929 -37.684 16.251 1.00 89.44 657 PHE A C 1
ATOM 4750 O O . PHE A 1 657 ? -20.935 -37.852 15.027 1.00 89.44 657 PHE A O 1
ATOM 4757 N N . ASN A 1 658 ? -21.902 -37.030 16.892 1.00 82.62 658 ASN A N 1
ATOM 4758 C CA . ASN A 1 658 ? -23.020 -36.410 16.178 1.00 82.62 658 ASN A CA 1
ATOM 4759 C C . ASN A 1 658 ? -22.509 -35.411 15.129 1.00 82.62 658 ASN A C 1
ATOM 4761 O O . ASN A 1 658 ? -21.554 -34.682 15.379 1.00 82.62 658 ASN A O 1
ATOM 4765 N N . GLY A 1 659 ? -23.123 -35.407 13.943 1.00 80.88 659 GLY A N 1
ATOM 4766 C CA . GLY A 1 659 ? -22.728 -34.542 12.823 1.00 80.88 659 GLY A CA 1
ATOM 4767 C C . GLY A 1 659 ? -21.500 -35.018 12.039 1.00 80.88 659 GLY A C 1
ATOM 4768 O O . GLY A 1 659 ? -21.392 -34.704 10.859 1.00 80.88 659 GLY A O 1
ATOM 4769 N N . VAL A 1 660 ? -20.633 -35.839 12.640 1.00 87.56 660 VAL A N 1
ATOM 4770 C CA . VAL A 1 660 ? -19.425 -36.353 11.981 1.00 87.56 660 VAL A CA 1
ATOM 4771 C C . VAL A 1 660 ? -19.632 -37.779 11.491 1.00 87.56 660 VAL A C 1
ATOM 4773 O O . VAL A 1 660 ? -19.646 -38.009 10.285 1.00 87.56 660 VAL A O 1
ATOM 4776 N N . GLY A 1 661 ? -19.821 -38.743 12.396 1.00 88.44 661 GLY A N 1
ATOM 4777 C CA . GLY A 1 661 ? -19.864 -40.160 12.039 1.00 88.44 661 GLY A CA 1
ATOM 4778 C C . GLY A 1 661 ? -19.449 -41.111 13.160 1.00 88.44 661 GLY A C 1
ATOM 4779 O O . GLY A 1 661 ? -19.274 -40.713 14.313 1.00 88.44 661 GLY A O 1
ATOM 4780 N N . THR A 1 662 ? -19.286 -42.389 12.819 1.00 92.50 662 THR A N 1
ATOM 4781 C CA . THR A 1 662 ? -18.902 -43.448 13.767 1.00 92.50 662 THR A CA 1
ATOM 4782 C C . THR A 1 662 ? -17.467 -43.895 13.523 1.00 92.50 662 THR A C 1
ATOM 4784 O O . THR A 1 662 ? -17.099 -44.264 12.405 1.00 92.50 662 THR A O 1
ATOM 4787 N N . VAL A 1 663 ? -16.661 -43.888 14.583 1.00 93.19 663 VAL A N 1
ATOM 4788 C CA . VAL A 1 663 ? -15.291 -44.409 14.574 1.00 93.19 663 VAL A CA 1
ATOM 4789 C C . VAL A 1 663 ? -15.330 -45.938 14.541 1.00 93.19 663 VAL A C 1
ATOM 4791 O O . VAL A 1 663 ? -16.125 -46.567 15.242 1.00 93.19 663 VAL A O 1
ATOM 4794 N N . SER A 1 664 ? -14.470 -46.558 13.736 1.00 92.75 664 SER A N 1
ATOM 4795 C CA . SER A 1 664 ? -14.360 -48.011 13.625 1.00 92.75 664 SER A CA 1
ATOM 4796 C C . SER A 1 664 ? -14.016 -48.664 14.968 1.00 92.75 664 SER A C 1
ATOM 4798 O O . SER A 1 664 ? -13.444 -48.052 15.871 1.00 92.75 664 SER A O 1
ATOM 4800 N N . ALA A 1 665 ? -14.348 -49.949 15.104 1.00 89.94 665 ALA A N 1
ATOM 4801 C CA . ALA A 1 665 ? -14.082 -50.713 16.325 1.00 89.94 665 ALA A CA 1
ATOM 4802 C C . ALA A 1 665 ? -12.582 -50.853 16.658 1.00 89.94 665 ALA A C 1
ATOM 4804 O O . ALA A 1 665 ? -12.244 -51.174 17.793 1.00 89.94 665 ALA A O 1
ATOM 4805 N N . ASP A 1 666 ? -11.695 -50.628 15.685 1.00 89.06 666 ASP A N 1
ATOM 4806 C CA . ASP A 1 666 ? -10.241 -50.597 15.872 1.00 89.06 666 ASP A CA 1
ATOM 4807 C C . ASP A 1 666 ? -9.672 -49.175 16.057 1.00 89.06 666 ASP A C 1
ATOM 4809 O O . ASP A 1 666 ? -8.469 -49.028 16.251 1.00 89.06 666 ASP A O 1
ATOM 4813 N N . GLY A 1 667 ? -10.515 -48.135 16.010 1.00 87.94 667 GLY A N 1
ATOM 4814 C CA . GLY A 1 667 ? -10.118 -46.739 16.207 1.00 87.94 667 GLY A CA 1
ATOM 4815 C C . GLY A 1 667 ? -9.363 -46.096 15.038 1.00 87.94 667 GLY A C 1
ATOM 4816 O O . GLY A 1 667 ? -8.928 -44.958 15.172 1.00 87.94 667 GLY A O 1
ATOM 4817 N N . THR A 1 668 ? -9.186 -46.797 13.912 1.00 90.88 668 THR A N 1
ATOM 4818 C CA . THR A 1 668 ? -8.302 -46.362 12.811 1.00 90.88 668 THR A CA 1
ATOM 4819 C C . THR A 1 668 ? -8.998 -45.552 11.721 1.00 90.88 668 THR A C 1
ATOM 4821 O O . THR A 1 668 ? -8.334 -44.875 10.936 1.00 90.88 668 THR A O 1
ATOM 4824 N N . THR A 1 669 ? -10.329 -45.609 11.646 1.00 93.88 669 THR A N 1
ATOM 4825 C CA . THR A 1 669 ? -11.114 -44.902 10.628 1.00 93.88 669 THR A CA 1
ATOM 4826 C C . THR A 1 669 ? -12.398 -44.332 11.211 1.00 93.88 669 THR A C 1
ATOM 4828 O O . THR A 1 669 ? -12.894 -44.810 12.229 1.00 93.88 669 THR A O 1
ATOM 4831 N N . VAL A 1 670 ? -12.963 -43.325 10.554 1.00 94.25 670 VAL A N 1
ATOM 4832 C CA . VAL A 1 670 ? -14.313 -42.823 10.815 1.00 94.25 670 VAL A CA 1
ATOM 4833 C C . VAL A 1 670 ? -15.137 -42.972 9.548 1.00 94.25 670 VAL A C 1
ATOM 4835 O O . VAL A 1 670 ? -14.674 -42.632 8.461 1.00 94.25 670 VAL A O 1
ATOM 4838 N N . THR A 1 671 ? -16.346 -43.514 9.683 1.00 92.12 671 THR A N 1
ATOM 4839 C CA . THR A 1 671 ? -17.345 -43.491 8.611 1.00 92.12 671 THR A CA 1
ATOM 4840 C C . THR A 1 671 ? -18.269 -42.311 8.851 1.00 92.12 671 THR A C 1
ATOM 4842 O O . THR A 1 671 ? -18.954 -42.276 9.876 1.00 92.12 671 THR A O 1
ATOM 4845 N N . THR A 1 672 ? -18.264 -41.343 7.940 1.00 90.44 672 THR A N 1
ATOM 4846 C CA . THR A 1 672 ? -19.048 -40.117 8.067 1.00 90.44 672 THR A CA 1
ATOM 4847 C C . THR A 1 672 ? -20.542 -40.384 7.916 1.00 90.44 672 THR A C 1
ATOM 4849 O O . THR A 1 672 ? -20.968 -41.429 7.417 1.00 90.44 672 THR A O 1
ATOM 4852 N N . VAL A 1 673 ? -21.369 -39.406 8.284 1.00 82.94 673 VAL A N 1
ATOM 4853 C CA . VAL A 1 673 ? -22.822 -39.452 8.038 1.00 82.94 673 VAL A CA 1
ATOM 4854 C C . VAL A 1 673 ? -23.186 -39.569 6.547 1.00 82.94 673 VAL A C 1
ATOM 4856 O O . VAL A 1 673 ? -24.249 -40.101 6.228 1.00 82.94 673 VAL A O 1
ATOM 4859 N N . SER A 1 674 ? -22.307 -39.126 5.635 1.00 84.06 674 SER A N 1
ATOM 4860 C CA . SER A 1 674 ? -22.443 -39.290 4.176 1.00 84.06 674 SER A CA 1
ATOM 4861 C C . SER A 1 674 ? -22.035 -40.686 3.678 1.00 84.06 674 SER A C 1
ATOM 4863 O O . SER A 1 674 ? -22.284 -41.018 2.519 1.00 84.06 674 SER A O 1
ATOM 4865 N N . GLY A 1 675 ? -21.458 -41.526 4.545 1.00 86.81 675 GLY A N 1
ATOM 4866 C CA . GLY A 1 675 ? -20.996 -42.879 4.226 1.00 86.81 675 GLY A CA 1
ATOM 4867 C C . GLY A 1 675 ? -19.559 -42.957 3.701 1.00 86.81 675 GLY A C 1
ATOM 4868 O O . GLY A 1 675 ? -19.125 -44.033 3.291 1.00 86.81 675 GLY A O 1
ATOM 4869 N N . GLU A 1 676 ? -18.816 -41.852 3.711 1.00 89.31 676 GLU A N 1
ATOM 4870 C CA . GLU A 1 676 ? -17.402 -41.812 3.327 1.00 89.31 676 GLU A CA 1
ATOM 4871 C C . GLU A 1 676 ? -16.517 -42.281 4.485 1.00 89.31 676 GLU A C 1
ATOM 4873 O O . GLU A 1 676 ? -16.900 -42.191 5.648 1.00 89.31 676 GLU A O 1
ATOM 4878 N N . THR A 1 677 ? -15.337 -42.826 4.188 1.00 92.00 677 THR A N 1
ATOM 4879 C CA . THR A 1 677 ? -14.423 -43.347 5.213 1.00 92.00 677 THR A CA 1
ATOM 4880 C C . THR A 1 677 ? -13.091 -42.619 5.163 1.00 92.00 677 THR A C 1
ATOM 4882 O O . THR A 1 677 ? -12.438 -42.608 4.122 1.00 92.00 677 THR A O 1
ATOM 4885 N N . PHE A 1 678 ? -12.670 -42.076 6.305 1.00 93.19 678 PHE A N 1
ATOM 4886 C CA . PHE A 1 678 ? -11.412 -41.346 6.462 1.00 93.19 678 PHE A CA 1
ATOM 4887 C C . PHE A 1 678 ? -10.570 -41.934 7.593 1.00 93.19 678 PHE A C 1
ATOM 4889 O O . PHE A 1 678 ? -11.099 -42.586 8.497 1.00 93.19 678 PHE A O 1
ATOM 4896 N N . ALA A 1 679 ? -9.257 -41.718 7.543 1.00 93.44 679 ALA A N 1
ATOM 4897 C CA . ALA A 1 679 ? -8.340 -42.179 8.580 1.00 93.44 679 ALA A CA 1
ATOM 4898 C C . ALA A 1 679 ? -8.502 -41.352 9.863 1.00 93.44 679 ALA A C 1
ATOM 4900 O O . ALA A 1 679 ? -8.656 -40.135 9.805 1.00 93.44 679 ALA A O 1
ATOM 4901 N N . VAL A 1 680 ? -8.425 -42.008 11.020 1.00 93.88 680 VAL A N 1
ATOM 4902 C CA . VAL A 1 680 ? -8.385 -41.361 12.338 1.00 93.88 680 VAL A CA 1
ATOM 4903 C C . VAL A 1 680 ? -6.962 -41.438 12.877 1.00 93.88 680 VAL A C 1
ATOM 4905 O O . VAL A 1 680 ? -6.331 -42.493 12.819 1.00 93.88 680 VAL A O 1
ATOM 4908 N N . THR A 1 681 ? -6.442 -40.325 13.395 1.00 91.69 681 THR A N 1
ATOM 4909 C CA . THR A 1 681 ? -5.063 -40.234 13.889 1.00 91.69 681 THR A CA 1
ATOM 4910 C C . THR A 1 681 ? -4.982 -39.680 15.307 1.00 91.69 681 THR A C 1
ATOM 4912 O O . THR A 1 681 ? -5.659 -38.720 15.673 1.00 91.69 681 THR A O 1
ATOM 4915 N N . SER A 1 682 ? -4.084 -40.257 16.104 1.00 88.75 682 SER A N 1
ATOM 4916 C CA . SER A 1 682 ? -3.663 -39.732 17.409 1.00 88.75 682 SER A CA 1
ATOM 4917 C C . SER A 1 682 ? -2.243 -39.153 17.371 1.00 88.75 682 SER A C 1
ATOM 4919 O O . SER A 1 682 ? -1.640 -38.948 18.425 1.00 88.75 682 SER A O 1
ATOM 4921 N N . ALA A 1 683 ? -1.671 -38.957 16.176 1.00 89.31 683 ALA A N 1
ATOM 4922 C CA . ALA A 1 683 ? -0.366 -38.320 16.026 1.00 89.31 683 ALA A CA 1
ATOM 4923 C C . ALA A 1 683 ? -0.403 -36.901 16.628 1.00 89.31 683 ALA A C 1
ATOM 4925 O O . ALA A 1 683 ? -1.397 -36.198 16.425 1.00 89.31 683 ALA A O 1
ATOM 4926 N N . PRO A 1 684 ? 0.631 -36.468 17.372 1.00 92.00 684 PRO A N 1
ATOM 4927 C CA . PRO A 1 684 ? 0.671 -35.119 17.922 1.00 92.00 684 PRO A CA 1
ATOM 4928 C C . PRO A 1 684 ? 0.540 -34.054 16.834 1.00 92.00 684 PRO A C 1
ATOM 4930 O O . PRO A 1 684 ? 1.090 -34.209 15.746 1.00 92.00 684 PRO A O 1
ATOM 4933 N N . VAL A 1 685 ? -0.150 -32.964 17.142 1.00 94.62 685 VAL A N 1
ATOM 4934 C CA . VAL A 1 685 ? -0.248 -31.792 16.266 1.00 94.62 685 VAL A CA 1
ATOM 4935 C C . VAL A 1 685 ? 0.735 -30.738 16.739 1.00 94.62 685 VAL A C 1
ATOM 4937 O O . VAL A 1 685 ? 0.717 -30.376 17.914 1.00 94.62 685 VAL A O 1
ATOM 4940 N N . LEU A 1 686 ? 1.559 -30.233 15.825 1.00 91.50 686 LEU A N 1
ATOM 4941 C CA . LEU A 1 686 ? 2.425 -29.077 16.033 1.00 91.50 686 LEU A CA 1
ATOM 4942 C C . LEU A 1 686 ? 1.940 -27.944 15.135 1.00 91.50 686 LEU A C 1
ATOM 4944 O O . LEU A 1 686 ? 1.851 -28.141 13.928 1.00 91.50 686 LEU A O 1
ATOM 4948 N N . VAL A 1 687 ? 1.667 -26.780 15.718 1.00 93.81 687 VAL A N 1
ATOM 4949 C CA . VAL A 1 687 ? 1.384 -25.532 14.999 1.00 93.81 687 VAL A CA 1
ATOM 4950 C C . VAL A 1 687 ? 2.368 -24.478 15.480 1.00 93.81 687 VAL A C 1
ATOM 4952 O O . VAL A 1 687 ? 2.533 -24.281 16.684 1.00 93.81 687 VAL A O 1
ATOM 4955 N N . ILE A 1 688 ? 3.045 -23.831 14.540 1.00 87.31 688 ILE A N 1
ATOM 4956 C CA . ILE A 1 688 ? 3.939 -22.708 14.800 1.00 87.31 688 ILE A CA 1
ATOM 4957 C C . ILE A 1 688 ? 3.334 -21.491 14.121 1.00 87.31 688 ILE A C 1
ATOM 4959 O O . ILE A 1 688 ? 3.177 -21.498 12.902 1.00 87.31 688 ILE A O 1
ATOM 4963 N N . THR A 1 689 ? 3.041 -20.463 14.905 1.00 86.62 689 THR A N 1
ATOM 4964 C CA . THR A 1 689 ? 2.530 -19.180 14.424 1.00 86.62 689 THR A CA 1
ATOM 4965 C C . THR A 1 689 ? 3.604 -18.128 14.655 1.00 86.62 689 THR A C 1
ATOM 4967 O O . THR A 1 689 ? 4.015 -17.902 15.797 1.00 86.62 689 THR A O 1
ATOM 4970 N N . SER A 1 690 ? 4.124 -17.543 13.580 1.00 81.50 690 SER A N 1
ATOM 4971 C CA . SER A 1 690 ? 5.123 -16.475 13.641 1.00 81.50 690 SER A CA 1
ATOM 4972 C C . SER A 1 690 ? 4.509 -15.140 14.062 1.00 81.50 690 SER A C 1
ATOM 4974 O O . SER A 1 690 ? 3.292 -14.983 14.117 1.00 81.50 690 SER A O 1
ATOM 4976 N N . GLU A 1 691 ? 5.374 -14.173 14.364 1.00 75.81 691 GLU A N 1
ATOM 4977 C CA . GLU A 1 691 ? 4.998 -12.828 14.821 1.00 75.81 691 GLU A CA 1
ATOM 4978 C C . GLU A 1 691 ? 4.110 -12.074 13.814 1.00 75.81 691 GLU A C 1
ATOM 4980 O O . GLU A 1 691 ? 3.230 -11.323 14.210 1.00 75.81 691 GLU A O 1
ATOM 4985 N N . ASN A 1 692 ? 4.262 -12.362 12.519 1.00 71.69 692 ASN A N 1
ATOM 4986 C CA . ASN A 1 692 ? 3.440 -11.829 11.425 1.00 71.69 692 ASN A CA 1
ATOM 4987 C C . ASN A 1 692 ? 2.113 -12.591 11.200 1.00 71.69 692 ASN A C 1
ATOM 4989 O O . ASN A 1 692 ? 1.513 -12.482 10.135 1.00 71.69 692 ASN A O 1
ATOM 4993 N N . GLY A 1 693 ? 1.695 -13.452 12.133 1.00 73.88 693 GLY A N 1
ATOM 4994 C CA . GLY A 1 693 ? 0.439 -14.204 12.043 1.00 73.88 693 GLY A CA 1
ATOM 4995 C C . GLY A 1 693 ? 0.432 -15.383 11.058 1.00 73.88 693 GLY A C 1
ATOM 4996 O O . GLY A 1 693 ? -0.562 -16.108 10.996 1.00 73.88 693 GLY A O 1
ATOM 4997 N N . GLN A 1 694 ? 1.519 -15.641 10.319 1.00 80.69 694 GLN A N 1
ATOM 4998 C CA . GLN A 1 694 ? 1.612 -16.834 9.470 1.00 80.69 694 GLN A CA 1
ATOM 4999 C C . GLN A 1 694 ? 1.726 -18.098 10.325 1.00 80.69 694 GLN A C 1
ATOM 5001 O O . GLN A 1 694 ? 2.516 -18.162 11.266 1.00 80.69 694 GLN A O 1
ATOM 5006 N N . SER A 1 695 ? 0.953 -19.126 9.978 1.00 87.12 695 SER A N 1
ATOM 5007 C CA . SER A 1 695 ? 0.952 -20.402 10.689 1.00 87.12 695 SER A CA 1
ATOM 5008 C C . SER A 1 695 ? 1.382 -21.556 9.791 1.00 87.12 695 SER A C 1
ATOM 5010 O O . SER A 1 695 ? 0.979 -21.676 8.632 1.00 87.12 695 SER A O 1
ATOM 5012 N N . MET A 1 696 ? 2.205 -22.436 10.356 1.00 88.88 696 MET A N 1
ATOM 5013 C CA . MET A 1 696 ? 2.574 -23.714 9.766 1.00 88.88 696 MET A CA 1
ATOM 5014 C C . MET A 1 696 ? 2.235 -24.821 10.758 1.00 88.88 696 MET A C 1
ATOM 5016 O O . MET A 1 696 ? 2.799 -24.883 11.852 1.00 88.88 696 MET A O 1
ATOM 5020 N N . GLY A 1 697 ? 1.322 -25.705 10.361 1.00 93.56 697 GLY A N 1
ATOM 5021 C CA . GLY A 1 697 ? 0.897 -26.838 11.172 1.00 93.56 697 GLY A CA 1
ATOM 5022 C C . GLY A 1 697 ? 1.171 -28.185 10.510 1.00 93.56 697 GLY A C 1
ATOM 5023 O O . GLY A 1 697 ? 1.215 -28.290 9.285 1.00 93.56 697 GLY A O 1
ATOM 5024 N N . CYS A 1 698 ? 1.377 -29.231 11.308 1.00 93.62 698 CYS A N 1
ATOM 5025 C CA . CYS A 1 698 ? 1.470 -30.609 10.826 1.00 93.62 698 CYS A CA 1
ATOM 5026 C C . CYS A 1 698 ? 1.109 -31.632 11.912 1.00 93.62 698 CYS A C 1
ATOM 5028 O O . CYS A 1 698 ? 1.161 -31.347 13.113 1.00 93.62 698 CYS A O 1
ATOM 5030 N N . PHE A 1 699 ? 0.809 -32.860 11.479 1.00 94.31 699 PHE A N 1
ATOM 5031 C CA . PHE A 1 699 ? 0.923 -34.028 12.350 1.00 94.31 699 PHE A CA 1
ATOM 5032 C C . PHE A 1 699 ? 2.388 -34.443 12.439 1.00 94.31 699 PHE A C 1
ATOM 5034 O O . PHE A 1 699 ? 3.066 -34.543 11.417 1.00 94.31 699 PHE A O 1
ATOM 5041 N N . VAL A 1 700 ? 2.858 -34.732 13.645 1.00 90.75 700 VAL A N 1
ATOM 5042 C CA . VAL A 1 700 ? 4.246 -35.092 13.924 1.00 90.75 700 VAL A CA 1
ATOM 5043 C C . VAL A 1 700 ? 4.347 -36.589 14.181 1.00 90.75 700 VAL A C 1
ATOM 5045 O O . VAL A 1 700 ? 3.579 -37.153 14.959 1.00 90.75 700 VAL A O 1
ATOM 5048 N N . ASP A 1 701 ? 5.323 -37.246 13.566 1.00 84.88 701 ASP A N 1
ATOM 5049 C CA . ASP A 1 701 ? 5.686 -38.610 13.929 1.00 84.88 701 ASP A CA 1
ATOM 5050 C C . ASP A 1 701 ? 6.379 -38.602 15.307 1.00 84.88 701 ASP A C 1
ATOM 5052 O O . ASP A 1 701 ? 7.458 -38.020 15.454 1.00 84.88 701 ASP A O 1
ATOM 5056 N N . PRO A 1 702 ? 5.812 -39.263 16.331 1.00 73.12 702 PRO A N 1
ATOM 5057 C CA . PRO A 1 702 ? 6.364 -39.247 17.682 1.00 73.12 702 PRO A CA 1
ATOM 5058 C C . PRO A 1 702 ? 7.735 -39.935 17.805 1.00 73.12 702 PRO A C 1
ATOM 5060 O O . PRO A 1 702 ? 8.400 -39.761 18.825 1.00 73.12 702 PRO A O 1
ATOM 5063 N N . GLN A 1 703 ? 8.169 -40.725 16.815 1.00 76.69 703 GLN A N 1
ATOM 5064 C CA . GLN A 1 703 ? 9.492 -41.359 16.816 1.00 76.69 703 GLN A CA 1
ATOM 5065 C C . GLN A 1 703 ? 10.576 -40.476 16.200 1.00 76.69 703 GLN A C 1
ATOM 5067 O O . GLN A 1 703 ? 11.720 -40.508 16.655 1.00 76.69 703 GLN A O 1
ATOM 5072 N N . THR A 1 704 ? 10.234 -39.721 15.156 1.00 81.00 704 THR A N 1
ATOM 5073 C CA . THR A 1 704 ? 11.206 -38.969 14.347 1.00 81.00 704 THR A CA 1
ATOM 5074 C C . THR A 1 704 ? 11.125 -37.457 14.549 1.00 81.00 704 THR A C 1
ATOM 5076 O O . THR A 1 704 ? 12.094 -36.760 14.259 1.00 81.00 704 THR A O 1
ATOM 5079 N N . GLY A 1 705 ? 10.003 -36.943 15.061 1.00 76.50 705 GLY A N 1
ATOM 5080 C CA . GLY A 1 705 ? 9.734 -35.510 15.186 1.00 76.50 705 GLY A CA 1
ATOM 5081 C C . GLY A 1 705 ? 9.444 -34.814 13.852 1.00 76.50 705 GLY A C 1
ATOM 5082 O O . GLY A 1 705 ? 9.307 -33.594 13.829 1.00 76.50 705 GLY A O 1
ATOM 5083 N N . ALA A 1 706 ? 9.372 -35.560 12.746 1.00 83.88 706 ALA A N 1
ATOM 5084 C CA . ALA A 1 706 ? 9.128 -35.025 11.412 1.00 83.88 706 ALA A CA 1
ATOM 5085 C C . ALA A 1 706 ? 7.622 -34.974 11.079 1.00 83.88 706 ALA A C 1
ATOM 5087 O O . ALA A 1 706 ? 6.847 -35.741 11.661 1.00 83.88 706 ALA A O 1
ATOM 5088 N N . PRO A 1 707 ? 7.202 -34.126 10.121 1.00 89.44 707 PRO A N 1
ATOM 5089 C CA . PRO A 1 707 ? 5.842 -34.147 9.591 1.00 89.44 707 PRO A CA 1
ATOM 5090 C C . PRO A 1 707 ? 5.466 -35.517 9.009 1.00 89.44 707 PRO A C 1
ATOM 5092 O O . PRO A 1 707 ? 6.272 -36.169 8.337 1.00 89.44 707 PRO A O 1
ATOM 5095 N N . VAL A 1 708 ? 4.222 -35.943 9.220 1.00 87.38 708 VAL A N 1
ATOM 5096 C CA . VAL A 1 708 ? 3.674 -37.183 8.650 1.00 87.38 708 VAL A CA 1
ATOM 5097 C C . VAL A 1 708 ? 3.340 -36.966 7.167 1.00 87.38 708 VAL A C 1
ATOM 5099 O O . VAL A 1 708 ? 2.217 -36.625 6.804 1.00 87.38 708 VAL A O 1
ATOM 5102 N N . ALA A 1 709 ? 4.330 -37.158 6.293 1.00 85.69 709 ALA A N 1
ATOM 5103 C CA . ALA A 1 709 ? 4.185 -37.010 4.844 1.00 85.69 709 ALA A CA 1
ATOM 5104 C C . ALA A 1 709 ? 3.739 -38.314 4.159 1.00 85.69 709 ALA A C 1
ATOM 5106 O O . ALA A 1 709 ? 4.334 -39.375 4.362 1.00 85.69 709 ALA A O 1
ATOM 5107 N N . THR A 1 710 ? 2.728 -38.235 3.290 1.00 79.94 710 THR A N 1
ATOM 5108 C CA . THR A 1 710 ? 2.187 -39.389 2.540 1.00 79.94 710 THR A CA 1
ATOM 5109 C C . THR A 1 710 ? 2.413 -39.307 1.029 1.00 79.94 710 THR A C 1
ATOM 5111 O O . THR A 1 710 ? 2.112 -40.264 0.313 1.00 79.94 710 THR A O 1
ATOM 5114 N N . GLY A 1 711 ? 2.944 -38.186 0.525 1.00 84.12 711 GLY A N 1
ATOM 5115 C CA . GLY A 1 711 ? 3.183 -37.960 -0.903 1.00 84.12 711 GLY A CA 1
ATOM 5116 C C . GLY A 1 711 ? 1.926 -37.637 -1.717 1.00 84.12 711 GLY A C 1
ATOM 5117 O O . GLY A 1 711 ? 2.000 -37.568 -2.943 1.00 84.12 711 GLY A O 1
ATOM 5118 N N . LYS A 1 712 ? 0.778 -37.430 -1.065 1.00 86.31 712 LYS A N 1
ATOM 5119 C CA . LYS A 1 712 ? -0.487 -37.003 -1.678 1.00 86.31 712 LYS A CA 1
ATOM 5120 C C . LYS A 1 712 ? -1.321 -36.204 -0.675 1.00 86.31 712 LYS A C 1
ATOM 5122 O O . LYS A 1 712 ? -1.079 -36.297 0.523 1.00 86.31 712 LYS A O 1
ATOM 5127 N N . THR A 1 713 ? -2.304 -35.455 -1.165 1.00 86.94 713 THR A N 1
ATOM 5128 C CA . THR A 1 713 ? -3.286 -34.796 -0.299 1.00 86.94 713 THR A CA 1
ATOM 5129 C C . THR A 1 713 ? -4.107 -35.843 0.456 1.00 86.94 713 THR A C 1
ATOM 5131 O O . THR A 1 713 ? -4.631 -36.778 -0.154 1.00 86.94 713 THR A O 1
ATOM 5134 N N . GLU A 1 714 ? -4.190 -35.699 1.775 1.00 89.75 714 GLU A N 1
ATOM 5135 C CA . GLU A 1 714 ? -4.881 -36.612 2.693 1.00 89.75 714 GLU A CA 1
ATOM 5136 C C . GLU A 1 714 ? -5.777 -35.825 3.651 1.00 89.75 714 GLU A C 1
ATOM 5138 O O . GLU A 1 714 ? -5.507 -34.664 3.958 1.00 89.75 714 GLU A O 1
ATOM 5143 N N . VAL A 1 715 ? -6.824 -36.482 4.154 1.00 92.75 715 VAL A N 1
ATOM 5144 C CA . VAL A 1 715 ? -7.694 -35.939 5.204 1.00 92.75 715 VAL A CA 1
ATOM 5145 C C . VAL A 1 715 ? -7.657 -36.881 6.396 1.00 92.75 715 VAL A C 1
ATOM 5147 O O . VAL A 1 715 ? -8.021 -38.055 6.283 1.00 92.75 715 VAL A O 1
ATOM 5150 N N . TYR A 1 716 ? -7.231 -36.358 7.541 1.00 93.62 716 TYR A N 1
ATOM 5151 C CA . TYR A 1 716 ? -7.205 -37.096 8.797 1.00 93.62 716 TYR A CA 1
ATOM 5152 C C . TYR A 1 716 ? -8.209 -36.530 9.777 1.00 93.62 716 TYR A C 1
ATOM 5154 O O . TYR A 1 716 ? -8.314 -35.320 9.947 1.00 93.62 716 TYR A O 1
ATOM 5162 N N . TYR A 1 717 ? -8.886 -37.423 10.482 1.00 94.44 717 TYR A N 1
ATOM 5163 C CA . TYR A 1 717 ? -9.746 -37.060 11.586 1.00 94.44 717 TYR A CA 1
ATOM 5164 C C . TYR A 1 717 ? -9.004 -37.173 12.915 1.00 94.44 717 TYR A C 1
ATOM 5166 O O . TYR A 1 717 ? -8.406 -38.209 13.215 1.00 94.44 717 TYR A O 1
ATOM 5174 N N . GLN A 1 718 ? -9.058 -36.126 13.733 1.00 94.94 718 GLN A N 1
ATOM 5175 C CA . GLN A 1 718 ? -8.498 -36.141 15.083 1.00 94.94 718 GLN A CA 1
ATOM 5176 C C . GLN A 1 718 ? -9.471 -35.518 16.087 1.00 94.94 718 GLN A C 1
ATOM 5178 O O . GLN A 1 718 ? -10.242 -34.618 15.765 1.00 94.94 718 GLN A O 1
ATOM 5183 N N . LEU A 1 719 ? -9.451 -36.030 17.320 1.00 93.12 719 LEU A N 1
ATOM 5184 C CA . LEU A 1 719 ? -10.243 -35.494 18.422 1.00 93.12 719 LEU A CA 1
ATOM 5185 C C . LEU A 1 719 ? -9.689 -34.134 18.874 1.00 93.12 719 LEU A C 1
ATOM 5187 O O . LEU A 1 719 ? -8.553 -34.048 19.341 1.00 93.12 719 LEU A O 1
ATOM 5191 N N . GLY A 1 720 ? -10.512 -33.096 18.774 1.00 91.19 720 GLY A N 1
ATOM 5192 C CA . GLY A 1 720 ? -10.238 -31.754 19.267 1.00 91.19 720 GLY A CA 1
ATOM 5193 C C . GLY A 1 720 ? -10.520 -31.595 20.759 1.00 91.19 720 GLY A C 1
ATOM 5194 O O . GLY A 1 720 ? -11.248 -32.372 21.379 1.00 91.19 720 GLY A O 1
ATOM 5195 N N . ALA A 1 721 ? -9.946 -30.545 21.351 1.00 87.25 721 ALA A N 1
ATOM 5196 C CA . ALA A 1 721 ? -10.166 -30.200 22.758 1.00 87.25 721 ALA A CA 1
ATOM 5197 C C . ALA A 1 721 ? -11.615 -29.773 23.052 1.00 87.25 721 ALA A C 1
ATOM 5199 O O . ALA A 1 721 ? -12.029 -29.759 24.205 1.00 87.25 721 ALA A O 1
ATOM 5200 N N . ASP A 1 722 ? -12.388 -29.452 22.021 1.00 85.88 722 ASP A N 1
ATOM 5201 C CA . ASP A 1 722 ? -13.817 -29.157 22.082 1.00 85.88 722 ASP A CA 1
ATOM 5202 C C . ASP A 1 722 ? -14.695 -30.418 22.161 1.00 85.88 722 ASP A C 1
ATOM 5204 O O . ASP A 1 722 ? -15.913 -30.303 22.256 1.00 85.88 722 ASP A O 1
ATOM 5208 N N . GLY A 1 723 ? -14.108 -31.620 22.142 1.00 85.88 723 GLY A N 1
ATOM 5209 C CA . GLY A 1 723 ? -14.852 -32.880 22.168 1.00 85.88 723 GLY A CA 1
ATOM 5210 C C . GLY A 1 723 ? -15.374 -33.331 20.806 1.00 85.88 723 GLY A C 1
ATOM 5211 O O . GLY A 1 723 ? -16.145 -34.293 20.749 1.00 85.88 723 GLY A O 1
ATOM 5212 N N . GLN A 1 724 ? -14.974 -32.674 19.716 1.00 89.62 724 GLN A N 1
ATOM 5213 C CA . GLN A 1 724 ? -15.388 -33.018 18.356 1.00 89.62 724 GLN A CA 1
ATOM 5214 C C . GLN A 1 724 ? -14.271 -33.701 17.576 1.00 89.62 724 GLN A C 1
ATOM 5216 O O . GLN A 1 724 ? -13.099 -33.615 17.929 1.00 89.62 724 GLN A O 1
ATOM 5221 N N . LEU A 1 725 ? -14.643 -34.413 16.514 1.00 90.38 725 LEU A N 1
ATOM 5222 C CA . LEU A 1 725 ? -13.693 -35.046 15.611 1.00 90.38 725 LEU A CA 1
ATOM 5223 C C . LEU A 1 725 ? -13.558 -34.170 14.358 1.00 90.38 725 LEU A C 1
ATOM 5225 O O . LEU A 1 725 ? -14.501 -34.076 13.575 1.00 90.38 725 LEU A O 1
ATOM 5229 N N . HIS A 1 726 ? -12.404 -33.530 14.182 1.00 92.75 726 HIS A N 1
ATOM 5230 C CA . HIS A 1 726 ? -12.163 -32.538 13.128 1.00 92.75 726 HIS A CA 1
ATOM 5231 C C . HIS A 1 726 ? -11.467 -33.147 11.924 1.00 92.75 726 HIS A C 1
ATOM 5233 O O . HIS A 1 726 ? -10.599 -33.999 12.093 1.00 92.75 726 HIS A O 1
ATOM 5239 N N . ALA A 1 727 ? -11.824 -32.689 10.723 1.00 93.06 727 ALA A N 1
ATOM 5240 C CA . ALA A 1 727 ? -11.170 -33.075 9.478 1.00 93.06 727 ALA A CA 1
ATOM 5241 C C . ALA A 1 727 ? -9.995 -32.132 9.179 1.00 93.06 727 ALA A C 1
ATOM 5243 O O . ALA A 1 727 ? -10.204 -30.960 8.874 1.00 93.06 727 ALA A O 1
ATOM 5244 N N . HIS A 1 728 ? -8.776 -32.660 9.228 1.00 94.75 728 HIS A N 1
ATOM 5245 C CA . HIS A 1 728 ? -7.541 -31.937 8.946 1.00 94.75 728 HIS A CA 1
ATOM 5246 C C . HIS A 1 728 ? -7.034 -32.290 7.548 1.00 94.75 728 HIS A C 1
ATOM 5248 O O . HIS A 1 728 ? -6.714 -33.450 7.270 1.00 94.75 728 HIS A O 1
ATOM 5254 N N . TRP A 1 729 ? -6.948 -31.288 6.679 1.00 93.75 729 TRP A N 1
ATOM 5255 C CA . TRP A 1 729 ? -6.461 -31.413 5.312 1.00 93.75 729 TRP A CA 1
ATOM 5256 C C . TRP A 1 729 ? -4.952 -31.218 5.264 1.00 93.75 729 TRP A C 1
ATOM 5258 O O . TRP A 1 729 ? -4.425 -30.174 5.651 1.00 93.75 729 TRP A O 1
ATOM 5268 N N . VAL A 1 730 ? -4.257 -32.234 4.761 1.00 93.44 730 VAL A N 1
ATOM 5269 C CA . VAL A 1 730 ? -2.797 -32.314 4.749 1.00 93.44 730 VAL A CA 1
ATOM 5270 C C . VAL A 1 730 ? -2.305 -32.393 3.310 1.00 93.44 730 VAL A C 1
ATOM 5272 O O . VAL A 1 730 ? -2.805 -33.189 2.515 1.00 93.44 730 VAL A O 1
ATOM 5275 N N . ASN A 1 731 ? -1.317 -31.573 2.969 1.00 91.88 731 ASN A N 1
ATOM 5276 C CA . ASN A 1 731 ? -0.677 -31.565 1.661 1.00 91.88 731 ASN A CA 1
ATOM 5277 C C . ASN A 1 731 ? 0.286 -32.768 1.484 1.00 91.88 731 ASN A C 1
ATOM 5279 O O . ASN A 1 731 ? 0.618 -33.459 2.453 1.00 91.88 731 ASN A O 1
ATOM 5283 N N . PRO A 1 732 ? 0.785 -33.032 0.261 1.00 91.19 732 PRO A N 1
ATOM 5284 C CA . PRO A 1 732 ? 1.702 -34.145 -0.006 1.00 91.19 732 PRO A CA 1
ATOM 5285 C C . PRO A 1 732 ? 2.976 -34.182 0.856 1.00 91.19 732 PRO A C 1
ATOM 5287 O O . PRO A 1 732 ? 3.551 -35.255 1.052 1.00 91.19 732 PRO A O 1
ATOM 5290 N N . GLN A 1 733 ? 3.419 -33.028 1.358 1.00 88.56 733 GLN A N 1
ATOM 5291 C CA . GLN A 1 733 ? 4.608 -32.847 2.188 1.00 88.56 733 GLN A CA 1
ATOM 5292 C C . GLN A 1 733 ? 4.343 -33.078 3.686 1.00 88.56 733 GLN A C 1
ATOM 5294 O O . GLN A 1 733 ? 5.293 -33.066 4.465 1.00 88.56 733 GLN A O 1
ATOM 5299 N N . GLY A 1 734 ? 3.094 -33.330 4.094 1.00 89.69 734 GLY A N 1
ATOM 5300 C CA . GLY A 1 734 ? 2.728 -33.617 5.485 1.00 89.69 734 GLY A CA 1
ATOM 5301 C C . GLY A 1 734 ? 2.351 -32.392 6.323 1.00 89.69 734 GLY A C 1
ATOM 5302 O O . GLY A 1 734 ? 2.187 -32.527 7.535 1.00 89.69 734 GLY A O 1
ATOM 5303 N N . PHE A 1 735 ? 2.199 -31.216 5.705 1.00 94.75 735 PHE A N 1
ATOM 5304 C CA . PHE A 1 735 ? 1.762 -29.987 6.375 1.00 94.75 735 PHE A CA 1
ATOM 5305 C C . PHE A 1 735 ? 0.281 -29.715 6.134 1.00 94.75 735 PHE A C 1
ATOM 5307 O O . PHE A 1 735 ? -0.273 -30.104 5.107 1.00 94.75 735 PHE A O 1
ATOM 5314 N N . PHE A 1 736 ? -0.356 -29.030 7.075 1.00 95.69 736 PHE A N 1
ATOM 5315 C CA . PHE A 1 736 ? -1.728 -28.568 6.932 1.00 95.69 736 PHE A CA 1
ATOM 5316 C C . PHE A 1 736 ? -1.843 -27.538 5.816 1.00 95.69 736 PHE A C 1
ATOM 5318 O O . PHE A 1 736 ? -0.945 -26.719 5.617 1.00 95.69 736 PHE A O 1
ATOM 5325 N N . TYR A 1 737 ? -2.959 -27.571 5.096 1.00 92.12 737 TYR A N 1
ATOM 5326 C CA . TYR A 1 737 ? -3.366 -26.412 4.313 1.00 92.12 737 TYR A CA 1
ATOM 5327 C C . TYR A 1 737 ? -3.793 -25.294 5.266 1.00 92.12 737 TYR A C 1
ATOM 5329 O O . TYR A 1 737 ? -4.531 -25.551 6.207 1.00 92.12 737 TYR A O 1
ATOM 5337 N N . THR A 1 738 ? -3.337 -24.068 5.041 1.00 91.75 738 THR A N 1
ATOM 5338 C CA . THR A 1 738 ? -3.697 -22.895 5.849 1.00 91.75 738 THR A CA 1
ATOM 5339 C C . THR A 1 738 ? -4.065 -21.739 4.919 1.00 91.75 738 THR A C 1
ATOM 5341 O O . THR A 1 738 ? -3.554 -21.653 3.800 1.00 91.75 738 THR A O 1
ATOM 5344 N N . GLY A 1 739 ? -4.985 -20.871 5.345 1.00 87.50 739 GLY A N 1
ATOM 5345 C CA . GLY A 1 739 ? -5.476 -19.770 4.513 1.00 87.50 739 GLY A CA 1
ATOM 5346 C C . GLY A 1 739 ? -6.311 -20.249 3.322 1.00 87.50 739 GLY A C 1
ATOM 5347 O O . GLY A 1 739 ? -6.886 -21.339 3.349 1.00 87.50 739 GLY A O 1
ATOM 5348 N N . THR A 1 740 ? -6.416 -19.421 2.283 1.00 89.44 740 THR A N 1
ATOM 5349 C CA . THR A 1 740 ? -7.197 -19.746 1.081 1.00 89.44 740 THR A CA 1
ATOM 5350 C C . THR A 1 740 ? -6.324 -20.462 0.053 1.00 89.44 740 THR A C 1
ATOM 5352 O O . THR A 1 740 ? -5.317 -19.923 -0.400 1.00 89.44 740 THR A O 1
ATOM 5355 N N . VAL A 1 741 ? -6.720 -21.673 -0.333 1.00 86.06 741 VAL A N 1
ATOM 5356 C CA . VAL A 1 741 ? -5.946 -22.571 -1.193 1.00 86.06 741 VAL A CA 1
ATOM 5357 C C . VAL A 1 741 ? -6.804 -23.078 -2.347 1.00 86.06 741 VAL A C 1
ATOM 5359 O O . VAL A 1 741 ? -7.923 -23.540 -2.136 1.00 86.06 741 VAL A O 1
ATOM 5362 N N . ASP A 1 742 ? -6.251 -23.055 -3.561 1.00 86.06 742 ASP A N 1
ATOM 5363 C CA . ASP A 1 742 ? -6.831 -23.744 -4.716 1.00 86.06 742 ASP A CA 1
ATOM 5364 C C . ASP A 1 742 ? -6.515 -25.248 -4.656 1.00 86.06 742 ASP A C 1
ATOM 5366 O O . ASP A 1 742 ? -5.352 -25.664 -4.724 1.00 86.06 742 ASP A O 1
ATOM 5370 N N . ILE A 1 743 ? -7.555 -26.076 -4.550 1.00 80.06 743 ILE A N 1
ATOM 5371 C CA . ILE A 1 743 ? -7.460 -27.529 -4.670 1.00 80.06 743 ILE A CA 1
ATOM 5372 C C . ILE A 1 743 ? -8.323 -27.975 -5.854 1.00 80.06 743 ILE A C 1
ATOM 5374 O O . ILE A 1 743 ? -9.545 -28.054 -5.768 1.00 80.06 743 ILE A O 1
ATOM 5378 N N . ASN A 1 744 ? -7.667 -28.348 -6.957 1.00 80.31 744 ASN A N 1
ATOM 5379 C CA . ASN A 1 744 ? -8.303 -28.826 -8.194 1.00 80.31 744 ASN A CA 1
ATOM 5380 C C . ASN A 1 744 ? -9.251 -27.810 -8.875 1.00 80.31 744 ASN A C 1
ATOM 5382 O O . ASN A 1 744 ? -10.246 -28.212 -9.481 1.00 80.31 744 ASN A O 1
ATOM 5386 N N . GLY A 1 745 ? -8.933 -26.515 -8.829 1.00 76.31 745 GLY A N 1
ATOM 5387 C CA . GLY A 1 745 ? -9.701 -25.431 -9.450 1.00 76.31 745 GLY A CA 1
ATOM 5388 C C . GLY A 1 745 ? -10.837 -24.889 -8.577 1.00 76.31 745 GLY A C 1
ATOM 5389 O O . GLY A 1 745 ? -11.753 -24.253 -9.099 1.00 76.31 745 GLY A O 1
ATOM 5390 N N . GLN A 1 746 ? -10.814 -25.178 -7.274 1.00 80.06 746 GLN A N 1
ATOM 5391 C CA . GLN A 1 746 ? -11.779 -24.705 -6.280 1.00 80.06 746 GLN A CA 1
ATOM 5392 C C . GLN A 1 746 ? -11.030 -24.098 -5.094 1.00 80.06 746 GLN A C 1
ATOM 5394 O O . GLN A 1 746 ? -10.061 -24.683 -4.612 1.00 80.06 746 GLN A O 1
ATOM 5399 N N . MET A 1 747 ? -11.477 -22.926 -4.639 1.00 82.75 747 MET A N 1
ATOM 5400 C CA . MET A 1 747 ? -10.860 -22.205 -3.526 1.00 82.75 747 MET A CA 1
ATOM 5401 C C . MET A 1 747 ? -11.478 -22.659 -2.209 1.00 82.75 747 MET A C 1
ATOM 5403 O O . MET A 1 747 ? -12.666 -22.462 -1.996 1.00 82.75 747 MET A O 1
ATOM 5407 N N . PHE A 1 748 ? -10.659 -23.195 -1.314 1.00 85.69 748 PHE A N 1
ATOM 5408 C CA . PHE A 1 748 ? -11.061 -23.578 0.036 1.00 85.69 748 PHE A CA 1
ATOM 5409 C C . PHE A 1 748 ? -10.300 -22.729 1.049 1.00 85.69 748 PHE A C 1
ATOM 5411 O O . PHE A 1 748 ? -9.112 -22.473 0.862 1.00 85.69 748 PHE A O 1
ATOM 5418 N N . THR A 1 749 ? -10.946 -22.320 2.136 1.00 88.06 749 THR A N 1
ATOM 5419 C CA . THR A 1 749 ? -10.287 -21.588 3.226 1.00 88.06 749 THR A CA 1
ATOM 5420 C C . THR A 1 749 ? -10.110 -22.503 4.430 1.00 88.06 749 THR A C 1
ATOM 5422 O O . THR A 1 749 ? -11.078 -23.095 4.907 1.00 88.06 749 THR A O 1
ATOM 5425 N N . PHE A 1 750 ? -8.884 -22.595 4.942 1.00 91.12 750 PHE A N 1
ATOM 5426 C CA . PHE A 1 750 ? -8.507 -23.437 6.076 1.00 91.12 750 PHE A CA 1
ATOM 5427 C C . PHE A 1 750 ? -7.969 -22.606 7.244 1.00 91.12 750 PHE A C 1
ATOM 5429 O O . PHE A 1 750 ? -7.306 -21.586 7.041 1.00 91.12 750 PHE A O 1
ATOM 5436 N N . ASN A 1 751 ? -8.210 -23.067 8.473 1.00 90.44 751 ASN A N 1
ATOM 5437 C CA . ASN A 1 751 ? -7.572 -22.509 9.667 1.00 90.44 751 ASN A CA 1
ATOM 5438 C C . ASN A 1 751 ? -6.118 -23.004 9.829 1.00 90.44 751 ASN A C 1
ATOM 5440 O O . ASN A 1 751 ? -5.622 -23.803 9.038 1.00 90.44 751 ASN A O 1
ATOM 5444 N N . GLU A 1 752 ? -5.443 -22.570 10.897 1.00 89.69 752 GLU A N 1
ATOM 5445 C CA . GLU A 1 752 ? -4.055 -22.950 11.223 1.00 89.69 752 GLU A CA 1
ATOM 5446 C C . GLU A 1 752 ? -3.837 -24.455 11.492 1.00 89.69 752 GLU A C 1
ATOM 5448 O O . GLU A 1 752 ? -2.705 -24.941 11.482 1.00 89.69 752 GLU A O 1
ATOM 5453 N N . GLU A 1 753 ? -4.914 -25.214 11.708 1.00 91.12 753 GLU A N 1
ATOM 5454 C CA . GLU A 1 753 ? -4.891 -26.662 11.931 1.00 91.12 753 GLU A CA 1
ATOM 5455 C C . GLU A 1 753 ? -5.273 -27.465 10.675 1.00 91.12 753 GLU A C 1
ATOM 5457 O O . GLU A 1 753 ? -5.383 -28.688 10.743 1.00 91.12 753 GLU A O 1
ATOM 5462 N N . GLY A 1 754 ? -5.500 -26.821 9.527 1.00 89.75 754 GLY A N 1
ATOM 5463 C CA . GLY A 1 754 ? -5.959 -27.509 8.317 1.00 89.75 754 GLY A CA 1
ATOM 5464 C C . GLY A 1 754 ? -7.425 -27.910 8.333 1.00 89.75 754 GLY A C 1
ATOM 5465 O O . GLY A 1 754 ? -7.833 -28.762 7.545 1.00 89.75 754 GLY A O 1
ATOM 5466 N N . ILE A 1 755 ? -8.228 -27.316 9.214 1.00 90.88 755 ILE A N 1
ATOM 5467 C CA . ILE A 1 755 ? -9.675 -27.516 9.245 1.00 90.88 755 ILE A CA 1
ATOM 5468 C C . ILE A 1 755 ? -10.307 -26.537 8.261 1.00 90.88 755 ILE A C 1
ATOM 5470 O O . ILE A 1 755 ? -10.054 -25.333 8.317 1.00 90.88 755 ILE A O 1
ATOM 5474 N N . MET A 1 756 ? -11.120 -27.062 7.347 1.00 86.62 756 MET A N 1
ATOM 5475 C CA . MET A 1 756 ? -11.833 -26.265 6.351 1.00 86.62 756 MET A CA 1
ATOM 5476 C C . MET A 1 756 ? -12.896 -25.397 7.037 1.00 86.62 756 MET A C 1
ATOM 5478 O O . MET A 1 756 ? -13.773 -25.919 7.721 1.00 86.62 756 MET A O 1
ATOM 5482 N N . ILE A 1 757 ? -12.805 -24.082 6.848 1.00 85.56 757 ILE A N 1
ATOM 5483 C CA . ILE A 1 757 ? -13.751 -23.084 7.364 1.00 85.56 757 ILE A CA 1
ATOM 5484 C C . ILE A 1 757 ? -14.807 -22.767 6.299 1.00 85.56 757 ILE A C 1
ATOM 5486 O O . ILE A 1 757 ? -15.984 -22.619 6.616 1.00 85.56 757 ILE A O 1
ATOM 5490 N N . ASN A 1 758 ? -14.384 -22.671 5.034 1.00 76.38 758 ASN A N 1
ATOM 5491 C CA . ASN A 1 758 ? -15.246 -22.351 3.899 1.00 76.38 758 ASN A CA 1
ATOM 5492 C C . ASN A 1 758 ? -14.795 -23.110 2.639 1.00 76.38 758 ASN A C 1
ATOM 5494 O O . ASN A 1 758 ? -13.611 -23.443 2.515 1.00 76.38 758 ASN A O 1
ATOM 5498 N N . ALA A 1 759 ? -15.734 -23.384 1.732 1.00 61.12 759 ALA A N 1
ATOM 5499 C CA . ALA A 1 759 ? -15.540 -24.178 0.517 1.00 61.12 759 ALA A CA 1
ATOM 5500 C C . ALA A 1 759 ? -16.050 -23.476 -0.744 1.00 61.12 759 ALA A C 1
ATOM 5502 O O . ALA A 1 759 ? -16.999 -22.665 -0.628 1.00 61.12 759 ALA A O 1
#

pLDDT: mean 79.5, std 22.32, range [22.44, 98.81]

Radius of gyration: 34.36 Å; chains: 1; bounding box: 75×119×119 Å

Secondary structure (DSSP, 8-state):
-------------------------------------------------------S---EEEEE-STT-EEEE-S-EE-SSEEEEE-SS-EEEE-S-EEESS-SEEE-SS-EEEESS-EEEPPPTT-S-EEEEEEETT-EEEESS-EEEEEEEEEEESSEEEESS-EEEEESSSSEEEEEEEES-EEEESS-EEEEE--SSEEEEEEEEEE--TT---EEEESS-EEEEEEEEEEEEEEEEEEE--S-S-----------EEEE-S-EEEEEEEEEEEEEEEEEEEE-TT-EEEEEESS-EEEEEEE--SSTT-EEEEEEEEEEE-TT-EEEEEESS-EEEEEE-SSGGGEEEEEEEEEEE-TT-EEEEEESS-EEESSEEEEEEEE-SEEEEEEEEEEEESSEEEEEEEEE--TTSTT---BBSS-SS-EEEEEEEEEEETTS-SEEEEEEEEE-STTS-EEEEEE-HHHHHHHHHH-EEEEEE---TTEEEEEES-EEETTEEEE-TT-EEEEEEEEPTTEEEEEEE-TTS-EEE-TTS-EEEEPPTTB-EEEEEEEEE---------------------------------EEEE-TTS-EEEEEEEEETTEEEEEEEEEETTEEEEEEEEEEEETTEEEEEEEEEE--TT-EETTTEEE-TTSSEEEETTS-EEEE--PPEEEEE-TTS-EEEEEB-TTT-SB---SS-EEEEEE-TTS-EEEEEE-TTSBBP-EEEESSS-EEEE-TTSBEEE-

Sequence (759 aa):
MKKQFIKGLSVATAVCLSVSAPVSTLAKETTSENEGYVNEVSNNSNASNGSVTNSDTLDYAVSNSKEGTVKENNSAIKTDKGGIYASNGSTVNQTGDVKSKEDGARAIDSSTVNVTGNISVEKGASYSSSTAVEALEGSSITVNGNVNSDGIGINADDSSVTVHGSVSSENNDNENTVGVFSTNSSVSIDNGLNVHNNDPEEANSSGIQVDSLPTYNSKITVKGDIKVTSDNTKAASAEGIEVGYREDKYLQYEGKKSSSEDSITGNVIVSAEGKDWAYATGLFVSSESNGNYAVVLNGDINVSAKSANESKNDDAGADGISVTAYNGGTTSVTVNGDITAEAEASNKDYSDASGISVHNIDDKSTVNITVKGDVSGSNDGASVSANDGEVNIIVDGTLSGIDSAIYVQEIINNPRHSNRRDYSMTGENGDLNITVWQLKSDSDQLVYAQRREYRDSDGNGTNSRTEQKDKEEEILKNINYIIRTDEVSNGTITLSGTTLISGYNTAHESQEVIIKVETASGYQLDAVKNGNSTLTKNADGTYTLVVPRGGGVELSAVLSAIRHSSDSSDDSSSGSGSGANGLSGNTAGGNQSGSTMTSESGASVNTTTSESNGVKSTTTQITIGDKTANVATSVTSANGQNTTLRFVSGDIAGATFNGVGTVSADGTTVTTVSGETFAVTSAPVLVITSENGQSMGCFVDPQTGAPVATGKTEVYYQLGADGQLHAHWVNPQGFFYTGTVDINGQMFTFNEEGIMINA

Foldseek 3Di:
DDDDDDDDDDDDDDDPDPDDDDDDDDDDDDDDDDDDDDDDDDYDDDDDDDDDDDDPDPPEPEEDADAPEEAEDQDEAAEQHEHYYYHDNYEYEAEEEFEYQAEQYEYEHLYEYEYLYEFAHDHHPDDQAHEDEEYEHNYEYEHNYEFETQAERYEEYCYEYEYAYETEYEYAAHQEHERYEYWLYEYEYNEEYYYEYEHAAHHAYEYYEYAWDQPGEYEYEHAEEQHWEYENYQHWETERYEAYHDDDDDDDDADHAIEYEYEYQYEQAWETEHQQEWETERYEYEFEHLYEYEYEANYEQHWEWEHHYPDPRQATEWESYAYEYYDQYEYAYEHAEEFETETYTPDPVRTYWESAEYEHAALRYAYHYAYAYEAEIQAELYEHEQDQAEYEYHYAAEQEYANESYEFEWEAEDVVVPPDDTGGRQHPNYGHEAEYAFFDYNVRHHYWYWYWYFDDDDNPTDTDIDTDVVVSVVVLQRYWHFAAEDDDPQKDKDKDQFDQDPNTTTDGAQGKIKIDIGGHPQKDWDDKDWDPWDWDQDPVRIIITRAHRRHNTYIYTDMDGDDDPPDDDDDDDDDDDDDDDDDDDDDDDDPWDWDWDQFQQRKTKTKTWDDDPQKIKIKIWIGAPNWIKIKIWIWHDDPLKIKIKIFIDTDCAQGGGPQAAGAHNVNQWGQGPVRDIAGEDRAMKIWMAHNVRDIKIFRADPVPRAAPADQAWGWYWYQDSSNHTFTFIAGNRGITDAAWDDDPNDTFHAHNRNGTPGD